Protein AF-A0A1J4KEI2-F1 (afdb_monomer)

Mean predicted aligned error: 9.88 Å

InterPro domains:
  IPR002110 Ankyrin repeat [PF00023] (4-31)
  IPR002110 Ankyrin repeat [PF00023] (104-130)
  IPR002110 Ankyrin repeat [PF00023] (342-370)
  IPR002110 Ankyrin repeat [SM00248] (2-32)
  IPR002110 Ankyrin repeat [SM00248] (103-133)
  IPR002110 Ankyrin repeat [SM00248] (143-173)
  IPR002110 Ankyrin repeat [SM00248] (175-203)
  IPR002110 Ankyrin repeat [SM00248] (302-331)
  IPR002110 Ankyrin repeat [SM00248] (338-368)
  IPR036770 Ankyrin repeat-containing domain superfamily [G3DSA:1.25.40.20] (3-267)
  IPR036770 Ankyrin repeat-containing domain superfamily [G3DSA:1.25.40.20] (288-373)
  IPR036770 Ankyrin repeat-containing domain superfamily [SSF48403] (6-370)

Solvent-accessible surface area (backbone atoms only — not comparable to full-atom values): 21788 Å² total; per-residue (Å²): 123,73,54,69,52,74,61,42,50,23,57,77,67,68,36,66,66,61,32,49,55,50,67,71,34,92,88,51,60,63,49,66,48,63,50,39,66,70,50,100,42,30,70,25,46,59,59,52,34,59,78,66,68,40,59,66,63,52,51,59,57,72,67,48,89,85,72,61,82,49,79,61,41,45,55,49,50,32,51,37,51,77,70,67,41,55,69,60,52,54,52,46,39,72,74,40,97,40,73,41,54,83,26,54,82,23,51,56,16,43,26,40,70,71,62,37,57,67,58,38,52,50,45,65,76,52,40,46,68,66,75,79,71,51,74,71,55,60,69,73,42,85,78,58,54,46,56,58,40,44,16,27,64,70,67,35,56,69,51,39,51,57,50,66,71,37,84,74,58,76,81,56,67,87,51,45,50,58,28,48,46,33,18,49,75,69,66,34,62,68,49,43,48,58,66,68,69,48,83,87,74,49,70,70,40,53,57,46,42,36,54,49,29,26,70,64,68,36,52,71,58,32,51,49,52,55,72,77,40,101,68,52,53,69,59,44,60,72,61,59,52,46,93,54,93,43,64,57,45,46,55,52,36,60,76,66,40,54,72,68,55,49,59,76,47,39,68,59,58,49,50,23,43,50,38,34,59,74,72,62,53,56,68,70,53,51,51,54,47,45,67,72,42,57,89,65,63,76,58,67,67,62,56,44,52,52,45,38,51,30,35,68,65,69,36,52,69,59,45,50,57,63,65,72,70,76,74,86,80,52,79,63,60,79,64,80,97,57,55,78,41,42,61,58,45,12,57,77,72,64,37,59,69,50,40,57,57,52,68,72,42,92,68,55,58,87,83,68,80,58,81,72,94,120

Organism: NCBI:txid1144522

Sequence (374 aa):
MLIRSPLYIAVIKNNLEIFNLLLFHSNFDINKEINTKSSFRTQNVLDYIIKNDLIEYFKIIMLIKNIQFDKSFEQLLCYYYSESKTEIIKFVVKSHKIYLEQNDNSLLGLACQQNDIDMVKFLLENGEINQNLNQMEQRYLVHRHDLINIACQNNNINLCQLLFADKRIIMNDELFPQSLKYACENKNIELIHLLLSRPNISKKSLLSSIKITCKYEFLEIAQNILKNFQITQEDLISLLPIQEENLLLFDLIIKNVSRQNIIQKKEIFVKSLLSSIDHGYSQKFIDIQINTIFDVITDVETIYSILLRACSNNMVDLVEKILYRKRFLYVSKTVGKYESFPLYTACQRGYLDIVKLLLKFPNININQRTRSLF

Nearest PDB structures (foldseek):
  4a1s-assembly1_B  TM=2.174E-01  e=4.479E-01  Drosophila melanogaster
  4rg7-assembly1_B  TM=2.035E-01  e=7.485E-01  Homo sapiens
  9gag-assembly1_A  TM=2.621E-01  e=5.134E+00  Homo sapiens

Structure (mmCIF, N/CA/C/O backbone):
data_AF-A0A1J4KEI2-F1
#
_entry.id   AF-A0A1J4KEI2-F1
#
loop_
_atom_site.group_PDB
_atom_site.id
_atom_site.type_symbol
_atom_site.label_atom_id
_atom_site.label_alt_id
_atom_site.label_comp_id
_atom_site.label_asym_id
_atom_site.label_entity_id
_atom_site.label_seq_id
_atom_site.pdbx_PDB_ins_code
_atom_site.Cartn_x
_atom_site.Cartn_y
_atom_site.Cartn_z
_atom_site.occupancy
_atom_site.B_iso_or_equiv
_atom_site.auth_seq_id
_atom_site.auth_comp_id
_atom_site.auth_asym_id
_atom_site.auth_atom_id
_atom_site.pdbx_PDB_model_num
ATOM 1 N N . MET A 1 1 ? -4.251 -24.753 42.490 1.00 56.19 1 MET A N 1
ATOM 2 C CA . MET A 1 1 ? -5.483 -24.294 43.162 1.00 56.19 1 MET A CA 1
ATOM 3 C C . MET A 1 1 ? -5.927 -23.002 42.508 1.00 56.19 1 MET A C 1
ATOM 5 O O . MET A 1 1 ? -5.070 -22.165 42.248 1.00 56.19 1 MET A O 1
ATOM 9 N N . LEU A 1 2 ? -7.218 -22.875 42.193 1.00 64.06 2 LEU A N 1
ATOM 10 C CA . LEU A 1 2 ? -7.800 -21.598 41.778 1.00 64.06 2 LEU A CA 1
ATOM 11 C C . LEU A 1 2 ? -7.833 -20.678 43.001 1.00 64.06 2 LEU A C 1
ATOM 13 O O . LEU A 1 2 ? -8.354 -21.070 44.044 1.00 64.06 2 LEU A O 1
ATOM 17 N N . ILE A 1 3 ? -7.249 -19.493 42.883 1.00 70.56 3 ILE A N 1
ATOM 18 C CA . ILE A 1 3 ? -7.278 -18.463 43.916 1.00 70.56 3 ILE A CA 1
ATOM 19 C C . ILE A 1 3 ? -8.566 -17.673 43.692 1.00 70.56 3 ILE A C 1
ATOM 21 O O . ILE A 1 3 ? -8.713 -16.994 42.676 1.00 70.56 3 ILE A O 1
ATOM 25 N N . ARG A 1 4 ? -9.517 -17.821 44.617 1.00 78.56 4 ARG A N 1
ATOM 26 C CA . ARG A 1 4 ? -10.810 -17.128 44.608 1.00 78.56 4 ARG A CA 1
ATOM 27 C C . ARG A 1 4 ? -10.920 -16.292 45.868 1.00 78.56 4 ARG A C 1
ATOM 29 O O . ARG A 1 4 ? -10.717 -16.819 46.961 1.00 78.56 4 ARG A O 1
ATOM 36 N N . SER A 1 5 ? -11.230 -15.012 45.717 1.00 86.44 5 SER A N 1
ATOM 37 C CA . SER A 1 5 ? -11.465 -14.139 46.860 1.00 86.44 5 SER A CA 1
ATOM 38 C C . SER A 1 5 ? -12.792 -14.479 47.556 1.00 86.44 5 SER A C 1
ATOM 40 O O . SER A 1 5 ? -13.681 -15.091 46.950 1.00 86.44 5 SER A O 1
ATOM 42 N N . PRO A 1 6 ? -12.974 -14.052 48.816 1.00 89.44 6 PRO A N 1
ATOM 43 C CA . PRO A 1 6 ? -14.268 -14.134 49.488 1.00 89.44 6 PRO A CA 1
ATOM 44 C C . PRO A 1 6 ? -15.389 -13.439 48.702 1.00 89.44 6 PRO A C 1
ATOM 46 O O . PRO A 1 6 ? -16.494 -13.976 48.621 1.00 89.44 6 PRO A O 1
ATOM 49 N N . LEU A 1 7 ? -15.094 -12.296 48.065 1.00 89.75 7 LEU A N 1
ATOM 50 C CA . LEU A 1 7 ? -16.067 -11.567 47.248 1.00 89.75 7 LEU A CA 1
ATOM 51 C C . LEU A 1 7 ? -16.483 -12.393 46.020 1.00 89.75 7 LEU A C 1
ATOM 53 O O . LEU A 1 7 ? -17.672 -12.526 45.745 1.00 89.75 7 LEU A O 1
ATOM 57 N N . TYR A 1 8 ? -15.525 -13.031 45.338 1.00 88.56 8 TYR A N 1
ATOM 58 C CA . TYR A 1 8 ? -15.784 -13.924 44.205 1.00 88.56 8 TYR A CA 1
ATOM 59 C C . TYR A 1 8 ? -16.693 -15.097 44.588 1.00 88.56 8 TYR A C 1
ATOM 61 O O . TYR A 1 8 ? -17.619 -15.446 43.855 1.00 88.56 8 TYR A O 1
ATOM 69 N N . ILE A 1 9 ? -16.469 -15.696 45.761 1.00 89.19 9 ILE A N 1
ATOM 70 C CA . ILE A 1 9 ? -17.304 -16.797 46.261 1.00 89.19 9 ILE A CA 1
ATOM 71 C C . ILE A 1 9 ? -18.727 -16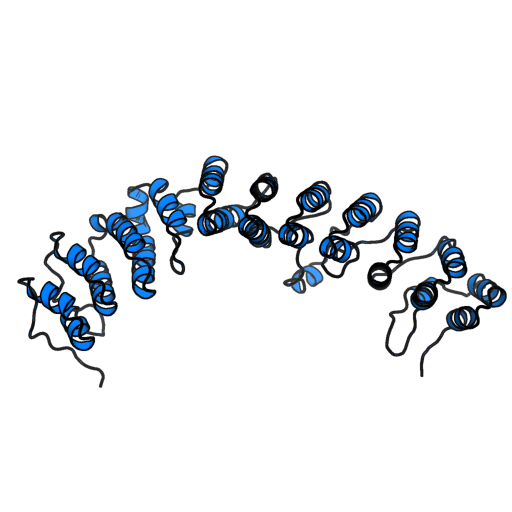.313 46.565 1.00 89.19 9 ILE A C 1
ATOM 73 O O . ILE A 1 9 ? -19.676 -17.020 46.225 1.00 89.19 9 ILE A O 1
ATOM 77 N N . ALA A 1 10 ? -18.888 -15.127 47.160 1.00 92.25 10 ALA A N 1
ATOM 78 C CA . ALA A 1 10 ? -20.206 -14.550 47.432 1.00 92.25 10 ALA A CA 1
ATOM 79 C C . ALA A 1 10 ? -21.024 -14.364 46.143 1.00 92.25 10 ALA A C 1
ATOM 81 O O . ALA A 1 10 ? -22.206 -14.711 46.115 1.00 92.25 10 ALA A O 1
ATOM 82 N N . VAL A 1 11 ? -20.374 -13.916 45.063 1.00 92.19 11 VAL A N 1
ATOM 83 C CA . VAL A 1 11 ? -20.994 -13.791 43.735 1.00 92.19 11 VAL A CA 1
ATOM 84 C C . VAL A 1 11 ? -21.350 -15.158 43.142 1.00 92.19 11 VAL A C 1
ATOM 86 O O . VAL A 1 11 ? -22.480 -15.337 42.704 1.00 92.19 11 VAL A O 1
ATOM 89 N N . ILE A 1 12 ? -20.451 -16.156 43.168 1.00 91.31 12 ILE A N 1
ATOM 90 C CA . ILE A 1 12 ? -20.768 -17.516 42.667 1.00 91.31 12 ILE A CA 1
ATOM 91 C C . ILE A 1 12 ? -21.972 -18.112 43.396 1.00 91.31 12 ILE A C 1
ATOM 93 O O . ILE A 1 12 ? -22.795 -18.808 42.805 1.00 91.31 12 ILE A O 1
ATOM 97 N N . LYS A 1 13 ? -22.048 -17.893 44.710 1.00 92.44 13 LYS A N 1
ATOM 98 C CA . LYS A 1 13 ? -23.152 -18.383 45.536 1.00 92.44 13 LYS A CA 1
ATOM 99 C C . LYS A 1 13 ? -24.411 -17.528 45.414 1.00 92.44 13 LYS A C 1
ATOM 101 O O . LYS A 1 13 ? -25.395 -17.863 46.065 1.00 92.44 13 LYS A O 1
ATOM 106 N N . ASN A 1 14 ? -24.376 -16.474 44.596 1.00 91.56 14 ASN A N 1
ATOM 107 C CA . ASN A 1 14 ? -25.455 -15.516 44.402 1.00 91.56 14 ASN A CA 1
ATOM 108 C C . ASN A 1 14 ? -26.007 -14.988 45.741 1.00 91.56 14 ASN A C 1
ATOM 110 O O . ASN A 1 14 ? -27.214 -14.870 45.934 1.00 91.56 14 ASN A O 1
ATOM 114 N N . ASN A 1 15 ? -25.111 -14.740 46.706 1.00 94.75 15 ASN A N 1
ATOM 115 C CA . ASN A 1 15 ? -25.473 -14.267 48.038 1.00 94.75 15 ASN A CA 1
ATOM 116 C C . ASN A 1 15 ? -25.195 -12.763 48.154 1.00 94.75 15 ASN A C 1
ATOM 118 O O . ASN A 1 15 ? -24.065 -12.335 48.401 1.00 94.75 15 ASN A O 1
ATOM 122 N N . LEU A 1 16 ? -26.236 -11.965 47.923 1.00 93.81 16 LEU A N 1
ATOM 123 C CA . LEU A 1 16 ? -26.152 -10.507 47.857 1.00 93.81 16 LEU A CA 1
ATOM 124 C C . LEU A 1 16 ? -25.900 -9.865 49.233 1.00 93.81 16 LEU A C 1
ATOM 126 O O . LEU A 1 16 ? -25.205 -8.855 49.324 1.00 93.81 16 LEU A O 1
ATOM 130 N N . GLU A 1 17 ? -26.375 -10.490 50.313 1.00 93.50 17 GLU A N 1
ATOM 131 C CA . GLU A 1 17 ? -26.116 -10.039 51.686 1.00 93.50 17 GLU A CA 1
ATOM 132 C C . GLU A 1 17 ? -24.635 -10.164 52.050 1.00 93.50 17 GLU A C 1
ATOM 134 O O . GLU A 1 17 ? -24.018 -9.183 52.465 1.00 93.50 17 GLU A O 1
ATOM 139 N N . ILE A 1 18 ? -24.036 -11.346 51.838 1.00 93.69 18 ILE A N 1
ATOM 140 C CA . ILE A 1 18 ? -22.601 -11.562 52.089 1.00 93.69 18 ILE A CA 1
ATOM 141 C C . ILE A 1 18 ? -21.768 -10.647 51.193 1.00 93.69 18 ILE A C 1
ATOM 143 O O . ILE A 1 18 ? -20.778 -10.074 51.643 1.00 93.69 18 ILE A O 1
ATOM 147 N N . PHE A 1 19 ? -22.172 -10.490 49.934 1.00 94.62 19 PHE A N 1
ATOM 148 C CA . PHE A 1 19 ? -21.499 -9.594 49.007 1.00 94.62 19 PHE A CA 1
ATOM 149 C C . PHE A 1 19 ? -21.469 -8.151 49.522 1.00 94.62 19 PHE A C 1
ATOM 151 O O . PHE A 1 19 ? -20.390 -7.569 49.602 1.00 94.62 19 PHE A O 1
ATOM 158 N N . ASN A 1 20 ? -22.613 -7.606 49.947 1.00 93.31 20 ASN A N 1
ATOM 159 C CA . ASN A 1 20 ? -22.686 -6.258 50.509 1.00 93.31 20 ASN A CA 1
ATOM 160 C C . ASN A 1 20 ? -21.877 -6.134 51.809 1.00 93.31 20 ASN A C 1
ATOM 162 O O . ASN A 1 20 ? -21.144 -5.161 51.977 1.00 93.31 20 ASN A O 1
ATOM 166 N N . LEU A 1 21 ? -21.947 -7.126 52.704 1.00 93.62 21 LEU A N 1
ATOM 167 C CA . LEU A 1 21 ? -21.163 -7.129 53.945 1.00 93.62 21 LEU A CA 1
ATOM 168 C C . LEU A 1 21 ? -19.655 -7.066 53.680 1.00 93.62 21 LEU A C 1
ATOM 170 O O . LEU A 1 21 ? -18.951 -6.322 54.359 1.00 93.62 21 LEU A O 1
ATOM 174 N N . LEU A 1 22 ? -19.161 -7.825 52.698 1.00 92.50 22 LEU A N 1
ATOM 175 C CA . LEU A 1 22 ? -17.749 -7.808 52.313 1.00 92.50 22 LEU A CA 1
ATOM 176 C C . LEU A 1 22 ? -17.364 -6.483 51.653 1.00 92.50 22 LEU A C 1
ATOM 178 O O . LEU A 1 22 ? -16.343 -5.898 52.004 1.00 92.50 22 LEU A O 1
ATOM 182 N N . LEU A 1 23 ? -18.186 -6.011 50.716 1.00 90.25 23 LEU A N 1
ATOM 183 C CA . LEU A 1 23 ? -17.907 -4.837 49.896 1.00 90.25 23 LEU A CA 1
ATOM 184 C C . LEU A 1 23 ? -17.833 -3.540 50.710 1.00 90.25 23 LEU A C 1
ATOM 186 O O . LEU A 1 23 ? -16.997 -2.688 50.423 1.00 90.25 23 LEU A O 1
ATOM 190 N N . PHE A 1 24 ? -18.689 -3.398 51.727 1.00 89.62 24 PHE A N 1
ATOM 191 C CA . PHE A 1 24 ? -18.750 -2.215 52.592 1.00 89.62 24 PHE A CA 1
ATOM 192 C C . PHE A 1 24 ? -17.922 -2.347 53.881 1.00 89.62 24 PHE A C 1
ATOM 194 O O . PHE A 1 24 ? -17.976 -1.469 54.745 1.00 89.62 24 PHE A O 1
ATOM 201 N N . HIS A 1 25 ? -17.141 -3.419 54.032 1.00 92.44 25 HIS A N 1
ATOM 202 C CA . HIS A 1 25 ? -16.246 -3.581 55.173 1.00 92.44 25 HIS A CA 1
ATOM 203 C C . HIS A 1 25 ? -15.070 -2.590 55.096 1.00 92.44 25 HIS A C 1
ATOM 205 O O . HIS A 1 25 ? -14.446 -2.435 54.049 1.00 92.44 25 HIS A O 1
ATOM 211 N N . SER A 1 26 ? -14.701 -1.960 56.217 1.00 87.44 26 SER A N 1
ATOM 212 C CA . SER A 1 26 ? -13.714 -0.861 56.267 1.00 87.44 26 SER A CA 1
ATOM 213 C C . SER A 1 26 ? -12.329 -1.200 55.698 1.00 87.44 26 SER A C 1
ATOM 215 O O . SER A 1 26 ? -11.651 -0.327 55.165 1.00 87.44 26 SER A O 1
ATOM 217 N N . ASN A 1 27 ? -11.914 -2.464 55.802 1.00 88.38 27 ASN A N 1
ATOM 218 C CA . ASN A 1 27 ? -10.618 -2.950 55.312 1.00 88.38 27 ASN A CA 1
ATOM 219 C C . ASN A 1 27 ? -10.669 -3.555 53.896 1.00 88.38 27 ASN A C 1
ATOM 221 O O . ASN A 1 27 ? -9.665 -4.103 53.439 1.00 88.38 27 ASN A O 1
ATOM 225 N N . PHE A 1 28 ? -11.825 -3.543 53.229 1.00 88.62 28 PHE A N 1
ATOM 226 C CA . PHE A 1 28 ? -11.960 -4.133 51.902 1.00 88.62 28 PHE A CA 1
ATOM 227 C C . PHE A 1 28 ? -11.480 -3.161 50.818 1.00 88.62 28 PHE A C 1
ATOM 229 O O . PHE A 1 28 ? -11.908 -2.012 50.756 1.00 88.62 28 PHE A O 1
ATOM 236 N N . ASP A 1 29 ? -10.591 -3.634 49.945 1.00 86.88 29 ASP A N 1
ATOM 237 C CA . ASP A 1 29 ? -10.042 -2.857 48.833 1.00 86.88 29 ASP A CA 1
ATOM 238 C C . ASP A 1 29 ? -10.556 -3.422 47.506 1.00 86.88 29 ASP A C 1
ATOM 240 O O . ASP A 1 29 ? -9.992 -4.365 46.944 1.00 86.88 29 ASP A O 1
ATOM 244 N N . ILE A 1 30 ? -11.646 -2.834 47.008 1.00 86.56 30 ILE A N 1
ATOM 245 C CA . ILE A 1 30 ? -12.280 -3.251 45.753 1.00 86.56 30 ILE A CA 1
ATOM 246 C C . ILE A 1 30 ? -11.331 -3.124 44.555 1.00 86.56 30 ILE A C 1
ATOM 248 O O . ILE A 1 30 ? -11.407 -3.940 43.640 1.00 86.56 30 ILE A O 1
ATOM 252 N N . ASN A 1 31 ? -10.393 -2.171 44.569 1.00 83.81 31 ASN A N 1
ATOM 253 C CA . ASN A 1 31 ? -9.491 -1.928 43.443 1.00 83.81 31 ASN A CA 1
ATOM 254 C C . ASN A 1 31 ? -8.496 -3.074 43.252 1.00 83.81 31 ASN A C 1
ATOM 256 O O . ASN A 1 31 ? -8.153 -3.403 42.117 1.00 83.81 31 ASN A O 1
ATOM 260 N N . LYS A 1 32 ? -8.064 -3.730 44.336 1.00 82.88 32 LYS A N 1
ATOM 261 C CA . LYS A 1 32 ? -7.247 -4.951 44.236 1.00 82.88 32 LYS A CA 1
ATOM 262 C C . LYS A 1 32 ? -8.019 -6.112 43.640 1.00 82.88 32 LYS A C 1
ATOM 264 O O . LYS A 1 32 ? -7.424 -6.924 42.946 1.00 82.88 32 LYS A O 1
ATOM 269 N N . GLU A 1 33 ? -9.315 -6.184 43.912 1.00 82.19 33 GLU A N 1
ATOM 270 C CA . GLU A 1 33 ? -10.169 -7.283 43.483 1.00 82.19 33 GLU A CA 1
ATOM 271 C C . GLU A 1 33 ? -10.514 -7.185 41.989 1.00 82.19 33 GLU A C 1
ATOM 273 O O . GLU A 1 33 ? -10.318 -8.137 41.230 1.00 82.19 33 GLU A O 1
ATOM 278 N N . ILE A 1 34 ? -10.976 -6.012 41.547 1.00 79.31 34 ILE A N 1
ATOM 279 C CA . ILE A 1 34 ? -11.481 -5.790 40.181 1.00 79.31 34 ILE A CA 1
ATOM 280 C C . ILE A 1 34 ? -10.384 -5.631 39.125 1.00 79.31 34 ILE A C 1
ATOM 282 O O . ILE A 1 34 ? -10.654 -5.850 37.949 1.00 79.31 34 ILE A O 1
ATOM 286 N N . ASN A 1 35 ? -9.158 -5.280 39.525 1.00 75.88 35 ASN A N 1
ATOM 287 C CA . ASN A 1 35 ? -8.005 -5.156 38.623 1.00 75.88 35 ASN A CA 1
ATOM 288 C C . ASN A 1 35 ? -7.118 -6.414 38.631 1.00 75.88 35 ASN A C 1
ATOM 290 O O . ASN A 1 35 ? -5.992 -6.414 38.132 1.00 75.88 35 ASN A O 1
ATOM 294 N N . THR A 1 36 ? -7.586 -7.519 39.223 1.00 75.62 36 THR A N 1
ATOM 295 C CA . THR A 1 36 ? -6.852 -8.783 39.133 1.00 75.62 36 THR A CA 1
ATOM 296 C C . THR A 1 36 ? -6.837 -9.277 37.687 1.00 75.62 36 THR A C 1
ATOM 298 O O . THR A 1 36 ? -7.883 -9.504 37.075 1.00 75.62 36 THR A O 1
ATOM 301 N N . LYS A 1 37 ? -5.639 -9.497 37.131 1.00 66.56 37 LYS A N 1
ATOM 302 C CA . LYS A 1 37 ? -5.506 -10.143 35.819 1.00 66.56 37 LYS A CA 1
ATOM 303 C C . LYS A 1 37 ? -6.145 -11.529 35.866 1.00 66.56 37 LYS A C 1
ATOM 305 O O . LYS A 1 37 ? -5.765 -12.367 36.698 1.00 66.56 37 LYS A O 1
ATOM 310 N N . SER A 1 38 ? -7.081 -11.784 34.955 1.00 64.62 38 SER A N 1
ATOM 311 C CA . SER A 1 38 ? -7.595 -13.129 34.745 1.00 64.62 38 SER A CA 1
ATOM 312 C C . SER A 1 38 ? -6.456 -14.009 34.226 1.00 64.62 38 SER A C 1
ATOM 314 O O . SER A 1 38 ? -5.761 -13.697 33.261 1.00 64.62 38 SER A O 1
ATOM 316 N N . SER A 1 39 ? -6.203 -15.105 34.927 1.00 66.12 39 SER A N 1
ATOM 317 C CA . SER A 1 39 ? -5.215 -16.107 34.541 1.00 66.12 39 SER A CA 1
ATOM 318 C C . SER A 1 39 ? -5.803 -17.494 34.754 1.00 66.12 39 SER A C 1
ATOM 320 O O . SER A 1 39 ? -6.853 -17.655 35.374 1.00 66.12 39 SER A O 1
ATOM 322 N N . PHE A 1 40 ? -5.081 -18.530 34.335 1.00 59.28 40 PHE A N 1
ATOM 323 C CA . PHE A 1 40 ? -5.451 -19.912 34.647 1.00 59.28 40 PHE A CA 1
ATOM 324 C C . PHE A 1 40 ? -5.587 -20.193 36.161 1.00 59.28 40 PHE A C 1
ATOM 326 O O . PHE A 1 40 ? -6.156 -21.215 36.543 1.00 59.28 40 PHE A O 1
ATOM 333 N N . ARG A 1 41 ? -5.065 -19.317 37.038 1.00 57.22 41 ARG A N 1
ATOM 334 C CA . ARG A 1 41 ? -5.137 -19.453 38.504 1.00 57.22 41 ARG A CA 1
ATOM 335 C C . ARG A 1 41 ? -6.016 -18.415 39.197 1.00 57.22 41 ARG A C 1
ATOM 337 O O . ARG A 1 41 ? -6.450 -18.697 40.308 1.00 57.22 41 ARG A O 1
ATOM 344 N N . THR A 1 42 ? -6.267 -17.257 38.593 1.00 61.25 42 THR A N 1
ATOM 345 C CA . THR A 1 42 ? -6.964 -16.117 39.217 1.00 61.25 42 THR A CA 1
ATOM 346 C C . THR A 1 42 ? -8.158 -15.714 38.365 1.00 61.25 42 THR A C 1
ATOM 348 O O . THR A 1 42 ? -8.008 -15.453 37.174 1.00 61.25 42 THR A O 1
ATOM 351 N N . GLN A 1 43 ? -9.348 -15.688 38.964 1.00 70.31 43 GLN A N 1
ATOM 352 C CA . GLN A 1 43 ? -10.586 -15.309 38.281 1.00 70.31 43 GLN A CA 1
ATOM 353 C C . GLN A 1 43 ? -11.024 -13.933 38.776 1.00 70.31 43 GLN A C 1
ATOM 355 O O . GLN A 1 43 ? -11.210 -13.744 39.975 1.00 70.31 43 GLN A O 1
ATOM 360 N N . ASN A 1 44 ? -11.173 -12.987 37.852 1.00 80.62 44 ASN A N 1
ATOM 361 C CA . ASN A 1 44 ? -11.624 -11.635 38.157 1.00 80.62 44 ASN A CA 1
ATOM 362 C C . ASN A 1 44 ? -13.132 -11.652 38.478 1.00 80.62 44 ASN A C 1
ATOM 364 O O . ASN A 1 44 ? -13.916 -12.291 37.769 1.00 80.62 44 ASN A O 1
ATOM 368 N N . VAL A 1 45 ? -13.542 -10.973 39.554 1.00 86.06 45 VAL A N 1
ATOM 369 C CA . VAL A 1 45 ? -14.951 -10.896 39.986 1.00 86.06 45 VAL A CA 1
ATOM 370 C C . VAL A 1 45 ? -15.833 -10.252 38.925 1.00 86.06 45 VAL A C 1
ATOM 372 O O . VAL A 1 45 ? -16.906 -10.781 38.644 1.00 86.06 45 VAL A O 1
ATOM 375 N N . LEU A 1 46 ? -15.382 -9.164 38.294 1.00 84.44 46 LEU A N 1
ATOM 376 C CA . LEU A 1 46 ? -16.154 -8.489 37.251 1.00 84.44 46 LEU A CA 1
ATOM 377 C C . LEU A 1 46 ? -16.351 -9.387 36.027 1.00 84.44 46 LEU A C 1
ATOM 379 O O . LEU A 1 46 ? -17.466 -9.467 35.518 1.00 84.44 46 LEU A O 1
ATOM 383 N N . ASP A 1 47 ? -15.311 -10.123 35.622 1.00 80.69 47 ASP A N 1
ATOM 384 C CA . ASP A 1 47 ? -15.390 -11.073 34.503 1.00 80.69 47 ASP A CA 1
ATOM 385 C C . ASP A 1 47 ? -16.479 -12.128 34.747 1.00 80.69 47 ASP A C 1
ATOM 387 O O . ASP A 1 47 ? -17.326 -12.380 33.893 1.00 80.69 47 ASP A O 1
ATOM 391 N N . TYR A 1 48 ? -16.526 -12.701 35.954 1.00 85.19 48 TYR A N 1
ATOM 392 C CA . TYR A 1 48 ? -17.564 -13.672 36.299 1.00 85.19 48 TYR A CA 1
ATOM 393 C C . TYR A 1 48 ? -18.959 -13.047 36.376 1.00 85.19 48 TYR A C 1
ATOM 395 O O . TYR A 1 48 ? -19.905 -13.631 35.848 1.00 85.19 48 TYR A O 1
ATOM 403 N N . ILE A 1 49 ? -19.093 -11.873 37.000 1.00 87.00 49 ILE A N 1
ATOM 404 C CA . ILE A 1 49 ? -20.364 -11.139 37.071 1.00 87.00 49 ILE A CA 1
ATOM 405 C C . ILE A 1 49 ? -20.939 -10.948 35.666 1.00 87.00 49 ILE A C 1
ATOM 407 O O . ILE A 1 49 ? -22.122 -11.189 35.448 1.00 87.00 49 ILE A O 1
ATOM 411 N N . ILE A 1 50 ? -20.100 -10.568 34.705 1.00 80.50 50 ILE A N 1
ATOM 412 C CA . ILE A 1 50 ? -20.560 -10.212 33.364 1.00 80.50 50 ILE A CA 1
ATOM 413 C C . ILE A 1 50 ? -20.771 -11.436 32.476 1.00 80.50 50 ILE A C 1
ATOM 415 O O . ILE A 1 50 ? -21.772 -11.491 31.765 1.00 80.50 50 ILE A O 1
ATOM 419 N N . LYS A 1 51 ? -19.922 -12.465 32.580 1.00 82.00 51 LYS A N 1
ATOM 420 C CA . LYS A 1 51 ? -20.152 -13.766 31.924 1.00 82.00 51 LYS A CA 1
ATOM 421 C C . LYS A 1 51 ? -21.492 -14.398 32.293 1.00 82.00 51 LYS A C 1
ATOM 423 O O . LYS A 1 51 ? -22.061 -15.115 31.481 1.00 82.00 51 LYS A O 1
ATOM 428 N N . ASN A 1 52 ? -21.972 -14.151 33.511 1.00 85.25 52 ASN A N 1
ATOM 429 C CA . ASN A 1 52 ? -23.208 -14.733 34.032 1.00 85.25 52 ASN A CA 1
ATOM 430 C C . ASN A 1 52 ? -24.367 -13.720 34.107 1.00 85.25 52 ASN A C 1
ATOM 432 O O . ASN A 1 52 ? -25.358 -13.999 34.775 1.00 85.25 52 ASN A O 1
ATOM 436 N N . ASP A 1 53 ? -24.250 -12.552 33.462 1.00 83.50 53 ASP A N 1
ATOM 437 C CA . ASP A 1 53 ? -25.293 -11.511 33.419 1.00 83.50 53 ASP A CA 1
ATOM 438 C C . ASP A 1 53 ? -25.826 -11.061 34.796 1.00 83.50 53 ASP A C 1
ATOM 440 O O . ASP A 1 53 ? -26.986 -10.680 34.963 1.00 83.50 53 ASP A O 1
ATOM 444 N N . LEU A 1 54 ? -24.953 -11.031 35.805 1.00 88.44 54 LEU A N 1
ATOM 445 C CA . LEU A 1 54 ? -25.268 -10.633 37.180 1.00 88.44 54 LEU A CA 1
ATOM 446 C C . LEU A 1 54 ? -25.282 -9.098 37.340 1.00 88.44 54 LEU A C 1
ATOM 448 O O . LEU A 1 54 ? -24.531 -8.514 38.123 1.00 88.44 54 LEU A O 1
ATOM 452 N N . ILE A 1 55 ? -26.155 -8.422 36.586 1.00 82.44 55 ILE A N 1
ATOM 453 C CA . ILE A 1 55 ? -26.207 -6.951 36.447 1.00 82.44 55 ILE A CA 1
ATOM 454 C C . ILE A 1 55 ? -26.352 -6.223 37.794 1.00 82.44 55 ILE A C 1
ATOM 456 O O . ILE A 1 55 ? -25.839 -5.116 37.955 1.00 82.44 55 ILE A O 1
ATOM 460 N N . GLU A 1 56 ? -27.042 -6.815 38.768 1.00 87.88 56 GLU A N 1
ATOM 461 C CA . GLU A 1 56 ? -27.241 -6.199 40.084 1.00 87.88 56 GLU A CA 1
ATOM 462 C C . GLU A 1 56 ? -25.915 -6.016 40.836 1.00 87.88 56 GLU A C 1
ATOM 464 O O . GLU A 1 56 ? -25.588 -4.901 41.245 1.00 87.88 56 GLU A O 1
ATOM 469 N N . TYR A 1 57 ? -25.092 -7.065 40.906 1.00 89.50 57 TYR A N 1
ATOM 470 C CA . TYR A 1 57 ? -23.749 -7.000 41.486 1.00 89.50 57 TYR A CA 1
ATOM 471 C C . TYR A 1 57 ? -22.877 -5.977 40.767 1.00 89.50 57 TYR A C 1
ATOM 473 O O . TYR A 1 57 ? -22.172 -5.194 41.402 1.00 89.50 57 TYR A O 1
ATOM 481 N N . PHE A 1 58 ? -22.962 -5.950 39.436 1.00 87.62 58 PHE A N 1
ATOM 482 C CA . PHE A 1 58 ? -22.231 -4.989 38.626 1.00 87.62 58 PHE A CA 1
ATOM 483 C C . PHE A 1 58 ? -22.590 -3.541 38.984 1.00 87.62 58 PHE A C 1
ATOM 485 O O . PHE A 1 58 ? -21.702 -2.727 39.238 1.00 87.62 58 PHE A O 1
ATOM 492 N N . LYS A 1 59 ? -23.889 -3.225 39.063 1.00 85.06 59 LYS A N 1
ATOM 493 C CA . LYS A 1 59 ? -24.376 -1.893 39.449 1.00 85.06 59 LYS A CA 1
ATOM 494 C C . LYS A 1 59 ? -23.902 -1.502 40.845 1.00 85.06 59 LYS A C 1
ATOM 496 O O . LYS A 1 59 ? -23.467 -0.370 41.021 1.00 85.06 59 LYS A O 1
ATOM 501 N N . ILE A 1 60 ? -23.956 -2.424 41.810 1.00 88.00 60 ILE A N 1
ATOM 502 C CA . ILE A 1 60 ? -23.499 -2.162 43.182 1.00 88.00 60 ILE A CA 1
ATOM 503 C C . ILE A 1 60 ? -22.011 -1.799 43.190 1.00 88.00 60 ILE A C 1
ATOM 505 O O . ILE A 1 60 ? -21.644 -0.796 43.799 1.00 88.00 60 ILE A O 1
ATOM 509 N N . ILE A 1 61 ? -21.167 -2.561 42.480 1.00 87.88 61 ILE A N 1
ATOM 510 C CA . ILE A 1 61 ? -19.733 -2.252 42.379 1.00 87.88 61 ILE A CA 1
ATOM 511 C C . ILE A 1 61 ? -19.553 -0.853 41.793 1.00 87.88 61 ILE A C 1
ATOM 513 O O . ILE A 1 61 ? -18.917 -0.012 42.411 1.00 87.88 61 ILE A O 1
ATOM 517 N N . MET A 1 62 ? -20.175 -0.562 40.654 1.00 86.00 62 MET A N 1
ATOM 518 C CA . MET A 1 62 ? -19.989 0.709 39.948 1.00 86.00 62 MET A CA 1
ATOM 519 C C . MET A 1 62 ? -20.543 1.947 40.681 1.00 86.00 62 MET A C 1
ATOM 521 O O . MET A 1 62 ? -20.256 3.068 40.273 1.00 86.00 62 MET A O 1
ATOM 525 N N . LEU A 1 63 ? -21.334 1.785 41.749 1.00 85.75 63 LEU A N 1
ATOM 526 C CA . LEU A 1 63 ? -21.772 2.897 42.606 1.00 85.75 63 LEU A CA 1
ATOM 527 C C . LEU A 1 63 ? -20.684 3.353 43.599 1.00 85.75 63 LEU A C 1
ATOM 529 O O . LEU A 1 63 ? -20.830 4.397 44.243 1.00 85.75 63 LEU A O 1
ATOM 533 N N . ILE A 1 64 ? -19.590 2.600 43.738 1.00 84.50 64 ILE A N 1
ATOM 534 C CA . ILE A 1 64 ? -18.489 2.931 44.645 1.00 84.50 64 ILE A CA 1
ATOM 535 C C . ILE A 1 64 ? -17.635 4.057 44.048 1.00 84.50 64 ILE A C 1
ATOM 537 O O . ILE A 1 64 ? -16.961 3.886 43.038 1.00 84.50 64 ILE A O 1
ATOM 541 N N . LYS A 1 65 ? -17.591 5.208 44.732 1.00 76.12 65 LYS A N 1
ATOM 542 C CA . LYS A 1 65 ? -16.931 6.437 44.242 1.00 76.12 65 LYS A CA 1
ATOM 543 C C . LYS A 1 65 ? -15.420 6.337 43.987 1.00 76.12 65 LYS A C 1
ATOM 545 O O . LYS A 1 65 ? -14.901 7.129 43.211 1.00 76.12 65 LYS A O 1
ATOM 550 N N . ASN A 1 66 ? -14.714 5.418 44.644 1.00 79.25 66 ASN A N 1
ATOM 551 C CA . ASN A 1 66 ? -13.244 5.356 44.623 1.00 79.25 66 ASN A CA 1
ATOM 552 C C . ASN A 1 66 ? -12.698 4.217 43.746 1.00 79.25 66 ASN A C 1
ATOM 554 O O . ASN A 1 66 ? -11.571 3.761 43.959 1.00 79.25 66 ASN A O 1
ATOM 558 N N . ILE A 1 67 ? -13.495 3.737 42.790 1.00 83.00 67 ILE A N 1
ATOM 559 C CA . ILE A 1 67 ? -13.046 2.727 41.836 1.00 83.00 67 ILE A CA 1
ATOM 560 C C . ILE A 1 67 ? -12.029 3.325 40.867 1.00 83.00 67 ILE A C 1
ATOM 562 O O . ILE A 1 67 ? -12.251 4.377 40.268 1.00 83.00 67 ILE A O 1
ATOM 566 N N . GLN A 1 68 ? -10.911 2.626 40.705 1.00 79.69 68 GLN A N 1
ATOM 567 C CA . GLN A 1 68 ? -9.868 2.934 39.739 1.00 79.69 68 GLN A CA 1
ATOM 568 C C . GLN A 1 68 ? -9.642 1.714 38.862 1.00 79.69 68 GLN A C 1
ATOM 570 O O . GLN A 1 68 ? -9.361 0.631 39.371 1.00 79.69 68 GLN A O 1
ATOM 575 N N . PHE A 1 69 ? -9.745 1.900 37.552 1.00 77.88 69 PHE A N 1
ATOM 576 C CA . PHE A 1 69 ? -9.489 0.854 36.574 1.00 77.88 69 PHE A CA 1
ATOM 577 C C . PHE A 1 69 ? -8.056 0.950 36.064 1.00 77.88 69 PHE A C 1
ATOM 579 O O . PHE A 1 69 ? -7.598 2.027 35.678 1.00 77.88 69 PHE A O 1
ATOM 586 N N . ASP A 1 70 ? -7.343 -0.173 36.073 1.00 73.44 70 ASP A N 1
ATOM 587 C CA . ASP A 1 70 ? -6.013 -0.264 35.481 1.00 73.44 70 ASP A CA 1
ATOM 588 C C . ASP A 1 70 ? -6.074 -0.693 34.000 1.00 73.44 70 ASP A C 1
ATOM 590 O O . ASP A 1 70 ? -7.144 -0.894 33.422 1.00 73.44 70 ASP A O 1
ATOM 594 N N . LYS A 1 71 ? -4.908 -0.870 33.365 1.00 69.56 71 LYS A N 1
ATOM 595 C CA . LYS A 1 71 ? -4.824 -1.315 31.961 1.00 69.56 71 LYS A CA 1
ATOM 596 C C . LYS A 1 71 ? -5.465 -2.690 31.707 1.00 69.56 71 LYS A C 1
ATOM 598 O O . LYS A 1 71 ? -5.848 -2.984 30.579 1.00 69.56 71 LYS A O 1
ATOM 603 N N . SER A 1 72 ? -5.565 -3.561 32.714 1.00 73.44 72 SER A N 1
ATOM 604 C CA . SER A 1 72 ? -6.190 -4.882 32.548 1.00 73.44 72 SER A CA 1
ATOM 605 C C . SER A 1 72 ? -7.708 -4.788 32.405 1.00 73.44 72 SER A C 1
ATOM 607 O O . SER A 1 72 ? -8.325 -5.648 31.778 1.00 73.44 72 SER A O 1
ATOM 609 N N . PHE A 1 73 ? -8.307 -3.712 32.915 1.00 77.31 73 PHE A N 1
ATOM 610 C CA . PHE A 1 73 ? -9.731 -3.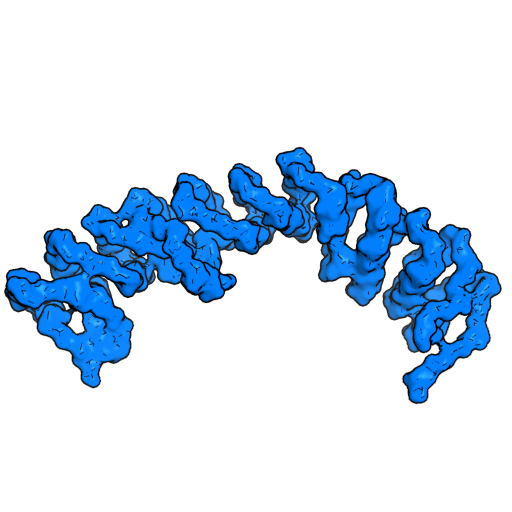473 32.770 1.00 77.31 73 PHE A CA 1
ATOM 611 C C . PHE A 1 73 ? -10.135 -3.136 31.329 1.00 77.31 73 PHE A C 1
ATOM 613 O O . PHE A 1 73 ? -11.201 -3.554 30.889 1.00 77.31 73 PHE A O 1
ATOM 620 N N . GLU A 1 74 ? -9.287 -2.460 30.548 1.00 77.06 74 GLU A N 1
ATOM 621 C CA . GLU A 1 74 ? -9.576 -2.230 29.125 1.00 77.06 74 GLU A CA 1
ATOM 622 C C . GLU A 1 74 ? -9.684 -3.557 28.357 1.00 77.06 74 GLU A C 1
ATOM 624 O O . GLU A 1 74 ? -10.627 -3.760 27.598 1.00 77.06 74 GLU A O 1
ATOM 629 N N . GLN A 1 75 ? -8.791 -4.512 28.632 1.00 79.00 75 GLN A N 1
ATOM 630 C CA . GLN A 1 75 ? -8.859 -5.863 28.055 1.00 79.00 75 GLN A CA 1
ATOM 631 C C . GLN A 1 75 ? -10.158 -6.581 28.440 1.00 79.00 75 GLN A C 1
ATOM 633 O O . GLN A 1 75 ? -10.719 -7.348 27.658 1.00 79.00 75 GLN A O 1
ATOM 638 N N . LEU A 1 76 ? -10.652 -6.316 29.647 1.00 79.88 76 LEU A N 1
ATOM 639 C CA . LEU A 1 76 ? -11.914 -6.847 30.126 1.00 79.88 76 LEU A CA 1
ATOM 640 C C . LEU A 1 76 ? -13.114 -6.208 29.401 1.00 79.88 76 LEU A C 1
ATOM 642 O O . LEU A 1 76 ? -14.041 -6.920 29.023 1.00 79.88 76 LEU A O 1
ATOM 646 N N . LEU A 1 77 ? -13.071 -4.902 29.112 1.00 84.88 77 LEU A N 1
ATOM 647 C CA . LEU A 1 77 ? -14.069 -4.246 28.258 1.00 8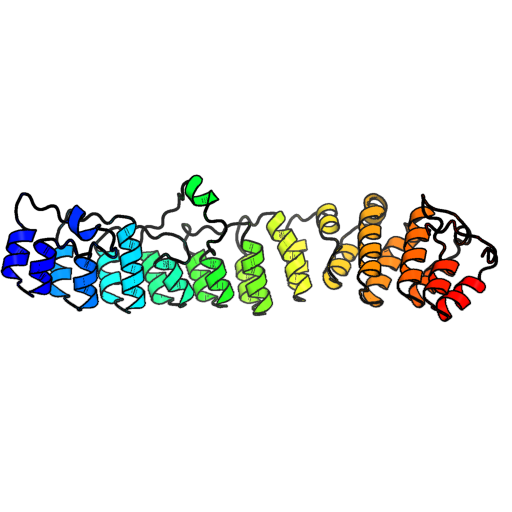4.88 77 LEU A CA 1
ATOM 648 C C . LEU A 1 77 ? -14.055 -4.801 26.829 1.00 84.88 77 LEU A C 1
ATOM 650 O O . LEU A 1 77 ? -15.123 -4.997 26.253 1.00 84.88 77 LEU A O 1
ATOM 654 N N . CYS A 1 78 ? -12.878 -5.102 26.272 1.00 84.75 78 CYS A N 1
ATOM 655 C CA . CYS A 1 78 ? -12.753 -5.776 24.976 1.00 84.75 78 CYS A CA 1
ATOM 656 C C . CYS A 1 78 ? -13.473 -7.132 24.974 1.00 84.75 78 CYS A C 1
ATOM 658 O O . CYS A 1 78 ? -14.211 -7.444 24.041 1.00 84.75 78 CYS A O 1
ATOM 660 N N . TYR A 1 79 ? -13.313 -7.916 26.044 1.00 83.00 79 TYR A N 1
ATOM 661 C CA . TYR A 1 79 ? -14.035 -9.177 26.211 1.00 83.00 79 TYR A CA 1
ATOM 662 C C . TYR A 1 79 ? -15.557 -8.966 26.313 1.00 83.00 79 TYR A C 1
ATOM 664 O O . TYR A 1 79 ? -16.338 -9.655 25.657 1.00 83.00 79 TYR A O 1
ATOM 672 N N . TYR A 1 80 ? -16.007 -7.968 27.077 1.00 86.44 80 TYR A N 1
ATOM 673 C CA . TYR A 1 80 ? -17.434 -7.627 27.160 1.00 86.44 80 TYR A CA 1
ATOM 674 C C . TYR A 1 80 ? -18.012 -7.218 25.815 1.00 86.44 80 TYR A C 1
ATOM 676 O O . TYR A 1 80 ? -19.171 -7.513 25.522 1.00 86.44 80 TYR A O 1
ATOM 684 N N . TYR A 1 81 ? -17.196 -6.573 24.990 1.00 88.81 81 TYR A N 1
ATOM 685 C CA . TYR A 1 81 ? -17.583 -6.181 23.652 1.00 88.81 81 TYR A CA 1
ATOM 686 C C . TYR A 1 81 ? -17.756 -7.405 22.749 1.00 88.81 81 TYR A C 1
ATOM 688 O O . TYR A 1 81 ? -18.788 -7.518 22.093 1.00 88.81 81 TYR A O 1
ATOM 696 N N . SER A 1 82 ? -16.838 -8.384 22.800 1.00 85.94 82 SER A N 1
ATOM 697 C CA . SER A 1 82 ? -17.003 -9.651 22.067 1.00 85.94 82 SER A CA 1
ATOM 698 C C . SER A 1 82 ? -18.233 -10.458 22.500 1.00 85.94 82 SER A C 1
ATOM 700 O O . SER A 1 82 ? -18.844 -11.131 21.677 1.00 85.94 82 SER A O 1
ATOM 702 N N . GLU A 1 83 ? -18.651 -10.334 23.761 1.00 86.12 83 GLU A N 1
ATOM 703 C CA . GLU A 1 83 ? -19.866 -10.963 24.304 1.00 86.12 83 GLU A CA 1
ATOM 704 C C . GLU A 1 83 ? -21.137 -10.109 24.100 1.00 86.12 83 GLU A C 1
ATOM 706 O O . GLU A 1 83 ? -22.181 -10.377 24.698 1.00 86.12 83 GLU A O 1
ATOM 711 N N . SER A 1 84 ? -21.067 -9.052 23.278 1.00 87.75 84 SER A N 1
ATOM 712 C CA . SER A 1 84 ? -22.187 -8.147 22.971 1.00 87.75 84 SER A CA 1
ATOM 713 C C . SER A 1 84 ? -22.804 -7.446 24.194 1.00 87.75 84 SER A C 1
ATOM 715 O O . SER A 1 84 ? -23.963 -7.029 24.171 1.00 87.75 84 SER A O 1
ATOM 717 N N . LYS A 1 85 ? -22.038 -7.254 25.276 1.00 87.31 85 LYS A N 1
ATOM 718 C CA . LYS A 1 85 ? -22.479 -6.573 26.510 1.00 87.31 85 LYS A CA 1
ATOM 719 C C . LYS A 1 85 ? -22.365 -5.044 26.389 1.00 87.31 85 LYS A C 1
ATOM 721 O O . LYS A 1 85 ? -21.774 -4.368 27.231 1.00 87.31 85 LYS A O 1
ATOM 726 N N . THR A 1 86 ? -22.936 -4.478 25.327 1.00 86.25 86 THR A N 1
ATOM 727 C CA . THR A 1 86 ? -22.774 -3.063 24.938 1.00 86.25 86 THR A CA 1
ATOM 728 C C . THR A 1 86 ? -23.314 -2.072 25.973 1.00 86.25 86 THR A C 1
ATOM 730 O O . THR A 1 86 ? -22.680 -1.051 26.229 1.00 86.25 86 THR A O 1
ATOM 733 N N . GLU A 1 87 ? -24.440 -2.371 26.623 1.00 85.38 87 GLU A N 1
ATOM 734 C CA . GLU A 1 87 ? -25.033 -1.492 27.643 1.00 85.38 87 GLU A CA 1
ATOM 735 C C . GLU A 1 87 ? -24.167 -1.380 28.905 1.00 85.38 87 GLU A C 1
ATOM 737 O O . GLU A 1 87 ? -24.058 -0.306 29.499 1.00 85.38 87 GLU A O 1
ATOM 742 N N . ILE A 1 88 ? -23.477 -2.462 29.272 1.00 84.06 88 ILE A N 1
ATOM 743 C CA . ILE A 1 88 ? -22.511 -2.469 30.374 1.00 84.06 88 ILE A CA 1
ATOM 744 C C . ILE A 1 88 ? -21.331 -1.559 30.031 1.00 84.06 88 ILE A C 1
ATOM 746 O O . ILE A 1 88 ? -20.957 -0.707 30.836 1.00 84.06 88 ILE A O 1
ATOM 750 N N . ILE A 1 89 ? -20.785 -1.690 28.820 1.00 87.44 89 ILE A N 1
ATOM 751 C CA . ILE A 1 89 ? -19.685 -0.845 28.338 1.00 87.44 89 ILE A CA 1
ATOM 752 C C . ILE A 1 89 ? -20.100 0.627 28.361 1.00 87.44 89 ILE A C 1
ATOM 754 O O . ILE A 1 89 ? -19.397 1.452 28.947 1.00 87.44 89 ILE A O 1
ATOM 758 N N . LYS A 1 90 ? -21.270 0.958 27.797 1.00 87.69 90 LYS A N 1
ATOM 759 C CA . LYS A 1 90 ? -21.785 2.334 27.787 1.00 87.69 90 LYS A CA 1
ATOM 760 C C . LYS A 1 90 ? -21.940 2.901 29.193 1.00 87.69 90 LYS A C 1
ATOM 762 O O . LYS A 1 90 ? -21.606 4.061 29.432 1.00 87.69 90 LYS A O 1
ATOM 767 N N . PHE A 1 91 ? -22.441 2.094 30.125 1.00 84.69 91 PHE A N 1
ATOM 768 C CA . PHE A 1 91 ? -22.589 2.501 31.513 1.00 84.69 91 PHE A CA 1
ATOM 769 C C . PHE A 1 91 ? -21.234 2.796 32.165 1.00 84.69 91 PHE A C 1
ATOM 771 O O . PHE A 1 91 ? -21.091 3.839 32.804 1.00 84.69 91 PHE A O 1
ATOM 778 N N . VAL A 1 92 ? -20.226 1.939 31.971 1.00 84.38 92 VAL A N 1
ATOM 779 C CA . VAL A 1 92 ? -18.898 2.142 32.577 1.00 84.38 92 VAL A CA 1
ATOM 780 C C . VAL A 1 92 ? -18.222 3.379 32.008 1.00 84.38 92 VAL A C 1
ATOM 782 O O . VAL A 1 92 ? -17.774 4.222 32.776 1.00 84.38 92 VAL A O 1
ATOM 785 N N . VAL A 1 93 ? -18.192 3.520 30.680 1.00 84.38 93 VAL A N 1
ATOM 786 C CA . VAL A 1 93 ? -17.501 4.629 29.997 1.00 84.38 93 VAL A CA 1
ATOM 787 C C . VAL A 1 93 ? -18.103 5.981 30.387 1.00 84.38 93 VAL A C 1
ATOM 789 O O . VAL A 1 93 ? -17.384 6.965 30.497 1.00 84.38 93 VAL A O 1
ATOM 792 N N . LYS A 1 94 ? -19.416 6.042 30.648 1.00 85.31 94 LYS A N 1
ATOM 793 C CA . LYS A 1 94 ? -20.078 7.263 31.137 1.00 85.31 94 LYS A CA 1
ATOM 794 C C . LYS A 1 94 ? -19.823 7.559 32.611 1.00 85.31 94 LYS A C 1
ATOM 796 O O . LYS A 1 94 ? -19.813 8.722 33.004 1.00 85.31 94 LYS A O 1
ATOM 801 N N . SER A 1 95 ? -19.724 6.523 33.437 1.00 80.81 95 SER A N 1
ATOM 802 C CA . SER A 1 95 ? -19.638 6.675 34.895 1.00 80.81 95 SER A CA 1
ATOM 803 C C . SER A 1 95 ? -18.206 6.852 35.389 1.00 80.81 95 SER A C 1
ATOM 805 O O . SER A 1 95 ? -17.992 7.487 36.419 1.00 80.81 95 SER A O 1
ATOM 807 N N . HIS A 1 96 ? -17.229 6.324 34.654 1.00 77.25 96 HIS A N 1
ATOM 808 C CA . HIS A 1 96 ? -15.831 6.291 35.052 1.00 77.25 96 HIS A CA 1
ATOM 809 C C . HIS A 1 96 ? -14.940 6.745 33.900 1.00 77.25 96 HIS A C 1
ATOM 811 O O . HIS A 1 96 ? -15.199 6.453 32.735 1.00 77.25 96 HIS A O 1
ATOM 817 N N . LYS A 1 97 ? -13.842 7.426 34.233 1.00 72.44 97 LYS A N 1
ATOM 818 C CA . LYS A 1 97 ? -12.811 7.775 33.255 1.00 72.44 97 LYS A CA 1
ATOM 819 C C . LYS A 1 97 ? -12.093 6.506 32.806 1.00 72.44 97 LYS A C 1
ATOM 821 O O . LYS A 1 97 ? -11.329 5.930 33.578 1.00 72.44 97 LYS A O 1
ATOM 826 N N . ILE A 1 98 ? -12.351 6.076 31.575 1.00 71.12 98 ILE A N 1
ATOM 827 C CA . ILE A 1 98 ? -11.658 4.948 30.952 1.00 71.12 98 ILE A CA 1
ATOM 828 C C . ILE A 1 98 ? -10.670 5.489 29.927 1.00 71.12 98 ILE A C 1
ATOM 830 O O . ILE A 1 98 ? -11.034 6.287 29.059 1.00 71.12 98 ILE A O 1
ATOM 834 N N . TYR A 1 99 ? -9.431 5.018 30.032 1.00 71.94 99 TYR A N 1
ATOM 835 C CA . TYR A 1 99 ? -8.399 5.254 29.036 1.00 71.94 99 TYR A CA 1
ATOM 836 C C . TYR A 1 99 ? -8.563 4.264 27.889 1.00 71.94 99 TYR A C 1
ATOM 838 O O . TYR A 1 99 ? -8.537 3.058 28.116 1.00 71.94 99 TYR A O 1
ATOM 846 N N . LEU A 1 100 ? -8.738 4.783 26.676 1.00 71.19 100 LEU A N 1
ATOM 847 C CA . LEU A 1 100 ? -8.814 3.984 25.457 1.00 71.19 100 LEU A CA 1
ATOM 848 C C . LEU A 1 100 ? -7.467 4.033 24.737 1.00 71.19 100 LEU A C 1
ATOM 850 O O . LEU A 1 100 ? -6.983 5.112 24.368 1.00 71.19 100 LEU A O 1
ATOM 854 N N . GLU A 1 101 ? -6.858 2.872 24.522 1.00 72.81 101 GLU A N 1
ATOM 855 C CA . GLU A 1 101 ? -5.681 2.761 23.673 1.00 72.81 101 GLU A CA 1
ATOM 856 C C . GLU A 1 101 ? -6.069 2.872 22.183 1.00 72.81 101 GLU A C 1
ATOM 858 O O . GLU A 1 101 ? -7.165 2.505 21.758 1.00 72.81 101 GLU A O 1
ATOM 863 N N . GLN A 1 102 ? -5.156 3.370 21.346 1.00 70.38 102 GLN A N 1
ATOM 864 C CA . GLN A 1 102 ? -5.358 3.496 19.894 1.00 70.38 102 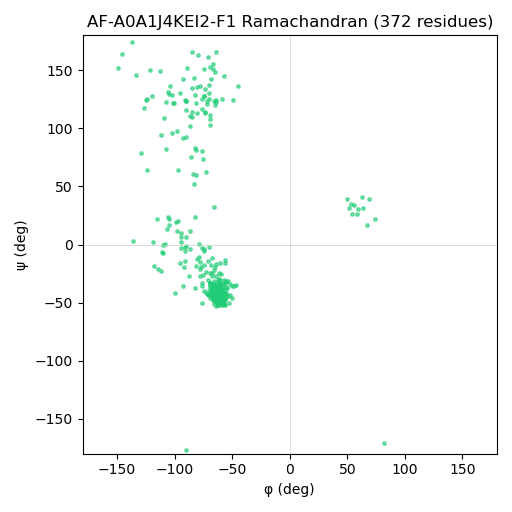GLN A CA 1
ATOM 865 C C . GLN A 1 102 ? -4.736 2.301 19.161 1.00 70.38 102 GLN A C 1
ATOM 867 O O . GLN A 1 102 ? -3.742 2.445 18.454 1.00 70.38 102 GLN A O 1
ATOM 872 N N . ASN A 1 103 ? -5.248 1.091 19.388 1.00 69.50 103 ASN A N 1
ATOM 873 C CA . ASN A 1 103 ? -4.733 -0.101 18.717 1.00 69.50 103 ASN A CA 1
ATOM 874 C C . ASN A 1 103 ? -5.807 -1.131 18.415 1.00 69.50 103 ASN A C 1
ATOM 876 O O . ASN A 1 103 ? -6.868 -1.102 19.010 1.00 69.50 103 ASN A O 1
ATOM 880 N N . ASP A 1 104 ? -5.484 -2.064 17.532 1.00 68.06 1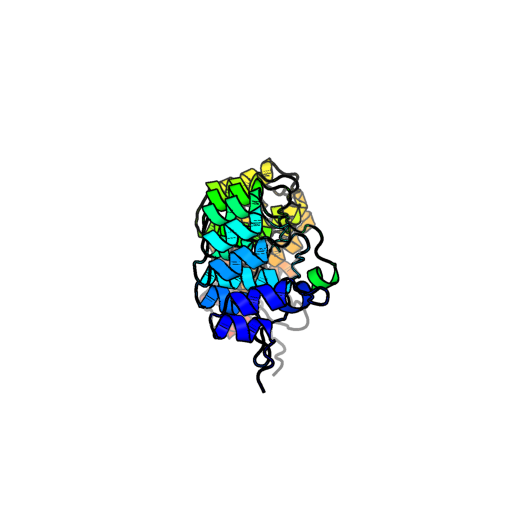04 ASP A N 1
ATOM 881 C CA . ASP A 1 104 ? -6.326 -3.183 17.109 1.00 68.06 104 ASP A CA 1
ATOM 882 C C . ASP A 1 104 ? -6.912 -4.038 18.244 1.00 68.06 104 ASP A C 1
ATOM 884 O O . ASP A 1 104 ? -8.039 -4.505 18.120 1.00 68.06 104 ASP A O 1
ATOM 888 N N . ASN A 1 105 ? -6.191 -4.212 19.352 1.00 73.81 105 ASN A N 1
ATOM 889 C CA . ASN A 1 105 ? -6.656 -4.969 20.520 1.00 73.81 105 ASN A CA 1
ATOM 890 C C . ASN A 1 105 ? -7.380 -4.111 21.569 1.00 73.81 105 ASN A C 1
ATOM 892 O O . ASN A 1 105 ? -7.815 -4.644 22.594 1.00 73.81 105 ASN A O 1
ATOM 896 N N . SER A 1 106 ? -7.480 -2.799 21.357 1.00 81.69 106 SER A N 1
ATOM 897 C CA . SER A 1 106 ? -8.222 -1.912 22.244 1.00 81.69 106 SER A CA 1
ATOM 898 C C . SER A 1 106 ? -9.713 -1.985 21.956 1.00 81.69 106 SER A C 1
ATOM 900 O O . SER A 1 106 ? -10.140 -2.423 20.886 1.00 81.69 106 SER A O 1
ATOM 902 N N . LEU A 1 107 ? -10.524 -1.501 22.893 1.00 87.00 107 LEU A N 1
ATOM 903 C CA . LEU A 1 107 ? -11.972 -1.468 22.708 1.00 87.00 107 LEU A CA 1
ATOM 904 C C . LEU A 1 107 ? -12.351 -0.627 21.477 1.00 87.00 107 LEU A C 1
ATOM 906 O O . LEU A 1 107 ? -13.226 -1.008 20.701 1.00 87.00 107 LEU A O 1
ATOM 910 N N . LEU A 1 108 ? -11.643 0.488 21.268 1.00 87.50 108 LEU A N 1
ATOM 911 C CA . LEU A 1 108 ? -11.823 1.344 20.099 1.00 87.50 108 LEU A CA 1
ATOM 912 C C . LEU A 1 108 ? -11.364 0.647 18.805 1.00 87.50 108 LEU A C 1
ATOM 914 O O . LEU A 1 108 ? -12.030 0.777 17.778 1.00 87.50 108 LEU A O 1
ATOM 918 N N . GLY A 1 109 ? -10.268 -0.118 18.849 1.00 86.25 109 GLY A N 1
ATOM 919 C CA . GLY A 1 109 ? -9.790 -0.916 17.718 1.00 86.25 109 GLY A CA 1
ATOM 920 C C . GLY A 1 109 ? -10.740 -2.021 17.311 1.00 86.25 109 GLY A C 1
ATOM 921 O O . GLY A 1 109 ? -11.070 -2.120 16.132 1.00 86.25 109 GLY A O 1
ATOM 922 N N . LEU A 1 110 ? -11.238 -2.796 18.272 1.00 88.38 110 LEU A N 1
ATOM 923 C CA . LEU A 1 110 ? -12.220 -3.848 18.023 1.00 88.38 110 LEU A CA 1
ATOM 924 C C . LEU A 1 110 ? -13.510 -3.279 17.430 1.00 88.38 110 LEU A C 1
ATOM 926 O O . LEU A 1 110 ? -14.018 -3.825 16.451 1.00 88.38 110 LEU A O 1
ATOM 930 N N . ALA A 1 111 ? -13.999 -2.152 17.956 1.00 91.69 111 ALA A N 1
ATOM 931 C CA . ALA A 1 111 ? -15.158 -1.471 17.387 1.00 91.69 111 ALA A CA 1
ATOM 932 C C . ALA A 1 111 ? -14.898 -1.017 15.936 1.00 91.69 111 ALA A C 1
ATOM 934 O O . ALA A 1 111 ? -15.750 -1.202 15.067 1.00 91.69 111 ALA A O 1
ATOM 935 N N . CYS A 1 112 ? -13.696 -0.510 15.627 1.00 90.69 112 CYS A N 1
ATOM 936 C CA . CYS A 1 112 ? -13.309 -0.176 14.251 1.00 90.69 112 CYS A CA 1
ATOM 937 C C . CYS A 1 112 ? -13.229 -1.415 13.341 1.00 90.69 112 CYS A C 1
ATOM 939 O O . CYS A 1 112 ? -13.700 -1.362 12.205 1.00 90.69 112 CYS A O 1
ATOM 941 N N . GLN A 1 113 ? -12.665 -2.530 13.821 1.00 89.19 113 GLN A N 1
ATOM 942 C CA . GLN A 1 113 ? -12.558 -3.788 13.066 1.00 89.19 113 GLN A CA 1
ATOM 943 C C . GLN A 1 113 ? -13.930 -4.350 12.713 1.00 89.19 113 GLN A C 1
ATOM 945 O O . GLN A 1 113 ? -14.159 -4.736 11.569 1.00 89.19 113 GLN A O 1
ATOM 950 N N . GLN A 1 114 ? -14.843 -4.346 13.683 1.00 91.25 114 GLN A N 1
ATOM 951 C CA . GLN A 1 114 ? -16.226 -4.787 13.504 1.00 91.25 114 GLN A CA 1
ATOM 952 C C . GLN A 1 114 ? -17.088 -3.765 12.757 1.00 91.25 114 GLN A C 1
ATOM 954 O O . GLN A 1 114 ? -18.247 -4.043 12.459 1.00 91.25 114 GLN A O 1
ATOM 959 N N . ASN A 1 115 ? -16.520 -2.605 12.414 1.00 91.44 115 ASN A N 1
ATOM 960 C CA . ASN A 1 115 ? -17.208 -1.521 11.732 1.00 91.44 115 ASN A CA 1
ATOM 961 C C . ASN A 1 115 ? -18.430 -0.985 12.511 1.00 91.44 115 ASN A C 1
ATOM 963 O O . ASN A 1 115 ? -19.399 -0.517 11.913 1.00 91.44 115 ASN A O 1
ATOM 967 N N . ASP A 1 116 ? -18.382 -1.049 13.844 1.00 94.19 116 ASP A N 1
ATOM 968 C CA . ASP A 1 116 ? -19.426 -0.577 14.755 1.00 94.19 116 ASP A CA 1
ATOM 969 C C . ASP A 1 116 ? -19.297 0.935 14.968 1.00 94.19 116 ASP A C 1
ATOM 971 O O . ASP A 1 116 ? -18.674 1.434 15.910 1.00 94.19 116 ASP A O 1
ATOM 975 N N . ILE A 1 117 ? -19.871 1.674 14.021 1.00 93.94 117 ILE A N 1
ATOM 976 C CA . ILE A 1 117 ? -19.826 3.137 13.965 1.00 93.94 117 ILE A CA 1
ATOM 977 C C . ILE A 1 117 ? -20.412 3.763 15.239 1.00 93.94 117 ILE A C 1
ATOM 979 O O . ILE A 1 117 ? -19.878 4.758 15.734 1.00 93.94 117 ILE A O 1
ATOM 983 N N . ASP A 1 118 ? -21.486 3.185 15.781 1.00 94.31 118 ASP A N 1
ATOM 984 C CA . ASP A 1 118 ? -22.184 3.723 16.948 1.00 94.31 118 ASP A CA 1
ATOM 985 C C . ASP A 1 118 ? -21.335 3.587 18.211 1.00 94.31 118 ASP A C 1
ATOM 987 O O . ASP A 1 118 ? -21.215 4.546 18.981 1.00 94.31 118 ASP A O 1
ATOM 991 N N . MET A 1 119 ? -20.693 2.431 18.408 1.00 92.75 119 MET A N 1
ATOM 992 C CA . MET A 1 119 ? -19.759 2.250 19.515 1.00 92.75 119 MET A CA 1
ATOM 993 C C . MET A 1 119 ? -18.528 3.138 19.353 1.00 92.75 119 MET A C 1
ATOM 995 O O . MET A 1 119 ? -18.132 3.789 20.316 1.00 92.75 119 MET A O 1
ATOM 999 N N . VAL A 1 120 ? -17.949 3.236 18.151 1.00 92.75 120 VAL A N 1
ATOM 1000 C CA . VAL A 1 120 ? -16.818 4.145 17.899 1.00 92.75 120 VAL A CA 1
ATOM 1001 C C . VAL A 1 120 ? -17.201 5.575 18.266 1.00 92.75 120 VAL A C 1
ATOM 1003 O O . VAL A 1 120 ? -16.516 6.199 19.071 1.00 92.75 120 VAL A O 1
ATOM 1006 N N . LYS A 1 121 ? -18.322 6.084 17.748 1.00 93.00 121 LYS A N 1
ATOM 1007 C CA . LYS A 1 121 ? -18.799 7.436 18.053 1.00 93.00 121 LYS A CA 1
ATOM 1008 C C . LYS A 1 121 ? -18.988 7.638 19.557 1.00 93.00 121 LYS A C 1
ATOM 1010 O O . LYS A 1 121 ? -18.493 8.615 20.111 1.00 93.00 121 LYS A O 1
ATOM 1015 N N . PHE A 1 122 ? -19.640 6.690 20.225 1.00 92.25 122 PHE A N 1
ATOM 1016 C CA . PHE A 1 122 ? -19.855 6.732 21.666 1.00 92.25 122 PHE A CA 1
ATOM 1017 C C . PHE A 1 122 ? -18.537 6.782 22.459 1.00 92.25 122 PHE A C 1
ATOM 1019 O O . PHE A 1 122 ? -18.410 7.568 23.402 1.00 92.25 122 PHE A O 1
ATOM 1026 N N . LEU A 1 123 ? -17.554 5.965 22.076 1.00 89.69 123 LEU A N 1
ATOM 1027 C CA . LEU A 1 123 ? -16.242 5.902 22.717 1.00 89.69 123 LEU A CA 1
ATOM 1028 C C . LEU A 1 123 ? -15.425 7.174 22.486 1.00 89.69 123 LEU A C 1
ATOM 1030 O O . LEU A 1 123 ? -14.773 7.644 23.415 1.00 89.69 123 LEU A O 1
ATOM 1034 N N . LEU A 1 124 ? -15.487 7.766 21.291 1.00 87.81 124 LEU A N 1
ATOM 1035 C CA . LEU A 1 124 ? -14.855 9.058 21.022 1.00 87.81 124 LEU A CA 1
ATOM 1036 C C . LEU A 1 124 ? -15.519 10.177 21.843 1.00 87.81 124 LEU A C 1
ATOM 1038 O O . LEU A 1 124 ? -14.828 11.003 22.429 1.00 87.81 124 LEU A O 1
ATOM 1042 N N . GLU A 1 125 ? -16.845 10.192 21.968 1.00 89.69 125 GLU A N 1
ATOM 1043 C CA . GLU A 1 125 ? -17.553 11.235 22.725 1.00 89.69 125 GLU A CA 1
ATOM 1044 C C . GLU A 1 125 ? -17.320 11.165 24.245 1.00 89.69 125 GLU A C 1
ATOM 1046 O O . GLU A 1 125 ? -17.307 12.204 24.903 1.00 89.69 125 GLU A O 1
ATOM 1051 N N . ASN A 1 126 ? -17.144 9.964 24.810 1.00 86.62 126 ASN A N 1
ATOM 1052 C CA . ASN A 1 126 ? -17.150 9.760 26.267 1.00 86.62 126 ASN A CA 1
ATOM 1053 C C . ASN A 1 126 ? -15.823 9.232 26.847 1.00 86.62 126 ASN A C 1
ATOM 1055 O O . ASN A 1 126 ? -15.608 9.335 28.052 1.00 86.62 126 ASN A O 1
ATOM 1059 N N . GLY A 1 127 ? -14.935 8.662 26.030 1.00 79.88 127 GLY A N 1
ATOM 1060 C CA . GLY A 1 127 ? -13.664 8.085 26.477 1.00 79.88 127 GLY A CA 1
ATOM 1061 C C . GLY A 1 127 ? -12.507 9.089 26.509 1.00 79.88 127 GLY A C 1
ATOM 1062 O O . GLY A 1 127 ? -12.458 10.040 25.721 1.00 79.88 127 GLY A O 1
ATOM 1063 N N . GLU A 1 128 ? -11.527 8.859 27.390 1.00 76.31 128 GLU A N 1
ATOM 1064 C CA . GLU A 1 128 ? -10.248 9.577 27.364 1.00 76.31 128 GLU A CA 1
ATOM 1065 C C . GLU A 1 128 ? -9.256 8.810 26.476 1.00 76.31 128 GLU A C 1
ATOM 1067 O O . GLU A 1 128 ? -8.866 7.683 26.772 1.00 76.31 128 GLU A O 1
ATOM 1072 N N . ILE A 1 129 ? -8.834 9.414 25.364 1.00 70.75 129 ILE A N 1
ATOM 1073 C CA . ILE A 1 129 ? -7.884 8.792 24.435 1.00 70.75 129 ILE A CA 1
ATOM 1074 C C . ILE A 1 129 ? -6.464 9.160 24.855 1.00 70.75 129 ILE A C 1
ATOM 1076 O O . ILE A 1 129 ? -6.118 10.344 24.917 1.00 70.75 129 ILE A O 1
ATOM 1080 N N . ASN A 1 130 ? -5.622 8.155 25.105 1.00 65.50 130 ASN A N 1
ATOM 1081 C CA . ASN A 1 130 ? -4.221 8.411 25.418 1.00 65.50 130 ASN A CA 1
ATOM 1082 C C . ASN A 1 130 ? -3.469 8.883 24.159 1.00 65.50 130 ASN A C 1
ATOM 1084 O O . ASN A 1 130 ? -3.409 8.170 23.157 1.00 65.50 130 ASN A O 1
ATOM 1088 N N . GLN A 1 131 ? -2.888 10.084 24.222 1.00 60.94 131 GLN A N 1
ATOM 1089 C CA . GLN A 1 131 ? -2.036 10.652 23.168 1.00 60.94 131 GLN A CA 1
ATOM 1090 C C . GLN A 1 131 ? -0.546 10.327 23.370 1.00 60.94 131 GLN A C 1
ATOM 1092 O O . GLN A 1 131 ? 0.238 10.400 22.428 1.00 60.94 131 GLN A O 1
ATOM 1097 N N . ASN A 1 132 ? -0.147 9.959 24.591 1.00 52.22 132 ASN A N 1
ATOM 1098 C CA . ASN A 1 132 ? 1.238 9.723 24.984 1.00 52.22 132 ASN A CA 1
ATOM 1099 C C . ASN A 1 132 ? 1.477 8.222 25.164 1.00 52.22 132 ASN A C 1
ATOM 1101 O O . ASN A 1 132 ? 1.447 7.689 26.274 1.00 52.22 132 ASN A O 1
ATOM 1105 N N . LEU A 1 133 ? 1.728 7.531 24.055 1.00 53.50 133 LEU A N 1
ATOM 1106 C CA . LEU A 1 133 ? 2.362 6.215 24.112 1.00 53.50 133 LEU A CA 1
ATOM 1107 C C . LEU A 1 133 ? 3.845 6.426 24.432 1.00 53.50 133 LEU A C 1
ATOM 1109 O O . LEU A 1 133 ? 4.515 7.214 23.763 1.00 53.50 133 LEU A O 1
ATOM 1113 N N . ASN A 1 134 ? 4.372 5.753 25.453 1.00 51.06 134 ASN A N 1
ATOM 1114 C CA . ASN A 1 134 ? 5.771 5.919 25.860 1.00 51.06 134 ASN A CA 1
ATOM 1115 C C . ASN A 1 134 ? 6.714 5.418 24.747 1.00 51.06 134 ASN A C 1
ATOM 1117 O O . ASN A 1 134 ? 6.384 4.454 24.066 1.00 51.06 134 ASN A O 1
ATOM 1121 N N . GLN A 1 135 ? 7.916 5.989 24.578 1.00 48.91 135 GLN A N 1
ATOM 1122 C CA . GLN A 1 135 ? 8.865 5.590 23.509 1.00 48.91 135 GLN A CA 1
ATOM 1123 C C . GLN A 1 135 ? 9.190 4.082 23.475 1.00 48.91 135 GLN A C 1
ATOM 1125 O O . GLN A 1 135 ? 9.454 3.521 22.414 1.00 48.91 135 GLN A O 1
ATOM 1130 N N . MET A 1 136 ? 9.183 3.415 24.634 1.00 45.31 136 MET A N 1
ATOM 1131 C CA . MET A 1 136 ? 9.351 1.959 24.728 1.00 45.31 136 MET A CA 1
ATOM 1132 C C . MET A 1 136 ? 8.140 1.218 24.161 1.00 45.31 136 MET A C 1
ATOM 1134 O O . MET A 1 136 ? 8.322 0.265 23.415 1.00 45.31 136 MET A O 1
ATOM 1138 N N . GLU A 1 137 ? 6.923 1.681 24.455 1.00 51.00 137 GLU A N 1
ATOM 1139 C CA . GLU A 1 137 ? 5.710 1.161 23.828 1.00 51.00 137 GLU A CA 1
ATOM 1140 C C . GLU A 1 137 ? 5.802 1.442 22.319 1.00 51.00 137 GLU A C 1
ATOM 1142 O O . GLU A 1 137 ? 5.831 0.493 21.558 1.00 51.00 137 GLU A O 1
ATOM 1147 N N . GLN A 1 138 ? 6.081 2.668 21.865 1.00 48.44 138 GLN A N 1
ATOM 1148 C CA . GLN A 1 138 ? 6.259 3.004 20.435 1.00 48.44 138 GLN A CA 1
ATOM 1149 C C . GLN A 1 138 ? 7.205 2.058 19.656 1.00 48.44 138 GLN A C 1
ATOM 1151 O O . GLN A 1 138 ? 6.941 1.758 18.494 1.00 48.44 138 GLN A O 1
ATOM 1156 N N . ARG A 1 139 ? 8.280 1.546 20.280 1.00 42.28 139 ARG A N 1
ATOM 1157 C CA . ARG A 1 139 ? 9.269 0.650 19.640 1.00 42.28 139 ARG A CA 1
ATOM 1158 C C . ARG A 1 139 ? 8.827 -0.809 19.481 1.00 42.28 139 ARG A C 1
ATOM 1160 O O . ARG A 1 139 ? 9.318 -1.469 18.573 1.00 42.28 139 ARG A O 1
ATOM 1167 N N . TYR A 1 140 ? 7.932 -1.319 20.328 1.00 42.94 140 TYR A N 1
ATOM 1168 C CA . TYR A 1 140 ? 7.403 -2.692 20.217 1.00 42.94 140 TYR A CA 1
ATOM 1169 C C . TYR A 1 140 ? 6.078 -2.763 19.432 1.00 42.94 140 TYR A C 1
ATOM 1171 O O . TYR A 1 140 ? 5.569 -3.853 19.182 1.00 42.94 140 TYR A O 1
ATOM 1179 N N . LEU A 1 141 ? 5.528 -1.618 19.009 1.00 48.41 141 LEU A N 1
ATOM 1180 C CA . LEU A 1 141 ? 4.226 -1.498 18.332 1.00 48.41 141 LEU A CA 1
ATOM 1181 C C . LEU A 1 141 ? 4.343 -1.434 16.800 1.00 48.41 141 LEU A C 1
ATOM 1183 O O . LEU A 1 141 ? 3.396 -1.028 16.135 1.00 48.41 141 LEU A O 1
ATOM 1187 N N . VAL A 1 142 ? 5.463 -1.887 16.225 1.00 41.91 142 VAL A N 1
ATOM 1188 C CA . VAL A 1 142 ? 5.731 -1.925 14.767 1.00 41.91 142 VAL A CA 1
ATOM 1189 C C . VAL A 1 142 ? 4.662 -2.717 13.979 1.00 41.91 142 VAL A C 1
ATOM 1191 O O . VAL A 1 142 ? 4.570 -2.597 12.762 1.00 41.91 142 VAL A O 1
ATOM 1194 N N . HIS A 1 143 ? 3.804 -3.483 14.666 1.00 40.94 143 HIS A N 1
ATOM 1195 C CA . HIS A 1 143 ? 2.691 -4.235 14.076 1.00 40.94 143 HIS A CA 1
ATOM 1196 C C . HIS A 1 143 ? 1.283 -3.706 14.399 1.00 40.94 143 HIS A C 1
ATOM 1198 O O . HIS A 1 143 ? 0.318 -4.285 13.905 1.00 40.94 143 HIS A O 1
ATOM 1204 N N . ARG A 1 144 ? 1.108 -2.633 15.184 1.00 47.19 144 ARG A N 1
ATOM 1205 C CA . ARG A 1 144 ? -0.243 -2.141 15.505 1.00 47.19 144 ARG A CA 1
ATOM 1206 C C . ARG A 1 144 ? -0.794 -1.301 14.362 1.00 47.19 144 ARG A C 1
ATOM 1208 O O . ARG A 1 144 ? -0.276 -0.241 14.030 1.00 47.19 144 ARG A O 1
ATOM 1215 N N . HIS A 1 145 ? -1.837 -1.831 13.740 1.00 55.91 145 HIS A N 1
ATOM 1216 C CA . HIS A 1 145 ? -2.532 -1.207 12.631 1.00 55.91 145 HIS A CA 1
ATOM 1217 C C . HIS A 1 145 ? -3.370 -0.046 13.178 1.00 55.91 145 HIS A C 1
ATOM 1219 O O . HIS A 1 145 ? -4.307 -0.268 13.945 1.00 55.91 145 HIS A O 1
ATOM 1225 N N . ASP A 1 146 ? -3.001 1.183 12.799 1.00 73.56 146 ASP A N 1
ATOM 1226 C CA . ASP A 1 146 ? -3.749 2.411 13.084 1.00 73.56 146 ASP A CA 1
ATOM 1227 C C . ASP A 1 146 ? -5.246 2.208 12.804 1.00 73.56 146 ASP A C 1
ATOM 1229 O O . ASP A 1 146 ? -5.622 1.670 11.760 1.00 73.56 146 ASP A O 1
ATOM 1233 N N . LEU A 1 147 ? -6.110 2.697 13.699 1.00 83.88 147 LEU A N 1
ATOM 1234 C CA . LEU A 1 147 ? -7.578 2.675 13.557 1.00 83.88 147 LEU A CA 1
ATOM 1235 C C . LEU A 1 147 ? -8.033 3.141 12.164 1.00 83.88 147 LEU A C 1
ATOM 1237 O O . LEU A 1 147 ? -8.985 2.621 11.586 1.00 83.88 147 LEU A O 1
ATOM 1241 N N . ILE A 1 148 ? -7.295 4.100 11.601 1.00 87.19 148 ILE A N 1
ATOM 1242 C CA . ILE A 1 148 ? -7.519 4.642 10.266 1.00 87.19 148 ILE A CA 1
ATOM 1243 C C . ILE A 1 148 ? -7.247 3.604 9.171 1.00 87.19 148 ILE A C 1
ATOM 1245 O O . ILE A 1 148 ? -8.043 3.501 8.245 1.00 87.19 148 ILE A O 1
ATOM 1249 N N . ASN A 1 149 ? -6.176 2.809 9.270 1.00 87.56 149 ASN A N 1
ATOM 1250 C CA . ASN A 1 149 ? -5.914 1.725 8.318 1.00 87.56 149 ASN A CA 1
ATOM 1251 C C . ASN A 1 149 ? -7.053 0.707 8.321 1.00 87.56 149 ASN A C 1
ATOM 1253 O O . ASN A 1 149 ? -7.474 0.288 7.249 1.00 87.56 149 ASN A O 1
ATOM 1257 N N . ILE A 1 150 ? -7.558 0.345 9.505 1.00 87.56 150 ILE A N 1
ATOM 1258 C CA . ILE A 1 150 ? -8.690 -0.581 9.659 1.00 87.56 150 ILE A CA 1
ATOM 1259 C C . ILE A 1 150 ? -9.935 0.004 8.985 1.00 87.56 150 ILE A C 1
ATOM 1261 O O . ILE A 1 150 ? -10.582 -0.661 8.178 1.00 87.56 150 ILE A O 1
ATOM 1265 N N . ALA A 1 151 ? -10.228 1.281 9.237 1.00 91.38 151 ALA A N 1
ATOM 1266 C CA . ALA A 1 151 ? -11.344 1.972 8.601 1.00 91.38 151 ALA A CA 1
ATOM 1267 C C . ALA A 1 151 ? -11.203 2.042 7.066 1.00 91.38 151 ALA A C 1
ATOM 1269 O O . ALA A 1 151 ? -12.172 1.796 6.345 1.00 91.38 151 ALA A O 1
ATOM 1270 N N . CYS A 1 152 ? -9.994 2.312 6.556 1.00 92.69 152 CYS A N 1
ATOM 1271 C CA . CYS A 1 152 ? -9.710 2.332 5.121 1.00 92.69 152 CYS A CA 1
ATOM 1272 C C . CYS A 1 152 ? -9.804 0.940 4.484 1.00 92.69 152 CYS A C 1
ATOM 1274 O O . CYS A 1 152 ? -10.337 0.813 3.382 1.00 92.69 152 CYS A O 1
ATOM 1276 N N . GLN A 1 153 ? -9.325 -0.098 5.172 1.00 92.56 153 GLN A N 1
ATOM 1277 C CA . GLN A 1 153 ? -9.434 -1.492 4.742 1.00 92.56 153 GLN A CA 1
ATOM 1278 C C . GLN A 1 153 ? -10.902 -1.913 4.622 1.00 92.56 153 GLN A C 1
ATOM 1280 O O . GLN A 1 153 ? -11.289 -2.493 3.611 1.00 92.56 153 GLN A O 1
ATOM 1285 N N . ASN A 1 154 ? -11.727 -1.530 5.600 1.00 91.38 154 ASN A N 1
ATOM 1286 C CA . ASN A 1 154 ? -13.175 -1.752 5.600 1.00 91.38 154 ASN A CA 1
ATOM 1287 C C . ASN A 1 154 ? -13.927 -0.887 4.570 1.00 91.38 154 ASN A C 1
ATOM 1289 O O . ASN A 1 154 ? -15.146 -0.995 4.453 1.00 91.38 154 ASN A O 1
ATOM 1293 N N . ASN A 1 155 ? -13.221 -0.021 3.831 1.00 94.88 155 ASN A N 1
ATOM 1294 C CA . ASN A 1 155 ? -13.780 0.913 2.857 1.00 94.88 155 ASN A CA 1
ATOM 1295 C C . ASN A 1 155 ? -14.884 1.826 3.429 1.00 94.88 155 ASN A C 1
ATOM 1297 O O . ASN A 1 155 ? -15.763 2.278 2.693 1.00 94.88 155 ASN A O 1
ATOM 1301 N N . ASN A 1 156 ? -14.868 2.088 4.741 1.00 93.56 156 ASN A N 1
ATOM 1302 C CA . ASN A 1 156 ? -15.926 2.841 5.403 1.00 93.56 156 ASN A CA 1
ATOM 1303 C C . ASN A 1 156 ? -15.530 4.310 5.586 1.00 93.56 156 ASN A C 1
ATOM 1305 O O . ASN A 1 156 ? -14.869 4.686 6.555 1.00 93.56 156 ASN A O 1
ATOM 1309 N N . ILE A 1 157 ? -16.004 5.152 4.668 1.00 93.69 157 ILE A N 1
ATOM 1310 C CA . ILE A 1 157 ? -15.756 6.599 4.678 1.00 93.69 157 ILE A CA 1
ATOM 1311 C C . ILE A 1 157 ? -16.284 7.250 5.960 1.00 93.69 157 ILE A C 1
ATOM 1313 O O . ILE A 1 157 ? -15.584 8.079 6.536 1.00 93.69 157 ILE A O 1
ATOM 1317 N N . ASN A 1 158 ? -17.467 6.856 6.444 1.00 94.25 158 ASN A N 1
ATOM 1318 C CA . ASN A 1 158 ? -18.063 7.436 7.652 1.00 94.25 158 ASN A CA 1
ATOM 1319 C C . ASN A 1 158 ? -17.184 7.168 8.876 1.00 94.25 158 ASN A C 1
ATOM 1321 O O . ASN A 1 158 ? -16.964 8.059 9.695 1.00 94.25 158 ASN A O 1
ATOM 1325 N N . LEU A 1 159 ? -16.637 5.954 8.977 1.00 93.69 159 LEU A N 1
ATOM 1326 C CA . LEU A 1 159 ? -15.706 5.611 10.045 1.00 93.69 159 LEU A CA 1
ATOM 1327 C C . LEU A 1 159 ? -14.407 6.421 9.922 1.00 93.69 159 LEU A C 1
ATOM 1329 O O . LEU A 1 159 ? -13.958 6.998 10.909 1.00 93.69 159 LEU A O 1
ATOM 1333 N N . CYS A 1 160 ? -13.838 6.546 8.719 1.00 92.38 160 CYS A N 1
ATOM 1334 C CA . CYS A 1 160 ? -12.667 7.398 8.497 1.00 92.38 160 CYS A CA 1
ATOM 1335 C C . CYS A 1 160 ? -12.932 8.864 8.879 1.00 92.38 160 CYS A C 1
ATOM 1337 O O . CYS A 1 160 ? -12.105 9.478 9.547 1.00 92.38 160 CYS A O 1
ATOM 1339 N N . GLN A 1 161 ? -14.084 9.422 8.496 1.00 92.31 161 GLN A N 1
ATOM 1340 C CA . GLN A 1 161 ? -14.481 10.792 8.830 1.00 92.31 161 GLN A CA 1
ATOM 1341 C C . GLN A 1 161 ? -14.617 10.994 10.342 1.00 92.31 161 GLN A C 1
ATOM 1343 O O . GLN A 1 161 ? -14.098 11.979 10.865 1.00 92.31 161 GLN A O 1
ATOM 1348 N N . LEU A 1 162 ? -15.256 10.056 11.051 1.00 92.00 162 LEU A N 1
ATOM 1349 C CA . LEU A 1 162 ? -15.368 10.101 12.512 1.00 92.00 162 LEU A CA 1
ATOM 1350 C C . LEU A 1 162 ? -13.994 10.085 13.184 1.00 92.00 162 LEU A C 1
ATOM 1352 O O . LEU A 1 162 ? -13.732 10.912 14.054 1.00 92.00 162 LEU A O 1
ATOM 1356 N N . LEU A 1 163 ? -13.104 9.189 12.750 1.00 89.25 163 LEU A N 1
ATOM 1357 C CA . LEU A 1 163 ? -11.750 9.100 13.296 1.00 89.25 163 LEU A CA 1
ATOM 1358 C C . LEU A 1 163 ? -10.931 10.368 12.997 1.00 89.25 163 LEU A C 1
ATOM 1360 O O . LEU A 1 163 ? -10.176 10.816 13.851 1.00 89.25 163 LEU A O 1
ATOM 1364 N N . PHE A 1 164 ? -11.085 10.980 11.817 1.00 86.25 164 PHE A N 1
ATOM 1365 C CA . PHE A 1 164 ? -10.382 12.223 11.465 1.00 86.25 164 PHE A CA 1
ATOM 1366 C C . PHE A 1 164 ? -10.935 13.476 12.140 1.00 86.25 164 PHE A C 1
ATOM 1368 O O . PHE A 1 164 ? -10.191 14.444 12.307 1.00 86.25 164 PHE A O 1
ATOM 1375 N N . ALA A 1 165 ? -12.212 13.484 12.519 1.00 88.88 165 ALA A N 1
ATOM 1376 C CA . ALA A 1 165 ? -12.806 14.596 13.252 1.00 88.88 165 ALA A CA 1
ATOM 1377 C C . ALA A 1 165 ? -12.223 14.725 14.672 1.00 88.88 165 ALA A C 1
ATOM 1379 O O . ALA A 1 165 ? -12.171 15.826 15.228 1.00 88.88 165 ALA A O 1
ATOM 1380 N N . ASP A 1 166 ? -11.755 13.618 15.254 1.00 85.88 166 ASP A N 1
ATOM 1381 C CA . ASP A 1 166 ? -11.166 13.604 16.585 1.00 85.88 166 ASP A CA 1
ATOM 1382 C C . ASP A 1 166 ? -9.674 13.971 16.554 1.00 85.88 166 ASP A C 1
ATOM 1384 O O . ASP A 1 166 ? -8.816 13.193 16.142 1.00 85.88 166 ASP A O 1
ATOM 1388 N N . LYS A 1 167 ? -9.338 15.162 17.064 1.00 81.44 167 LYS A N 1
ATOM 1389 C CA . LYS A 1 167 ? -7.955 15.677 17.107 1.00 81.44 167 LYS A CA 1
ATOM 1390 C C . LYS A 1 167 ? -6.991 14.812 17.927 1.00 81.44 167 LYS A C 1
ATOM 1392 O O . LYS A 1 167 ? -5.782 15.016 17.841 1.00 81.44 167 LYS A O 1
ATOM 1397 N N . ARG A 1 168 ? -7.505 13.912 18.770 1.00 77.50 168 ARG A N 1
ATOM 1398 C CA . ARG A 1 168 ? -6.693 13.014 19.602 1.00 77.50 168 ARG A CA 1
ATOM 1399 C C . ARG A 1 168 ? -6.211 11.796 18.811 1.00 77.50 168 ARG A C 1
ATOM 1401 O O . ARG A 1 168 ? -5.246 11.163 19.237 1.00 77.50 168 ARG A O 1
ATOM 1408 N N . ILE A 1 169 ? -6.850 11.489 17.681 1.00 78.00 169 ILE A N 1
ATOM 1409 C CA . ILE A 1 169 ? -6.433 10.427 16.769 1.00 78.00 169 ILE A CA 1
ATOM 1410 C C . ILE A 1 169 ? -5.381 10.991 15.817 1.00 78.00 169 ILE A C 1
ATOM 1412 O O . ILE A 1 169 ? -5.645 11.859 14.984 1.00 78.00 169 ILE A O 1
ATOM 1416 N N . ILE A 1 170 ? -4.163 10.471 15.939 1.00 72.19 170 ILE A N 1
ATOM 1417 C CA . ILE A 1 170 ? -3.033 10.860 15.099 1.00 72.19 170 ILE A CA 1
ATOM 1418 C C . ILE A 1 170 ? -2.787 9.728 14.108 1.00 72.19 170 ILE A C 1
ATOM 1420 O O . ILE A 1 170 ? -2.718 8.565 14.484 1.00 72.19 170 ILE A O 1
ATOM 1424 N N . MET A 1 171 ? -2.652 10.072 12.831 1.00 74.44 171 MET A N 1
ATOM 1425 C CA . MET A 1 171 ? -2.207 9.114 11.822 1.00 74.44 171 MET A CA 1
ATOM 1426 C C . MET A 1 171 ? -0.688 9.075 11.815 1.00 74.44 171 MET A C 1
ATOM 1428 O O . MET A 1 171 ? -0.055 10.135 11.770 1.00 74.44 171 MET A O 1
ATOM 1432 N N . ASN A 1 172 ? -0.110 7.880 11.778 1.00 74.31 172 ASN A N 1
ATOM 1433 C CA . ASN A 1 172 ? 1.313 7.745 11.535 1.00 74.31 172 ASN A CA 1
ATOM 1434 C C . ASN A 1 172 ? 1.622 7.963 10.043 1.00 74.31 172 ASN A C 1
ATOM 1436 O O . ASN A 1 172 ? 1.090 7.273 9.170 1.00 74.31 172 ASN A O 1
ATOM 1440 N N . ASP A 1 173 ? 2.529 8.893 9.750 1.00 77.38 173 ASP A N 1
ATOM 1441 C CA . ASP A 1 173 ? 3.015 9.155 8.393 1.00 77.38 173 ASP A CA 1
ATOM 1442 C C . ASP A 1 173 ? 3.589 7.899 7.714 1.00 77.38 173 ASP A C 1
ATOM 1444 O O . ASP A 1 173 ? 3.454 7.734 6.504 1.00 77.38 173 ASP A O 1
ATOM 1448 N N . GLU A 1 174 ? 4.197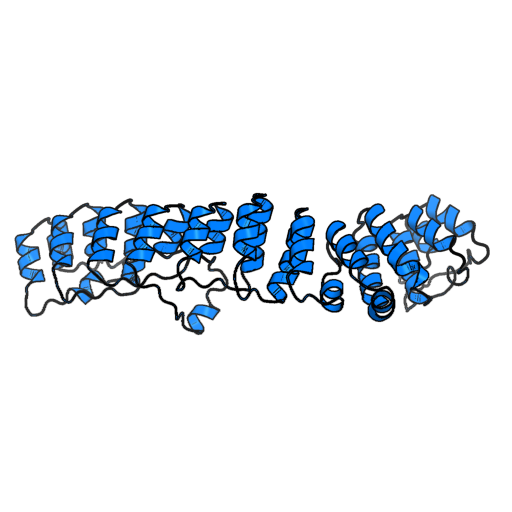 6.982 8.471 1.00 79.44 174 GLU A N 1
ATOM 1449 C CA . GLU A 1 174 ? 4.717 5.723 7.921 1.00 79.44 174 GLU A CA 1
ATOM 1450 C C . GLU A 1 174 ? 3.612 4.759 7.477 1.00 79.44 174 GLU A C 1
ATOM 1452 O O . GLU A 1 174 ? 3.837 3.930 6.594 1.00 79.44 174 GLU A O 1
ATOM 1457 N N . LEU A 1 175 ? 2.415 4.884 8.054 1.00 80.31 175 LEU A N 1
ATOM 1458 C CA . LEU A 1 175 ? 1.260 4.036 7.767 1.00 80.31 175 LEU A CA 1
ATOM 1459 C C . LEU A 1 175 ? 0.315 4.642 6.723 1.00 80.31 175 LEU A C 1
ATOM 1461 O O . LEU A 1 175 ? -0.462 3.909 6.110 1.00 80.31 175 LEU A O 1
ATOM 1465 N N . PHE A 1 176 ? 0.428 5.941 6.442 1.00 88.56 176 PHE A N 1
ATOM 1466 C CA . PHE A 1 176 ? -0.362 6.617 5.413 1.00 88.56 176 PHE A CA 1
ATOM 1467 C C . PHE A 1 176 ? -0.318 5.940 4.027 1.00 88.56 176 PHE A C 1
ATOM 1469 O O . PHE A 1 176 ? -1.386 5.768 3.428 1.00 88.56 176 PHE A O 1
ATOM 1476 N N . PRO A 1 177 ? 0.843 5.483 3.501 1.00 90.62 177 PRO A N 1
ATOM 1477 C CA . PRO A 1 177 ? 0.875 4.764 2.228 1.00 90.62 177 PRO A CA 1
ATOM 1478 C C . PRO A 1 177 ? 0.002 3.501 2.235 1.00 90.62 177 PRO A C 1
ATOM 1480 O O . PRO A 1 177 ? -0.606 3.170 1.220 1.00 90.62 177 PRO A O 1
ATOM 1483 N N . GLN A 1 178 ? -0.110 2.813 3.374 1.00 91.00 178 GLN A N 1
ATOM 1484 C CA . GLN A 1 178 ? -0.948 1.623 3.499 1.00 91.00 178 GLN A CA 1
ATOM 1485 C C . GLN A 1 178 ? -2.444 1.978 3.504 1.00 91.00 178 GLN A C 1
ATOM 1487 O O . GLN A 1 178 ? -3.213 1.323 2.800 1.00 91.00 178 GLN A O 1
ATOM 1492 N N . SER A 1 179 ? -2.851 3.046 4.207 1.00 91.69 179 SER A N 1
ATOM 1493 C CA . SER A 1 179 ? -4.232 3.568 4.154 1.00 91.69 179 SER A CA 1
ATOM 1494 C C . SER A 1 179 ? -4.638 3.901 2.717 1.00 91.69 179 SER A C 1
ATOM 1496 O O . SER A 1 179 ? -5.705 3.506 2.245 1.00 91.69 179 SER A O 1
ATOM 1498 N N . LEU A 1 180 ? -3.757 4.604 1.999 1.00 94.81 180 LEU A N 1
ATOM 1499 C CA . LEU A 1 180 ? -4.005 5.014 0.623 1.00 94.81 180 LEU A CA 1
ATOM 1500 C C . LEU A 1 180 ? -4.056 3.819 -0.331 1.00 94.81 180 LEU A C 1
ATOM 1502 O O . LEU A 1 180 ? -4.882 3.803 -1.242 1.00 94.81 180 LEU A O 1
ATOM 1506 N N . LYS A 1 181 ? -3.206 2.809 -0.113 1.00 95.00 181 LYS A N 1
ATOM 1507 C CA . LYS A 1 181 ? -3.239 1.559 -0.872 1.00 95.00 181 LYS A CA 1
ATOM 1508 C C . LYS A 1 181 ? -4.600 0.873 -0.742 1.00 95.00 181 LYS A C 1
ATOM 1510 O O . LYS A 1 181 ? -5.175 0.543 -1.772 1.00 95.00 181 LYS A O 1
ATOM 1515 N N . TYR A 1 182 ? -5.145 0.740 0.471 1.00 95.25 182 TYR A N 1
ATOM 1516 C CA . TYR A 1 182 ? -6.486 0.172 0.664 1.00 95.25 182 TYR A CA 1
ATOM 1517 C C . TYR A 1 182 ? -7.569 0.978 -0.062 1.00 95.25 182 TYR A C 1
ATOM 1519 O O . TYR A 1 182 ? -8.407 0.402 -0.752 1.00 95.25 182 TYR A O 1
ATOM 1527 N N . ALA A 1 183 ? -7.524 2.311 0.021 1.00 96.50 183 ALA A N 1
ATOM 1528 C CA . ALA A 1 183 ? -8.472 3.165 -0.695 1.00 96.50 183 ALA A CA 1
ATOM 1529 C C . ALA A 1 183 ? -8.393 2.976 -2.225 1.00 96.50 183 ALA A C 1
ATOM 1531 O O . ALA A 1 183 ? -9.423 2.913 -2.899 1.00 96.50 183 ALA A O 1
ATOM 1532 N N . CYS A 1 184 ? -7.177 2.826 -2.764 1.00 96.56 184 CYS A N 1
ATOM 1533 C CA . CYS A 1 184 ? -6.942 2.550 -4.181 1.00 96.56 184 CYS A CA 1
ATOM 1534 C C . CYS A 1 184 ? -7.399 1.140 -4.596 1.00 96.56 184 CYS A C 1
ATOM 1536 O O . CYS A 1 184 ? -8.033 0.995 -5.638 1.00 96.56 184 CYS A O 1
ATOM 1538 N N . GLU A 1 185 ? -7.129 0.112 -3.785 1.00 96.62 185 GLU A N 1
ATOM 1539 C CA . GLU A 1 185 ? -7.584 -1.272 -4.014 1.00 96.62 185 GLU A CA 1
ATOM 1540 C C . GLU A 1 185 ? -9.109 -1.364 -4.060 1.00 96.62 185 GLU A C 1
ATOM 1542 O O . GLU A 1 185 ? -9.671 -1.992 -4.957 1.00 96.62 185 GLU A O 1
ATOM 1547 N N . ASN A 1 186 ? -9.771 -0.651 -3.150 1.00 95.75 186 ASN A N 1
ATOM 1548 C CA . ASN A 1 186 ? -11.225 -0.539 -3.089 1.00 95.75 186 ASN A CA 1
ATOM 1549 C C . ASN A 1 186 ? -11.815 0.372 -4.180 1.00 95.75 186 ASN A C 1
ATOM 1551 O O . ASN A 1 186 ? -13.034 0.513 -4.272 1.00 95.75 186 ASN A O 1
ATOM 1555 N N . LYS A 1 187 ? -10.965 1.011 -4.997 1.00 96.56 187 LYS A N 1
ATOM 1556 C CA . LYS A 1 187 ? -11.326 2.003 -6.022 1.00 96.56 187 LYS A CA 1
ATOM 1557 C C . LYS A 1 187 ? -12.211 3.140 -5.502 1.00 96.56 187 LYS A C 1
ATOM 1559 O O . LYS A 1 187 ? -13.026 3.696 -6.237 1.00 96.56 187 LYS A O 1
ATOM 1564 N N . ASN A 1 188 ? -12.045 3.497 -4.231 1.00 96.38 188 ASN A N 1
ATOM 1565 C CA . ASN A 1 188 ? -12.868 4.497 -3.572 1.00 96.38 188 ASN A CA 1
ATOM 1566 C C . ASN A 1 188 ? -12.219 5.883 -3.674 1.00 96.38 188 ASN A C 1
ATOM 1568 O O . ASN A 1 188 ? -11.410 6.279 -2.834 1.00 96.38 188 ASN A O 1
ATOM 1572 N N . ILE A 1 189 ? -12.587 6.623 -4.721 1.00 95.81 189 ILE A N 1
ATOM 1573 C CA . ILE A 1 189 ? -12.053 7.961 -5.019 1.00 95.81 189 ILE A CA 1
ATOM 1574 C C . ILE A 1 189 ? -12.340 8.955 -3.887 1.00 95.81 189 ILE A C 1
ATOM 1576 O O . ILE A 1 189 ? -11.475 9.757 -3.538 1.00 95.81 189 ILE A O 1
ATOM 1580 N N . GLU A 1 190 ? -13.521 8.885 -3.273 1.00 96.38 190 GLU A N 1
ATOM 1581 C CA . GLU A 1 190 ? -13.888 9.769 -2.165 1.00 96.38 190 GLU A CA 1
ATOM 1582 C C . GLU A 1 190 ? -12.993 9.525 -0.943 1.00 96.38 190 GLU A C 1
ATOM 1584 O O . GLU A 1 190 ? -12.476 10.475 -0.354 1.00 96.38 190 GLU A O 1
ATOM 1589 N N . LEU A 1 191 ? -12.710 8.259 -0.620 1.00 95.88 191 LEU A N 1
ATOM 1590 C CA . LEU A 1 191 ? -11.774 7.910 0.449 1.00 95.88 191 LEU A CA 1
ATOM 1591 C C . LEU A 1 191 ? -10.339 8.362 0.135 1.00 95.88 191 LEU A C 1
ATOM 1593 O O . LEU A 1 191 ? -9.641 8.853 1.024 1.00 95.88 191 LEU A O 1
ATOM 1597 N N . ILE A 1 192 ? -9.899 8.250 -1.123 1.00 96.06 192 ILE A N 1
ATOM 1598 C CA . ILE A 1 192 ? -8.595 8.775 -1.553 1.00 96.06 192 ILE A CA 1
ATOM 1599 C C . ILE A 1 192 ? -8.530 10.295 -1.330 1.00 96.06 192 ILE A C 1
ATOM 1601 O O . ILE A 1 192 ? -7.551 10.797 -0.772 1.00 96.06 192 ILE A O 1
ATOM 1605 N N . HIS A 1 193 ? -9.573 11.033 -1.716 1.00 94.25 193 HIS A N 1
ATOM 1606 C CA . HIS A 1 193 ? -9.640 12.477 -1.493 1.00 94.25 193 HIS A CA 1
ATOM 1607 C C . HIS A 1 193 ? -9.670 12.840 -0.008 1.00 94.25 193 HIS A C 1
ATOM 1609 O O . HIS A 1 193 ? -8.949 13.751 0.398 1.00 94.25 193 HIS A O 1
ATOM 1615 N N . LEU A 1 194 ? -10.430 12.107 0.808 1.00 93.81 194 LEU A N 1
ATOM 1616 C CA . LEU A 1 194 ? -10.467 12.285 2.258 1.00 93.81 194 LEU A CA 1
ATOM 1617 C C . LEU A 1 194 ? -9.058 12.152 2.860 1.00 93.81 194 LEU A C 1
ATOM 1619 O O . LEU A 1 194 ? -8.622 13.028 3.605 1.00 93.81 194 LEU A O 1
ATOM 1623 N N . LEU A 1 195 ? -8.312 11.111 2.479 1.00 92.00 195 LEU A N 1
ATOM 1624 C CA . LEU A 1 195 ? -6.938 10.889 2.940 1.00 92.00 195 LEU A CA 1
ATOM 1625 C C . LEU A 1 195 ? -5.987 12.013 2.505 1.00 92.00 195 LEU A C 1
ATOM 1627 O O . LEU A 1 195 ? -5.191 12.488 3.316 1.00 92.00 195 LEU A O 1
ATOM 1631 N N . LEU A 1 196 ? -6.082 12.465 1.252 1.00 91.38 196 LEU A N 1
ATOM 1632 C CA . LEU A 1 196 ? -5.214 13.510 0.695 1.00 91.38 196 LEU A CA 1
ATOM 1633 C C . LEU A 1 196 ? -5.576 14.934 1.147 1.00 91.38 196 LEU A C 1
ATOM 1635 O O . LEU A 1 196 ? -4.729 15.820 1.071 1.00 91.38 196 LEU A O 1
ATOM 1639 N N . SER A 1 197 ? -6.799 15.170 1.630 1.00 89.25 197 SER A N 1
ATOM 1640 C CA . SER A 1 197 ? -7.236 16.478 2.150 1.00 89.25 197 SER A CA 1
ATOM 1641 C C . SER A 1 197 ? -6.668 16.831 3.528 1.00 89.25 197 SER A C 1
ATOM 1643 O O . SER A 1 197 ? -6.878 17.936 4.031 1.00 89.25 197 SER A O 1
ATOM 1645 N N . ARG A 1 198 ? -5.949 15.899 4.159 1.00 83.62 198 ARG A N 1
ATOM 1646 C CA . ARG A 1 198 ? -5.410 16.089 5.501 1.00 83.62 198 ARG A CA 1
ATOM 1647 C C . ARG A 1 198 ? -4.306 17.155 5.522 1.00 83.62 198 ARG A C 1
ATOM 1649 O O . ARG A 1 198 ? -3.462 17.188 4.625 1.00 83.62 198 ARG A O 1
ATOM 1656 N N . PRO A 1 199 ? -4.238 17.984 6.579 1.00 75.31 199 PRO A N 1
ATOM 1657 C CA . PRO A 1 199 ? -3.109 18.883 6.770 1.00 75.31 199 PRO A CA 1
ATOM 1658 C C . PRO A 1 199 ? -1.832 18.094 7.110 1.00 75.31 199 PRO A C 1
ATOM 1660 O O . PRO A 1 199 ? -1.892 17.025 7.718 1.00 75.31 199 PRO A O 1
ATOM 1663 N N . ASN A 1 200 ? -0.673 18.666 6.772 1.00 78.31 200 ASN A N 1
ATOM 1664 C CA . ASN A 1 200 ? 0.662 18.195 7.173 1.00 78.31 200 ASN A CA 1
ATOM 1665 C C . ASN A 1 200 ? 1.091 16.805 6.660 1.00 78.31 200 ASN A C 1
ATOM 1667 O O . ASN A 1 200 ? 1.876 16.136 7.325 1.00 78.31 200 ASN A O 1
ATOM 1671 N N . ILE A 1 201 ? 0.639 16.369 5.479 1.00 85.62 201 ILE A N 1
ATOM 1672 C CA . ILE A 1 201 ? 1.170 15.144 4.853 1.00 85.62 201 ILE A CA 1
ATOM 1673 C C . ILE A 1 201 ? 2.651 15.360 4.516 1.00 85.62 201 ILE A C 1
ATOM 1675 O O . ILE A 1 201 ? 2.995 16.282 3.770 1.00 85.62 201 ILE A O 1
ATOM 1679 N N . SER A 1 202 ? 3.541 14.514 5.041 1.00 88.81 202 SER A N 1
ATOM 1680 C CA . SER A 1 202 ? 4.966 14.656 4.742 1.00 88.81 202 SER A CA 1
ATOM 1681 C C . SER A 1 202 ? 5.291 14.383 3.275 1.00 88.81 202 SER A C 1
ATOM 1683 O O . SER A 1 202 ? 4.627 13.631 2.557 1.00 88.81 202 SER A O 1
ATOM 1685 N N . LYS A 1 203 ? 6.404 14.959 2.821 1.00 89.94 203 LYS A N 1
ATOM 1686 C CA . LYS A 1 203 ? 6.910 14.779 1.457 1.00 89.94 203 LYS A CA 1
ATOM 1687 C C . LYS A 1 203 ? 7.117 13.303 1.091 1.00 89.94 203 LYS A C 1
ATOM 1689 O O . LYS A 1 203 ? 6.750 12.889 -0.004 1.00 89.94 203 LYS A O 1
ATOM 1694 N N . LYS A 1 204 ? 7.657 12.494 2.012 1.00 90.81 204 LYS A N 1
ATOM 1695 C CA . LYS A 1 204 ? 7.847 11.040 1.831 1.00 90.81 204 LYS A CA 1
ATOM 1696 C C . LYS A 1 204 ? 6.510 10.333 1.569 1.00 90.81 204 LYS A C 1
ATOM 1698 O O . LYS A 1 204 ? 6.419 9.499 0.664 1.00 90.81 204 LYS A O 1
ATOM 1703 N N . SER A 1 205 ? 5.478 10.704 2.320 1.00 90.88 205 SER A N 1
ATOM 1704 C CA . SER A 1 205 ? 4.113 10.196 2.174 1.00 90.88 205 SER A CA 1
ATOM 1705 C C . SER A 1 205 ? 3.485 10.599 0.835 1.00 90.88 205 SER A C 1
ATOM 1707 O O . SER A 1 205 ? 2.937 9.746 0.135 1.00 90.88 205 SER A O 1
ATOM 1709 N N . LEU A 1 206 ? 3.648 11.854 0.402 1.00 92.62 206 LEU A N 1
ATOM 1710 C CA . LEU A 1 206 ? 3.172 12.335 -0.907 1.00 92.62 206 LEU A CA 1
ATOM 1711 C C . LEU A 1 206 ? 3.854 11.621 -2.081 1.00 92.62 206 LEU A C 1
ATOM 1713 O O . LEU A 1 206 ? 3.197 11.197 -3.030 1.00 92.62 206 LEU A O 1
ATOM 1717 N N . LEU A 1 207 ? 5.169 11.424 -2.002 1.00 93.81 207 LEU A N 1
ATOM 1718 C CA . LEU A 1 207 ? 5.930 10.693 -3.015 1.00 93.81 207 LEU A CA 1
ATOM 1719 C C . LEU A 1 207 ? 5.499 9.225 -3.121 1.00 93.81 207 LEU A C 1
ATOM 1721 O O . LEU A 1 207 ? 5.336 8.694 -4.221 1.00 93.81 207 LEU A O 1
ATOM 1725 N N . SER A 1 208 ? 5.255 8.583 -1.979 1.00 93.38 208 SER A N 1
ATOM 1726 C CA . SER A 1 208 ? 4.692 7.229 -1.935 1.00 93.38 208 SER A CA 1
ATOM 1727 C C . SER A 1 208 ? 3.280 7.196 -2.526 1.00 93.38 208 SER A C 1
ATOM 1729 O O . SER A 1 208 ? 2.926 6.257 -3.235 1.00 93.38 208 SER A O 1
ATOM 1731 N N . SER A 1 209 ? 2.500 8.256 -2.308 1.00 94.38 209 SER A N 1
ATOM 1732 C CA . SER A 1 209 ? 1.145 8.387 -2.848 1.00 94.38 209 SER A CA 1
ATOM 1733 C C . SER A 1 209 ? 1.118 8.454 -4.364 1.00 94.38 209 SER A C 1
ATOM 1735 O O . SER A 1 209 ? 0.275 7.812 -4.982 1.00 94.38 209 SER A O 1
ATOM 1737 N N . ILE A 1 210 ? 2.061 9.171 -4.980 1.00 95.62 210 ILE A N 1
ATOM 1738 C CA . ILE A 1 210 ? 2.195 9.216 -6.443 1.00 95.62 210 ILE A CA 1
ATOM 1739 C C . ILE A 1 210 ? 2.493 7.823 -7.005 1.00 95.62 210 ILE A C 1
ATOM 1741 O O . ILE A 1 210 ? 1.840 7.393 -7.951 1.00 95.62 210 ILE A O 1
ATOM 1745 N N . LYS A 1 211 ? 3.423 7.077 -6.391 1.00 95.12 211 LYS A N 1
ATOM 1746 C CA . LYS A 1 211 ? 3.715 5.692 -6.799 1.00 95.12 211 LYS A CA 1
ATOM 1747 C C . LYS A 1 211 ? 2.472 4.803 -6.733 1.00 95.12 211 LYS A C 1
ATOM 1749 O O . LYS A 1 211 ? 2.162 4.113 -7.702 1.00 95.12 211 LYS A O 1
ATOM 1754 N N . ILE A 1 212 ? 1.759 4.845 -5.605 1.00 95.31 212 ILE A N 1
ATOM 1755 C CA . ILE A 1 212 ? 0.561 4.033 -5.360 1.00 95.31 212 ILE A CA 1
ATOM 1756 C C . ILE A 1 212 ? -0.550 4.412 -6.342 1.00 95.31 212 ILE A C 1
ATOM 1758 O O . ILE A 1 212 ? -1.044 3.550 -7.058 1.00 95.31 212 ILE A O 1
ATOM 1762 N N . THR A 1 213 ? -0.909 5.691 -6.441 1.00 96.56 213 THR A N 1
ATOM 1763 C CA . THR A 1 213 ? -1.976 6.147 -7.349 1.00 96.56 213 THR A CA 1
ATOM 1764 C C . THR A 1 213 ? -1.688 5.796 -8.806 1.00 96.56 213 THR A C 1
ATOM 1766 O O . THR A 1 213 ? -2.584 5.299 -9.479 1.00 96.56 213 THR A O 1
ATOM 1769 N N . CYS A 1 214 ? -0.446 5.933 -9.286 1.00 96.50 214 CYS A N 1
ATOM 1770 C CA . CYS A 1 214 ? -0.076 5.464 -10.624 1.00 96.50 214 CYS A CA 1
ATOM 1771 C C . CYS A 1 214 ? -0.196 3.941 -10.773 1.00 96.50 214 CYS A C 1
ATOM 1773 O O . CYS A 1 214 ? -0.696 3.475 -11.792 1.00 96.50 214 CYS A O 1
ATOM 1775 N N . LYS A 1 215 ? 0.223 3.167 -9.763 1.00 94.81 215 LYS A N 1
ATOM 1776 C CA . LYS A 1 215 ? 0.133 1.697 -9.776 1.00 94.81 215 LYS A CA 1
ATOM 1777 C C . LYS A 1 215 ? -1.311 1.191 -9.879 1.00 94.81 215 LYS A C 1
ATOM 1779 O O . LYS A 1 215 ? -1.542 0.169 -10.511 1.00 94.81 215 LYS A O 1
ATOM 1784 N N . TYR A 1 216 ? -2.258 1.900 -9.270 1.00 95.69 216 TYR A N 1
ATOM 1785 C CA . TYR A 1 216 ? -3.692 1.590 -9.325 1.00 95.69 216 TYR A CA 1
ATOM 1786 C C . TYR A 1 216 ? -4.454 2.439 -10.360 1.00 95.69 216 TYR A C 1
ATOM 1788 O O . TYR A 1 216 ? -5.671 2.549 -10.284 1.00 95.69 216 TYR A O 1
ATOM 1796 N N . GLU A 1 217 ? -3.748 3.033 -11.329 1.00 96.12 217 GLU A N 1
ATOM 1797 C CA . GLU A 1 217 ? -4.324 3.738 -12.486 1.00 96.12 217 GLU A CA 1
ATOM 1798 C C . GLU A 1 217 ? -5.097 5.042 -12.179 1.00 96.12 217 GLU A C 1
ATOM 1800 O O . GLU A 1 217 ? -5.770 5.600 -13.044 1.00 96.12 217 GLU A O 1
ATOM 1805 N N . PHE A 1 218 ? -4.923 5.625 -10.991 1.00 96.88 218 PHE A N 1
ATOM 1806 C CA . PHE A 1 218 ? -5.491 6.924 -10.602 1.00 96.88 218 PHE A CA 1
ATOM 1807 C C . PHE A 1 218 ? -4.629 8.109 -11.070 1.00 96.88 218 PHE A C 1
ATOM 1809 O O . PHE A 1 218 ? -4.141 8.912 -10.268 1.00 96.88 218 PHE A O 1
ATOM 1816 N N . LEU A 1 219 ? -4.435 8.235 -12.387 1.00 95.50 219 LEU A N 1
ATOM 1817 C CA . LEU A 1 219 ? -3.545 9.242 -12.982 1.00 95.50 219 LEU A CA 1
ATOM 1818 C C . LEU A 1 219 ? -3.953 10.688 -12.650 1.00 95.50 219 LEU A C 1
ATOM 1820 O O . LEU A 1 219 ? -3.088 11.522 -12.388 1.00 95.50 219 LEU A O 1
ATOM 1824 N N . GLU A 1 220 ? -5.251 10.994 -12.643 1.00 95.69 220 GLU A N 1
ATOM 1825 C CA . GLU A 1 220 ? -5.749 12.340 -12.321 1.00 95.69 220 GLU A CA 1
ATOM 1826 C C . GLU A 1 220 ? -5.408 12.739 -10.882 1.00 95.69 220 GLU A C 1
ATOM 1828 O O . GLU A 1 220 ? -4.979 13.864 -10.623 1.00 95.69 220 GLU A O 1
ATOM 1833 N N . ILE A 1 221 ? -5.511 11.792 -9.947 1.00 96.06 221 ILE A N 1
ATOM 1834 C CA . ILE A 1 221 ? -5.149 12.007 -8.545 1.00 96.06 221 ILE A CA 1
ATOM 1835 C C . ILE A 1 221 ? -3.639 12.229 -8.429 1.00 96.06 221 ILE A C 1
ATOM 1837 O O . ILE A 1 221 ? -3.216 13.190 -7.788 1.00 96.06 221 ILE A O 1
ATOM 1841 N N . ALA A 1 222 ? -2.825 11.414 -9.108 1.00 96.25 222 ALA A N 1
ATOM 1842 C CA . ALA A 1 222 ? -1.373 11.597 -9.144 1.00 96.25 222 ALA A CA 1
ATOM 1843 C C . ALA A 1 222 ? -0.978 12.987 -9.683 1.00 96.25 222 ALA A C 1
ATOM 1845 O O . ALA A 1 222 ? -0.126 13.666 -9.108 1.00 96.25 222 ALA A O 1
ATOM 1846 N N . GLN A 1 223 ? -1.637 13.455 -10.749 1.00 94.69 223 GLN A N 1
ATOM 1847 C CA . GLN A 1 223 ? -1.428 14.797 -11.303 1.00 94.69 223 GLN A CA 1
ATOM 1848 C C . GLN A 1 223 ? -1.870 15.907 -10.343 1.00 94.69 223 GLN A C 1
ATOM 1850 O O . GLN A 1 223 ? -1.192 16.929 -10.241 1.00 94.69 223 GLN A O 1
ATOM 1855 N N . ASN A 1 224 ? -2.977 15.721 -9.624 1.00 93.38 224 ASN A N 1
ATOM 1856 C CA . ASN A 1 224 ? -3.439 16.681 -8.623 1.00 93.38 224 ASN A CA 1
ATOM 1857 C C . ASN A 1 224 ? -2.466 16.781 -7.441 1.00 93.38 224 ASN A C 1
ATOM 1859 O O . ASN A 1 224 ? -2.207 17.887 -6.969 1.00 93.38 224 ASN A O 1
ATOM 1863 N N . ILE A 1 225 ? -1.861 15.664 -7.015 1.00 92.94 225 ILE A N 1
ATOM 1864 C CA . ILE A 1 225 ? -0.797 15.680 -6.001 1.00 92.94 225 ILE A CA 1
ATOM 1865 C C . ILE A 1 225 ? 0.399 16.509 -6.501 1.00 92.94 225 ILE A C 1
ATOM 1867 O O . ILE A 1 225 ? 0.914 17.347 -5.768 1.00 92.94 225 ILE A O 1
ATOM 1871 N N . LEU A 1 226 ? 0.815 16.356 -7.761 1.00 92.62 226 LEU A N 1
ATOM 1872 C CA . LEU A 1 226 ? 1.916 17.159 -8.315 1.00 92.62 226 LEU A CA 1
ATOM 1873 C C . LEU A 1 226 ? 1.611 18.658 -8.395 1.00 92.62 226 LEU A C 1
ATOM 1875 O O . LEU A 1 226 ? 2.508 19.468 -8.188 1.00 92.62 226 LEU A O 1
ATOM 1879 N N . LYS A 1 227 ? 0.367 19.032 -8.709 1.00 90.31 227 LYS A N 1
ATOM 1880 C CA . LYS A 1 227 ? -0.037 20.441 -8.843 1.00 90.31 227 LYS A CA 1
ATOM 1881 C C . LYS A 1 227 ? -0.176 21.146 -7.498 1.00 90.31 227 LYS A C 1
ATOM 1883 O O . LYS A 1 227 ? 0.185 22.312 -7.382 1.00 90.31 227 LYS A O 1
ATOM 1888 N N . ASN A 1 228 ? -0.730 20.452 -6.508 1.00 87.00 228 ASN A N 1
ATOM 1889 C CA . ASN A 1 228 ? -1.133 21.068 -5.244 1.00 87.00 228 ASN A CA 1
ATOM 1890 C C . ASN A 1 228 ? -0.033 21.032 -4.178 1.00 87.00 228 ASN A C 1
ATOM 1892 O O . ASN A 1 228 ? -0.134 21.738 -3.177 1.00 87.00 228 ASN A O 1
ATOM 1896 N N . PHE A 1 229 ? 1.013 20.228 -4.377 1.00 85.00 229 PHE A N 1
ATOM 1897 C CA . PHE A 1 229 ? 2.092 20.060 -3.411 1.00 85.00 229 PHE A CA 1
ATOM 1898 C C . PHE A 1 229 ? 3.450 20.434 -4.013 1.00 85.00 229 PHE A C 1
ATOM 1900 O O . PHE A 1 229 ? 3.692 20.279 -5.207 1.00 85.00 229 PHE A O 1
ATOM 1907 N N . GLN A 1 230 ? 4.365 20.921 -3.170 1.00 87.00 230 GLN A N 1
ATOM 1908 C CA . GLN A 1 230 ? 5.712 21.340 -3.575 1.00 87.00 230 GLN A CA 1
ATOM 1909 C C . GLN A 1 230 ? 6.621 20.128 -3.850 1.00 87.00 230 GLN A C 1
ATOM 1911 O O . GLN A 1 230 ? 7.496 19.785 -3.053 1.00 87.00 230 GLN A O 1
ATOM 1916 N N . ILE A 1 231 ? 6.399 19.454 -4.978 1.00 90.94 231 ILE A N 1
ATOM 1917 C CA . ILE A 1 231 ? 7.197 18.312 -5.434 1.00 90.94 231 ILE A CA 1
ATOM 1918 C C . ILE A 1 231 ? 8.161 18.788 -6.515 1.00 90.94 231 ILE A C 1
ATOM 1920 O O . ILE A 1 231 ? 7.754 19.335 -7.539 1.00 90.94 231 ILE A O 1
ATOM 1924 N N . THR A 1 232 ? 9.459 18.597 -6.286 1.00 93.38 232 THR A N 1
ATOM 1925 C CA . THR A 1 232 ? 10.494 19.023 -7.232 1.00 93.38 232 THR A CA 1
ATOM 1926 C C . THR A 1 232 ? 10.731 17.968 -8.312 1.00 93.38 232 THR A C 1
ATOM 1928 O O . THR A 1 232 ? 10.363 16.799 -8.175 1.00 93.38 232 THR A O 1
ATOM 1931 N N . GLN A 1 233 ? 11.417 18.355 -9.389 1.00 93.56 233 GLN A N 1
ATOM 1932 C CA . GLN A 1 233 ? 11.824 17.404 -10.426 1.00 93.56 233 GLN A CA 1
ATOM 1933 C C . GLN A 1 233 ? 12.806 16.348 -9.894 1.00 93.56 233 GLN A C 1
ATOM 1935 O O . GLN A 1 233 ? 12.748 15.203 -10.330 1.00 93.56 233 GLN A O 1
ATOM 1940 N N . GLU A 1 234 ? 13.679 16.693 -8.940 1.00 92.94 234 GLU A N 1
ATOM 1941 C CA . GLU A 1 234 ? 14.584 15.712 -8.324 1.00 92.94 234 GLU A CA 1
ATOM 1942 C C . GLU A 1 234 ? 13.817 14.659 -7.522 1.00 92.94 234 GLU A C 1
ATOM 1944 O O . GLU A 1 234 ? 14.139 13.471 -7.589 1.00 92.94 234 GLU A O 1
ATOM 1949 N N . ASP A 1 235 ? 12.755 15.074 -6.831 1.00 94.62 235 ASP A N 1
ATOM 1950 C CA . ASP A 1 235 ? 11.890 14.145 -6.111 1.00 94.62 235 ASP A CA 1
ATOM 1951 C C . ASP A 1 235 ? 11.195 13.179 -7.065 1.00 94.62 235 ASP A C 1
ATOM 1953 O O . ASP A 1 235 ? 11.161 11.980 -6.805 1.00 94.62 235 ASP A O 1
ATOM 1957 N N . LEU A 1 236 ? 10.697 13.672 -8.201 1.00 94.00 236 LEU A N 1
ATOM 1958 C CA . LEU A 1 236 ? 10.101 12.828 -9.236 1.00 94.00 236 LEU A CA 1
ATOM 1959 C C . LEU A 1 236 ? 11.096 11.816 -9.805 1.00 94.00 236 LEU A C 1
ATOM 1961 O O . LEU A 1 236 ? 10.758 10.645 -9.959 1.00 94.00 236 LEU A O 1
ATOM 1965 N N . ILE A 1 237 ? 12.336 12.236 -10.071 1.00 94.25 237 ILE A N 1
ATOM 1966 C CA . ILE A 1 237 ? 13.396 11.335 -10.548 1.00 94.25 237 ILE A CA 1
ATOM 1967 C C . ILE A 1 237 ? 13.682 10.242 -9.511 1.00 94.25 237 ILE A C 1
ATOM 1969 O O . ILE A 1 237 ? 13.914 9.094 -9.887 1.00 94.25 237 ILE A O 1
ATOM 1973 N N . SER A 1 238 ? 13.598 10.553 -8.211 1.00 94.12 238 SER A N 1
ATOM 1974 C CA . SER A 1 238 ? 13.737 9.552 -7.141 1.00 94.12 238 SER A CA 1
ATOM 1975 C C . SER A 1 238 ? 12.630 8.484 -7.148 1.00 94.12 238 SER A C 1
ATOM 1977 O O . SER A 1 238 ? 12.789 7.416 -6.551 1.00 94.12 238 SER A O 1
ATOM 1979 N N . LEU A 1 239 ? 11.512 8.738 -7.842 1.00 94.25 239 LEU A N 1
ATOM 1980 C CA . LEU A 1 239 ? 10.418 7.783 -8.008 1.00 94.25 239 LEU A CA 1
ATOM 1981 C C . LEU A 1 239 ? 10.559 6.881 -9.230 1.00 94.25 239 LEU A C 1
ATOM 1983 O O . LEU A 1 239 ? 9.692 6.027 -9.396 1.00 94.25 239 LEU A O 1
ATOM 1987 N N . LEU A 1 240 ? 11.603 7.031 -10.054 1.00 93.00 240 LEU A N 1
ATOM 1988 C CA . LEU A 1 240 ? 11.781 6.196 -11.242 1.00 93.00 240 LEU A CA 1
ATOM 1989 C C . LEU A 1 240 ? 11.620 4.703 -10.896 1.00 93.00 240 LEU A C 1
ATOM 1991 O O . LEU A 1 240 ? 12.312 4.204 -10.002 1.00 93.00 240 LEU A O 1
ATOM 1995 N N . PRO A 1 241 ? 10.715 3.982 -11.579 1.00 83.50 241 PRO A N 1
ATOM 1996 C CA . PRO A 1 241 ? 10.493 2.568 -11.318 1.00 83.50 241 PRO A CA 1
ATOM 1997 C C . PRO A 1 241 ? 11.717 1.761 -11.772 1.00 83.50 241 PRO A C 1
ATOM 1999 O O . PRO A 1 241 ? 12.037 1.689 -12.959 1.00 83.50 241 PRO A O 1
ATOM 2002 N N . ILE A 1 242 ? 12.448 1.191 -10.809 1.00 84.75 242 ILE A N 1
ATOM 2003 C CA . ILE A 1 242 ? 13.609 0.327 -11.079 1.00 84.75 242 ILE A CA 1
ATOM 2004 C C . ILE A 1 242 ? 13.202 -1.146 -10.962 1.00 84.75 242 ILE A C 1
ATOM 2006 O O . ILE A 1 242 ? 13.579 -1.940 -11.807 1.00 84.75 242 ILE A O 1
ATOM 2010 N N . GLN A 1 243 ? 12.403 -1.534 -9.969 1.00 85.12 243 GLN A N 1
ATOM 2011 C CA . GLN A 1 243 ? 12.058 -2.942 -9.690 1.00 85.12 243 GLN A CA 1
ATOM 2012 C C . GLN A 1 243 ? 10.567 -3.253 -9.878 1.00 85.12 243 GLN A C 1
ATOM 2014 O O . GLN A 1 243 ? 10.051 -4.214 -9.320 1.00 85.12 243 GLN A O 1
ATOM 2019 N N . GLU A 1 244 ? 9.866 -2.434 -10.657 1.00 89.06 244 GLU A N 1
ATOM 2020 C CA . GLU A 1 244 ? 8.468 -2.667 -11.014 1.00 89.06 244 GLU A CA 1
ATOM 2021 C C . GLU A 1 244 ? 8.172 -2.100 -12.405 1.00 89.06 244 GLU A C 1
ATOM 2023 O O . GLU A 1 244 ? 8.808 -1.135 -12.830 1.00 89.06 244 GLU A O 1
ATOM 2028 N N . GLU A 1 245 ? 7.201 -2.680 -13.108 1.00 91.56 245 GLU A N 1
ATOM 2029 C CA . GLU A 1 245 ? 6.659 -2.091 -14.331 1.00 91.56 245 GLU A CA 1
ATOM 2030 C C . GLU A 1 245 ? 5.531 -1.121 -13.954 1.00 91.56 245 GLU A C 1
ATOM 2032 O O . GLU A 1 245 ? 4.418 -1.530 -13.633 1.00 91.56 245 GLU A O 1
ATOM 2037 N N . ASN A 1 246 ? 5.827 0.181 -13.965 1.00 93.00 246 ASN A N 1
ATOM 2038 C CA . ASN A 1 246 ? 4.846 1.235 -13.703 1.00 93.00 246 ASN A CA 1
ATOM 2039 C C . ASN A 1 246 ? 4.900 2.288 -14.816 1.00 93.00 246 ASN A C 1
ATOM 2041 O O . ASN A 1 246 ? 5.506 3.354 -14.680 1.00 93.00 246 ASN A O 1
ATOM 2045 N N . LEU A 1 247 ? 4.273 1.944 -15.945 1.00 94.94 247 LEU A N 1
ATOM 2046 C CA . LEU A 1 247 ? 4.229 2.767 -17.153 1.00 94.94 247 LEU A CA 1
ATOM 2047 C C . LEU A 1 247 ? 3.675 4.170 -16.871 1.00 94.94 247 LEU A C 1
ATOM 2049 O O . LEU A 1 247 ? 4.263 5.161 -17.295 1.00 94.94 247 LEU A O 1
ATOM 2053 N N . LEU A 1 248 ? 2.577 4.255 -16.111 1.00 95.69 248 LEU A N 1
ATOM 2054 C CA . LEU A 1 248 ? 1.930 5.525 -15.776 1.00 95.69 248 LEU A CA 1
ATOM 2055 C C . LEU A 1 248 ? 2.834 6.424 -14.934 1.00 95.69 248 LEU A C 1
ATOM 2057 O O . LEU A 1 248 ? 2.903 7.624 -15.192 1.00 95.69 248 LEU A O 1
ATOM 2061 N N . LEU A 1 249 ? 3.547 5.857 -13.958 1.00 96.88 249 LEU A N 1
ATOM 2062 C CA . LEU A 1 249 ? 4.506 6.609 -13.155 1.00 96.88 249 LEU A CA 1
ATOM 2063 C C . LEU A 1 249 ? 5.661 7.123 -14.012 1.00 96.88 249 LEU A C 1
ATOM 2065 O O . LEU A 1 249 ? 6.037 8.286 -13.891 1.00 96.88 249 LEU A O 1
ATOM 2069 N N . PHE A 1 250 ? 6.211 6.287 -14.893 1.00 96.62 250 PHE A N 1
ATOM 2070 C CA . PHE A 1 250 ? 7.290 6.711 -15.780 1.00 96.62 250 PHE A CA 1
ATOM 2071 C C . PHE A 1 250 ? 6.838 7.827 -16.723 1.00 96.62 250 PHE A C 1
ATOM 2073 O O . PHE A 1 250 ? 7.493 8.865 -16.790 1.00 96.62 250 PHE A O 1
ATOM 2080 N N . ASP A 1 251 ? 5.687 7.672 -17.380 1.00 95.50 251 ASP A N 1
ATOM 2081 C CA . ASP A 1 251 ? 5.109 8.702 -18.248 1.00 95.50 251 ASP A CA 1
ATOM 2082 C C . ASP A 1 251 ? 4.861 10.011 -17.489 1.00 95.50 251 ASP A C 1
ATOM 2084 O O . ASP A 1 251 ? 5.128 11.098 -18.009 1.00 95.50 251 ASP A O 1
ATOM 2088 N N . LEU A 1 252 ? 4.373 9.925 -16.246 1.00 96.50 252 LEU A N 1
ATOM 2089 C CA . LEU A 1 252 ? 4.181 11.084 -15.380 1.00 96.50 252 LEU A CA 1
ATOM 2090 C C . LEU A 1 252 ? 5.518 11.775 -15.075 1.00 96.50 252 LEU A C 1
ATOM 2092 O O . LEU A 1 252 ? 5.597 13.000 -15.164 1.00 96.50 252 LEU A O 1
ATOM 2096 N N . ILE A 1 253 ? 6.571 11.014 -14.763 1.00 95.94 253 ILE A N 1
ATOM 2097 C CA . ILE A 1 253 ? 7.914 11.547 -14.505 1.00 95.94 253 ILE A CA 1
ATOM 2098 C C . ILE A 1 253 ? 8.457 12.242 -15.759 1.00 95.94 253 ILE A C 1
ATOM 2100 O O . ILE A 1 253 ? 8.837 13.407 -15.681 1.00 95.94 253 ILE A O 1
ATOM 2104 N N . ILE A 1 254 ? 8.448 11.591 -16.928 1.00 95.00 254 ILE A N 1
ATOM 2105 C CA . ILE A 1 254 ? 9.025 12.168 -18.158 1.00 95.00 254 ILE A CA 1
ATOM 2106 C C . ILE A 1 254 ? 8.303 13.442 -18.594 1.00 95.00 254 ILE A C 1
ATOM 2108 O O . ILE A 1 254 ? 8.946 14.379 -19.061 1.00 95.00 254 ILE A O 1
ATOM 2112 N N . LYS A 1 255 ? 6.984 13.525 -18.396 1.00 94.81 255 LYS A N 1
ATOM 2113 C CA . LYS A 1 255 ? 6.214 14.739 -18.707 1.00 94.81 255 LYS A CA 1
ATOM 2114 C C . LYS A 1 255 ? 6.542 15.925 -17.797 1.00 94.81 255 LYS A C 1
ATOM 2116 O O . LYS A 1 255 ? 6.328 17.061 -18.206 1.00 94.81 255 LYS A O 1
ATOM 2121 N N . ASN A 1 256 ? 7.033 15.676 -16.582 1.00 94.81 256 ASN A N 1
ATOM 2122 C CA . ASN A 1 256 ? 7.262 16.710 -15.566 1.00 94.81 256 ASN A CA 1
ATOM 2123 C C . ASN A 1 256 ? 8.750 16.976 -15.275 1.00 94.81 256 ASN A C 1
ATOM 2125 O O . ASN A 1 256 ? 9.077 17.913 -14.547 1.00 94.81 256 ASN A O 1
ATOM 2129 N N . VAL A 1 257 ? 9.665 16.186 -15.841 1.00 94.88 257 VAL A N 1
ATOM 2130 C CA . VAL A 1 257 ? 11.113 16.363 -15.691 1.00 94.88 257 VAL A CA 1
ATOM 2131 C C . VAL A 1 257 ? 11.697 17.013 -16.945 1.00 94.88 257 VAL A C 1
ATOM 2133 O O . VAL A 1 257 ? 11.494 16.560 -18.068 1.00 94.88 257 VAL A O 1
ATOM 2136 N N . SER A 1 258 ? 12.464 18.086 -16.754 1.00 94.50 258 SER A N 1
ATOM 2137 C CA . SER A 1 258 ? 13.121 18.802 -17.847 1.00 94.50 258 SER A CA 1
ATOM 2138 C C . SER A 1 258 ? 14.205 17.960 -18.523 1.00 94.50 258 SER A C 1
ATOM 2140 O O . SER A 1 258 ? 14.899 17.159 -17.891 1.00 94.50 258 SER A O 1
ATOM 2142 N N . ARG A 1 259 ? 14.442 18.218 -19.815 1.00 93.25 259 ARG A N 1
ATOM 2143 C CA . ARG A 1 259 ? 15.516 17.559 -20.578 1.00 93.25 259 ARG A CA 1
ATOM 2144 C C . ARG A 1 259 ? 16.895 17.732 -19.925 1.00 93.25 259 ARG A C 1
ATOM 2146 O O . ARG A 1 259 ? 17.693 16.801 -19.950 1.00 93.25 259 ARG A O 1
ATOM 2153 N N . GLN A 1 260 ? 17.169 18.892 -19.322 1.00 93.62 260 GLN A N 1
ATOM 2154 C CA . GLN A 1 260 ? 18.425 19.145 -18.603 1.00 93.62 260 GLN A CA 1
ATOM 2155 C C . GLN A 1 260 ? 18.601 18.194 -17.414 1.00 93.62 260 GLN A C 1
ATOM 2157 O O . GLN A 1 260 ? 19.678 17.626 -17.245 1.00 93.62 260 GLN A O 1
ATOM 2162 N N . ASN A 1 261 ? 17.536 17.941 -16.652 1.00 93.81 261 ASN A N 1
ATOM 2163 C CA . ASN A 1 261 ? 17.578 17.004 -15.532 1.00 93.81 261 ASN A CA 1
ATOM 2164 C C . ASN A 1 261 ? 17.734 15.548 -15.985 1.00 93.81 261 ASN A C 1
ATOM 2166 O O . ASN A 1 261 ? 18.472 14.796 -15.350 1.00 93.81 261 ASN A O 1
ATOM 2170 N N . ILE A 1 262 ? 17.125 15.162 -17.112 1.00 93.31 262 ILE A N 1
ATOM 2171 C CA . ILE A 1 262 ? 17.358 13.841 -17.724 1.00 93.31 262 ILE A CA 1
ATOM 2172 C C . ILE A 1 262 ? 18.844 13.670 -18.075 1.00 93.31 262 ILE A C 1
ATOM 2174 O O . ILE A 1 262 ? 19.421 12.624 -17.792 1.00 93.31 262 ILE A O 1
ATOM 2178 N N . ILE A 1 263 ? 19.488 14.702 -18.634 1.00 92.25 263 ILE A N 1
ATOM 2179 C CA . ILE A 1 263 ? 20.926 14.678 -18.953 1.00 92.25 263 ILE A CA 1
ATOM 2180 C C . ILE A 1 263 ? 21.771 14.549 -17.681 1.00 92.25 263 ILE A C 1
ATOM 2182 O O . ILE A 1 263 ? 22.638 13.679 -17.606 1.00 92.25 263 ILE A O 1
ATOM 2186 N N . GLN A 1 264 ? 21.508 15.383 -16.673 1.00 93.38 264 GLN A N 1
ATOM 2187 C CA . GLN A 1 264 ? 22.276 15.396 -15.425 1.00 93.38 264 GLN A CA 1
ATOM 2188 C C . GLN A 1 264 ? 22.132 14.098 -14.620 1.00 93.38 264 GLN A C 1
ATOM 2190 O O . GLN A 1 264 ? 23.094 13.647 -14.006 1.00 93.38 264 GLN A O 1
ATOM 2195 N N . LYS A 1 265 ? 20.946 13.478 -14.627 1.00 93.81 265 LYS A N 1
ATOM 2196 C CA . LYS A 1 265 ? 20.642 12.247 -13.879 1.00 93.81 265 LYS A CA 1
ATOM 2197 C C . LYS A 1 265 ? 20.552 11.012 -14.784 1.00 93.81 265 LYS A C 1
ATOM 2199 O O . LYS A 1 265 ? 19.919 10.027 -14.400 1.00 93.81 265 LYS A O 1
ATOM 2204 N N . LYS A 1 266 ? 21.192 11.033 -15.963 1.00 92.12 266 LYS A N 1
ATOM 2205 C CA . LYS A 1 266 ? 21.094 9.972 -16.988 1.00 92.12 266 LYS A CA 1
ATOM 2206 C C . LYS A 1 266 ? 21.321 8.562 -16.437 1.00 92.12 266 LYS A C 1
ATOM 2208 O O . LYS A 1 266 ? 20.638 7.630 -16.842 1.00 92.12 266 LYS A O 1
ATOM 2213 N N . GLU A 1 267 ? 22.224 8.412 -15.469 1.00 92.38 267 GLU A N 1
ATOM 2214 C CA . GLU A 1 267 ? 22.550 7.124 -14.852 1.00 92.38 267 GLU A CA 1
ATOM 2215 C C . GLU A 1 267 ? 21.344 6.462 -14.172 1.00 92.38 267 GLU A C 1
ATOM 2217 O O . GLU A 1 267 ? 21.217 5.241 -14.212 1.00 92.38 267 GLU A O 1
ATOM 2222 N N . ILE A 1 268 ? 20.436 7.238 -13.570 1.00 94.00 268 ILE A N 1
ATOM 2223 C CA . ILE A 1 268 ? 19.242 6.699 -12.897 1.00 94.00 268 ILE A CA 1
ATOM 2224 C C . ILE A 1 268 ? 18.252 6.161 -13.937 1.00 94.00 268 ILE A C 1
ATOM 2226 O O . ILE A 1 268 ? 17.723 5.062 -13.780 1.00 94.00 268 ILE A O 1
ATOM 2230 N N . PHE A 1 269 ? 18.053 6.890 -15.037 1.00 95.25 269 PHE A N 1
ATOM 2231 C CA . PHE A 1 269 ? 17.202 6.442 -16.141 1.00 95.25 269 PHE A CA 1
ATOM 2232 C C . PHE A 1 269 ? 17.776 5.206 -16.843 1.00 95.25 269 PHE A C 1
ATOM 2234 O O . PHE A 1 269 ? 17.036 4.273 -17.144 1.00 95.25 269 PHE A O 1
ATOM 2241 N N . VAL A 1 270 ? 19.097 5.161 -17.044 1.00 93.50 270 VAL A N 1
ATOM 2242 C CA . VAL A 1 270 ? 19.797 3.978 -17.565 1.00 93.50 270 VAL A CA 1
ATOM 2243 C C . VAL A 1 270 ? 19.595 2.780 -16.640 1.00 93.50 270 VAL A C 1
ATOM 2245 O O . VAL A 1 270 ? 19.266 1.702 -17.120 1.00 93.50 270 VAL A O 1
ATOM 2248 N N . LYS A 1 271 ? 19.737 2.951 -15.319 1.00 94.88 271 LYS A N 1
ATOM 2249 C CA . LYS A 1 271 ? 19.484 1.877 -14.342 1.00 94.88 271 LYS A CA 1
ATOM 2250 C C . LYS A 1 271 ? 18.040 1.370 -14.400 1.00 94.88 271 LYS A C 1
ATOM 2252 O O . LYS A 1 271 ? 17.833 0.161 -14.345 1.00 94.88 271 LYS A O 1
ATOM 2257 N N . SER A 1 272 ? 17.060 2.267 -14.540 1.00 95.75 272 SER A N 1
ATOM 2258 C CA . SER A 1 272 ? 15.645 1.904 -14.722 1.00 95.75 272 SER A CA 1
ATOM 2259 C C . SER A 1 272 ? 15.429 1.091 -16.008 1.00 95.75 272 SER A C 1
ATOM 2261 O O . SER A 1 272 ? 14.827 0.019 -15.949 1.00 95.75 272 SER A O 1
ATOM 2263 N N . LEU A 1 273 ? 15.999 1.528 -17.139 1.00 95.69 273 LEU A N 1
ATOM 2264 C CA . LEU A 1 273 ? 15.947 0.800 -18.411 1.00 95.69 273 LEU A CA 1
ATOM 2265 C C . LEU A 1 273 ? 16.607 -0.581 -18.314 1.00 95.69 273 LEU A C 1
ATOM 2267 O O . LEU A 1 273 ? 16.004 -1.572 -18.713 1.00 95.69 273 LEU A O 1
ATOM 2271 N N . LEU A 1 274 ? 17.835 -0.655 -17.790 1.00 94.38 274 LEU A N 1
ATOM 2272 C CA . LEU A 1 274 ? 18.551 -1.922 -17.638 1.00 94.38 274 LEU A CA 1
ATOM 2273 C C . LEU A 1 274 ? 17.726 -2.883 -16.789 1.00 94.38 274 LEU A C 1
ATOM 2275 O O . LEU A 1 274 ? 17.400 -3.961 -17.255 1.00 94.38 274 LEU A O 1
ATOM 2279 N N . SER A 1 275 ? 17.261 -2.457 -15.615 1.00 95.12 275 SER A N 1
ATOM 2280 C CA . SER A 1 275 ? 16.402 -3.301 -14.783 1.00 95.12 275 SER A CA 1
ATOM 2281 C C . SER A 1 275 ? 15.125 -3.754 -15.506 1.00 95.12 275 SER A C 1
ATOM 2283 O O . SER A 1 275 ? 14.680 -4.883 -15.323 1.00 95.12 275 SER A O 1
ATOM 2285 N N . SER A 1 276 ? 14.563 -2.918 -16.380 1.00 95.94 276 SER A N 1
ATOM 2286 C CA . SER A 1 276 ? 13.382 -3.282 -17.171 1.00 95.94 276 SER A CA 1
ATOM 2287 C C . SER A 1 276 ? 13.677 -4.375 -18.197 1.00 95.94 276 SER A C 1
ATOM 2289 O O . SER A 1 276 ? 12.893 -5.310 -18.349 1.00 95.94 276 SER A O 1
ATOM 2291 N N . ILE A 1 277 ? 14.844 -4.308 -18.842 1.00 95.31 277 ILE A N 1
ATOM 2292 C CA . ILE A 1 277 ? 15.342 -5.369 -19.723 1.00 95.31 277 ILE A CA 1
ATOM 2293 C C . ILE A 1 277 ? 15.575 -6.651 -18.915 1.00 95.31 277 ILE A C 1
ATOM 2295 O O . ILE A 1 277 ? 15.179 -7.727 -19.353 1.00 95.31 277 ILE A O 1
ATOM 2299 N N . ASP A 1 278 ? 16.187 -6.541 -17.735 1.00 94.25 278 ASP A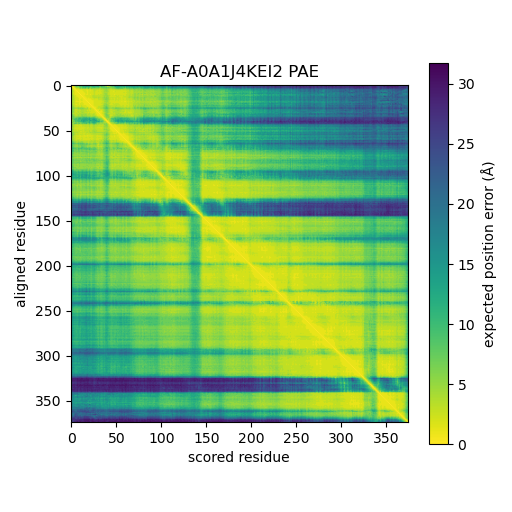 N 1
ATOM 2300 C CA . ASP A 1 278 ? 16.579 -7.656 -16.865 1.00 94.25 278 ASP A CA 1
ATOM 2301 C C . ASP A 1 278 ? 15.396 -8.504 -16.412 1.00 94.25 278 ASP A C 1
ATOM 2303 O O . ASP A 1 278 ? 15.486 -9.732 -16.413 1.00 94.25 278 ASP A O 1
ATOM 2307 N N . HIS A 1 279 ? 14.308 -7.837 -16.027 1.00 94.38 279 HIS A N 1
ATOM 2308 C CA . HIS A 1 279 ? 13.081 -8.466 -15.545 1.00 94.38 279 HIS A CA 1
ATOM 2309 C C . HIS A 1 279 ? 12.117 -8.832 -16.683 1.00 94.38 279 HIS A C 1
ATOM 2311 O O . HIS A 1 279 ? 11.088 -9.451 -16.423 1.00 94.38 279 HIS A O 1
ATOM 2317 N N . GLY A 1 280 ? 12.440 -8.476 -17.932 1.00 93.94 280 GLY A N 1
ATOM 2318 C CA . GLY A 1 280 ? 11.607 -8.780 -19.094 1.00 93.94 280 GLY A CA 1
ATOM 2319 C C . GLY A 1 280 ? 10.287 -8.006 -19.117 1.00 93.94 280 GLY A C 1
ATOM 2320 O O . GLY A 1 280 ? 9.257 -8.579 -19.467 1.00 93.94 280 GLY A O 1
ATOM 2321 N N . TYR A 1 281 ? 10.302 -6.727 -18.726 1.00 95.25 281 TYR A N 1
ATOM 2322 C CA . TYR A 1 281 ? 9.122 -5.859 -18.810 1.00 95.25 281 TYR A CA 1
ATOM 2323 C C . TYR A 1 281 ? 8.680 -5.625 -20.257 1.00 95.25 281 TYR A C 1
ATOM 2325 O O . TYR A 1 281 ? 9.409 -5.914 -21.211 1.00 95.25 281 TYR A O 1
ATOM 2333 N N . SER A 1 282 ? 7.465 -5.098 -20.431 1.00 94.94 282 SER A N 1
ATOM 2334 C CA . SER A 1 282 ? 6.865 -4.967 -21.759 1.00 94.94 282 SER A CA 1
ATOM 2335 C C . SER A 1 282 ? 7.712 -4.142 -22.741 1.00 94.94 282 SER A C 1
ATOM 2337 O O . SER A 1 282 ? 8.320 -3.124 -22.394 1.00 94.94 282 SER A O 1
ATOM 2339 N N . GLN A 1 283 ? 7.679 -4.535 -24.021 1.00 93.62 283 GLN A N 1
ATOM 2340 C CA . GLN A 1 283 ? 8.360 -3.813 -25.103 1.00 93.62 283 GLN A CA 1
ATOM 2341 C C . GLN A 1 283 ? 7.947 -2.335 -25.145 1.00 93.62 283 GLN A C 1
ATOM 2343 O O . GLN A 1 283 ? 8.786 -1.467 -25.358 1.00 93.62 283 GLN A O 1
ATOM 2348 N N . LYS A 1 284 ? 6.667 -2.034 -24.881 1.00 94.94 284 LYS A N 1
ATOM 2349 C CA . LYS A 1 284 ? 6.145 -0.661 -24.830 1.00 94.94 284 LYS A CA 1
ATOM 2350 C C . LYS A 1 284 ? 6.851 0.174 -23.762 1.00 94.94 284 LYS A C 1
ATOM 2352 O O . LYS A 1 284 ? 7.203 1.323 -24.021 1.00 94.94 284 LYS A O 1
ATOM 2357 N N . PHE A 1 285 ? 7.045 -0.387 -22.571 1.00 95.31 285 PHE A N 1
ATOM 2358 C CA . PHE A 1 285 ? 7.701 0.317 -21.479 1.00 95.31 285 PHE A CA 1
ATOM 2359 C C . PHE A 1 285 ? 9.175 0.587 -21.794 1.00 95.31 285 PHE A C 1
ATOM 2361 O O . PHE A 1 285 ? 9.643 1.724 -21.687 1.00 95.31 285 PHE A O 1
ATOM 2368 N N . ILE A 1 286 ? 9.866 -0.433 -22.302 1.00 95.56 286 ILE A N 1
ATOM 2369 C CA . ILE A 1 286 ? 11.267 -0.341 -22.716 1.00 95.56 286 ILE A CA 1
ATOM 2370 C C . ILE A 1 286 ? 11.441 0.653 -23.871 1.00 95.56 286 ILE A C 1
ATOM 2372 O O . ILE A 1 286 ? 12.390 1.434 -23.873 1.00 95.56 286 ILE A O 1
ATOM 2376 N N . ASP A 1 287 ? 10.503 0.697 -24.816 1.00 93.56 287 ASP A N 1
ATOM 2377 C CA . ASP A 1 287 ? 10.507 1.640 -25.934 1.00 93.56 287 ASP A CA 1
ATOM 2378 C C . ASP A 1 287 ? 10.399 3.100 -25.480 1.00 93.56 287 ASP A C 1
ATOM 2380 O O . ASP A 1 287 ? 11.060 3.984 -26.028 1.00 93.56 287 ASP A O 1
ATOM 2384 N N . ILE A 1 288 ? 9.584 3.380 -24.468 1.00 94.50 288 ILE A N 1
ATOM 2385 C CA . ILE A 1 288 ? 9.458 4.735 -23.925 1.00 94.50 288 ILE A CA 1
ATOM 2386 C C . ILE A 1 288 ? 10.730 5.113 -23.164 1.00 94.50 288 ILE A C 1
ATOM 2388 O O . ILE A 1 288 ? 11.266 6.210 -23.358 1.00 94.50 288 ILE A O 1
ATOM 2392 N N . GLN A 1 289 ? 11.265 4.194 -22.358 1.00 95.12 289 GLN A N 1
ATOM 2393 C CA . GLN A 1 289 ? 12.518 4.396 -21.635 1.00 95.12 289 GLN A CA 1
ATOM 2394 C C . GLN A 1 289 ? 13.681 4.664 -22.587 1.00 95.12 289 GLN A C 1
ATOM 2396 O O . GLN A 1 289 ? 14.371 5.672 -22.438 1.00 95.12 289 GLN A O 1
ATOM 2401 N N . ILE A 1 290 ? 13.874 3.801 -23.589 1.00 91.75 290 ILE A N 1
ATOM 2402 C CA . ILE A 1 290 ? 14.974 3.923 -24.540 1.00 91.75 290 ILE A CA 1
ATOM 2403 C C . ILE A 1 290 ? 14.854 5.238 -25.308 1.00 91.75 290 ILE A C 1
ATOM 2405 O O . ILE A 1 290 ? 15.814 5.998 -25.321 1.00 91.75 290 ILE A O 1
ATOM 2409 N N . ASN A 1 291 ? 13.672 5.589 -25.830 1.00 90.81 291 ASN A N 1
ATOM 2410 C CA . ASN A 1 291 ? 13.458 6.840 -26.566 1.00 90.81 291 ASN A CA 1
ATOM 2411 C C . ASN A 1 291 ? 13.709 8.093 -25.714 1.00 90.81 291 ASN A C 1
ATOM 2413 O O . ASN A 1 291 ? 14.148 9.112 -26.244 1.00 90.81 291 ASN A O 1
ATOM 2417 N N . THR A 1 292 ? 13.471 8.016 -24.403 1.00 92.25 292 THR A N 1
ATOM 2418 C CA . THR A 1 292 ? 13.724 9.121 -23.467 1.00 92.25 292 THR A CA 1
ATOM 2419 C C . THR A 1 292 ? 15.214 9.439 -23.346 1.00 92.25 292 THR A C 1
ATOM 2421 O O . THR A 1 292 ? 15.598 10.608 -23.286 1.00 92.25 292 THR A O 1
ATOM 2424 N N . ILE A 1 293 ? 16.066 8.411 -23.300 1.00 90.50 293 ILE A N 1
ATOM 2425 C CA . ILE A 1 293 ? 17.496 8.576 -22.999 1.00 90.50 293 ILE A CA 1
ATOM 2426 C C . ILE A 1 293 ? 18.428 8.317 -24.180 1.00 90.50 293 ILE A C 1
ATOM 2428 O O . ILE A 1 293 ? 19.619 8.598 -24.068 1.00 90.50 293 ILE A O 1
ATOM 2432 N N . PHE A 1 294 ? 17.928 7.836 -25.320 1.00 85.19 294 PHE A N 1
ATOM 2433 C CA . PHE A 1 294 ? 18.782 7.416 -26.435 1.00 85.19 294 PHE A CA 1
ATOM 2434 C C . PHE A 1 294 ? 19.672 8.534 -26.985 1.00 85.19 294 PHE A C 1
ATOM 2436 O O . PHE A 1 294 ? 20.835 8.304 -27.302 1.00 85.19 294 PHE A O 1
ATOM 2443 N N . ASP A 1 295 ? 19.147 9.760 -27.055 1.00 83.62 295 ASP A N 1
ATOM 2444 C CA . ASP A 1 295 ? 19.907 10.927 -27.521 1.00 83.62 295 ASP A CA 1
ATOM 2445 C C . ASP A 1 295 ? 20.859 11.480 -26.441 1.00 83.62 295 ASP A C 1
ATOM 2447 O O . ASP A 1 295 ? 21.741 12.288 -26.733 1.00 83.62 295 ASP A O 1
ATOM 2451 N N . VAL A 1 296 ? 20.667 11.065 -25.186 1.00 85.88 296 VAL A N 1
ATOM 2452 C CA . VAL A 1 296 ? 21.420 11.518 -24.009 1.00 85.88 296 VAL A CA 1
ATOM 2453 C C . VAL A 1 296 ? 22.607 10.599 -23.724 1.00 85.88 296 VAL A C 1
ATOM 2455 O O . VAL A 1 296 ? 23.665 11.067 -23.300 1.00 85.88 296 VAL A O 1
ATOM 2458 N N . ILE A 1 297 ? 22.461 9.293 -23.962 1.00 83.38 297 ILE A N 1
ATOM 2459 C CA . ILE A 1 297 ? 23.541 8.327 -23.769 1.00 83.38 297 ILE A CA 1
ATOM 2460 C C . ILE A 1 297 ? 24.566 8.496 -24.896 1.00 83.38 297 ILE A C 1
ATOM 2462 O O . ILE A 1 297 ? 24.310 8.240 -26.075 1.00 83.38 297 ILE A O 1
ATOM 2466 N N . THR A 1 298 ? 25.760 8.937 -24.518 1.00 77.25 298 THR A N 1
ATOM 2467 C CA . THR A 1 298 ? 26.899 9.122 -25.425 1.00 77.25 298 THR A CA 1
ATOM 2468 C C . THR A 1 298 ? 28.053 8.184 -25.113 1.00 77.25 298 THR A C 1
ATOM 2470 O O . THR A 1 298 ? 28.886 7.940 -25.986 1.00 77.25 298 THR A O 1
ATOM 2473 N N . ASP A 1 299 ? 28.110 7.661 -23.889 1.00 80.88 299 ASP A N 1
ATOM 2474 C CA . ASP A 1 299 ? 29.181 6.787 -23.453 1.00 80.88 299 ASP A CA 1
ATOM 2475 C C . ASP A 1 299 ? 28.993 5.363 -23.985 1.00 80.88 299 ASP A C 1
ATOM 2477 O O . ASP A 1 299 ? 27.907 4.783 -24.018 1.00 80.88 299 ASP A O 1
ATOM 2481 N N . VAL A 1 300 ? 30.111 4.827 -24.453 1.00 78.25 300 VAL A N 1
ATOM 2482 C CA . VAL A 1 300 ? 30.207 3.545 -25.148 1.00 78.25 300 VAL A CA 1
ATOM 2483 C C . VAL A 1 300 ? 29.773 2.385 -24.267 1.00 78.25 300 VAL A C 1
ATOM 2485 O O . VAL A 1 300 ? 29.095 1.469 -24.725 1.00 78.25 300 VAL A O 1
ATOM 2488 N N . GLU A 1 301 ? 30.198 2.437 -23.011 1.00 80.94 301 GLU A N 1
ATOM 2489 C CA . GLU A 1 301 ? 30.014 1.375 -22.038 1.00 80.94 301 GLU A CA 1
ATOM 2490 C C . GLU A 1 301 ? 28.532 1.138 -21.740 1.00 80.94 301 GLU A C 1
ATOM 2492 O O . GLU A 1 301 ? 28.076 -0.005 -21.788 1.00 80.94 301 GLU A O 1
ATOM 2497 N N . THR A 1 302 ? 27.750 2.205 -21.544 1.00 85.50 302 THR A N 1
ATOM 2498 C CA . THR A 1 302 ? 26.306 2.084 -21.321 1.00 85.50 302 THR A CA 1
ATOM 2499 C C . THR A 1 302 ? 25.586 1.505 -22.535 1.00 85.50 302 THR A C 1
ATOM 2501 O O . THR A 1 302 ? 24.791 0.578 -22.384 1.00 85.50 302 THR A O 1
ATOM 2504 N N . ILE A 1 303 ? 25.864 2.007 -23.746 1.00 85.81 303 ILE A N 1
ATOM 2505 C CA . ILE A 1 303 ? 25.219 1.505 -24.975 1.00 85.81 303 ILE A CA 1
ATOM 2506 C C . ILE A 1 303 ? 25.524 0.016 -25.161 1.00 85.81 303 ILE A C 1
ATOM 2508 O O . ILE A 1 303 ? 24.631 -0.772 -25.475 1.00 85.81 303 ILE A O 1
ATOM 2512 N N . TYR A 1 304 ? 26.780 -0.370 -24.939 1.00 83.94 304 TYR A N 1
ATOM 2513 C CA . TYR A 1 304 ? 27.212 -1.757 -25.022 1.00 83.94 304 TYR A CA 1
ATOM 2514 C C . TYR A 1 304 ? 26.508 -2.645 -23.989 1.00 83.94 304 TYR A C 1
ATOM 2516 O O . TYR A 1 304 ? 26.014 -3.714 -24.339 1.00 83.94 304 TYR A O 1
ATOM 2524 N N . SER A 1 305 ? 26.406 -2.182 -22.740 1.00 86.88 305 SER A N 1
ATOM 2525 C CA . SER A 1 305 ? 25.697 -2.881 -21.664 1.00 86.88 305 SER A CA 1
ATOM 2526 C C . SER A 1 305 ? 24.225 -3.134 -22.015 1.00 86.88 305 SER A C 1
ATOM 2528 O O . SER A 1 305 ? 23.754 -4.270 -21.926 1.00 86.88 305 SER A O 1
ATOM 2530 N N . ILE A 1 306 ? 23.519 -2.110 -22.517 1.00 90.38 306 ILE A N 1
ATOM 2531 C CA . ILE A 1 306 ? 22.124 -2.234 -22.971 1.00 90.38 306 ILE A CA 1
ATOM 2532 C C . ILE A 1 306 ? 22.020 -3.267 -24.105 1.00 90.38 306 ILE A C 1
ATOM 2534 O O . ILE A 1 306 ? 21.173 -4.160 -24.045 1.00 90.38 306 ILE A O 1
ATOM 2538 N N . LEU A 1 307 ? 22.897 -3.190 -25.114 1.00 89.50 307 LEU A N 1
ATOM 2539 C CA . LEU A 1 307 ? 22.907 -4.121 -26.248 1.00 89.50 307 LEU A CA 1
ATOM 2540 C C . LEU A 1 307 ? 23.141 -5.571 -25.801 1.00 89.50 307 LEU A C 1
ATOM 2542 O O . LEU A 1 307 ? 22.456 -6.480 -26.268 1.00 89.50 307 LEU A O 1
ATOM 2546 N N . LEU A 1 308 ? 24.090 -5.795 -24.891 1.00 88.19 308 LEU A N 1
ATOM 2547 C CA . LEU A 1 308 ? 24.412 -7.122 -24.371 1.00 88.19 308 LEU A CA 1
ATOM 2548 C C . LEU A 1 308 ? 23.230 -7.731 -23.601 1.00 88.19 308 LEU A C 1
ATOM 2550 O O . LEU A 1 308 ? 22.909 -8.910 -23.784 1.00 88.19 308 LEU A O 1
ATOM 2554 N N . ARG A 1 309 ? 22.549 -6.931 -22.772 1.00 92.00 309 ARG A N 1
ATOM 2555 C CA . ARG A 1 309 ? 21.361 -7.359 -22.020 1.00 92.00 309 ARG A CA 1
ATOM 2556 C C . ARG A 1 309 ? 20.192 -7.675 -22.957 1.00 92.00 309 ARG A C 1
ATOM 2558 O O . ARG A 1 309 ? 19.584 -8.735 -22.830 1.00 92.00 309 ARG A O 1
ATOM 2565 N N . ALA A 1 310 ? 19.959 -6.825 -23.959 1.00 93.56 310 ALA A N 1
ATOM 2566 C CA . ALA A 1 310 ? 18.954 -7.043 -25.000 1.00 93.56 310 ALA A CA 1
ATOM 2567 C C . ALA A 1 310 ? 19.212 -8.344 -25.784 1.00 93.56 310 ALA A C 1
ATOM 2569 O O . ALA A 1 310 ? 18.297 -9.146 -25.975 1.00 93.56 310 ALA A O 1
ATOM 2570 N N . CYS A 1 311 ? 20.472 -8.604 -26.157 1.00 92.19 311 CYS A N 1
ATOM 2571 C CA . CYS A 1 311 ? 20.879 -9.861 -26.790 1.00 92.19 311 CYS A CA 1
ATOM 2572 C C . CYS A 1 311 ? 20.690 -11.063 -25.860 1.00 92.19 311 CYS A C 1
ATOM 2574 O O . CYS A 1 311 ? 20.277 -12.120 -26.314 1.00 92.19 311 CYS A O 1
ATOM 2576 N N . SER A 1 312 ? 20.947 -10.918 -24.558 1.00 92.94 312 SER A N 1
ATOM 2577 C CA . SER A 1 312 ? 20.732 -11.989 -23.572 1.00 92.94 312 SER A CA 1
ATOM 2578 C C . SER A 1 312 ? 19.253 -12.350 -23.402 1.00 92.94 312 SER A C 1
ATOM 2580 O O . SER A 1 312 ? 18.926 -13.512 -23.156 1.00 92.94 312 SER A O 1
ATOM 2582 N N . ASN A 1 313 ? 18.357 -11.381 -23.573 1.00 94.50 313 ASN A N 1
ATOM 2583 C CA . ASN A 1 313 ? 16.925 -11.536 -23.309 1.00 94.50 313 ASN A CA 1
ATOM 2584 C C . ASN A 1 313 ? 16.075 -11.662 -24.586 1.00 94.50 313 ASN A C 1
ATOM 2586 O O . ASN A 1 313 ? 14.861 -11.517 -24.529 1.00 94.50 313 ASN A O 1
ATOM 2590 N N . ASN A 1 314 ? 16.700 -11.960 -25.730 1.00 95.62 314 ASN A N 1
ATOM 2591 C CA . ASN A 1 314 ? 16.040 -12.129 -27.030 1.00 95.62 314 ASN A CA 1
ATOM 2592 C C . ASN A 1 314 ? 15.196 -10.920 -27.491 1.00 95.62 314 ASN A C 1
ATOM 2594 O O . ASN A 1 314 ? 14.163 -11.072 -28.139 1.00 95.62 314 ASN A O 1
ATOM 2598 N N . MET A 1 315 ? 15.625 -9.701 -27.160 1.00 96.00 315 MET A N 1
ATOM 2599 C CA . MET A 1 315 ? 14.888 -8.479 -27.486 1.00 96.00 315 MET A CA 1
ATOM 2600 C C . MET A 1 315 ? 15.226 -7.960 -28.891 1.00 96.00 315 MET A C 1
ATOM 2602 O O . MET A 1 315 ? 15.963 -6.984 -29.038 1.00 96.00 315 MET A O 1
ATOM 2606 N N . VAL A 1 316 ? 14.700 -8.623 -29.925 1.00 95.12 316 VAL A N 1
ATOM 2607 C CA . VAL A 1 316 ? 14.994 -8.349 -31.349 1.00 95.12 316 VAL A CA 1
ATOM 2608 C C . VAL A 1 316 ? 14.784 -6.872 -31.714 1.00 95.12 316 VAL A C 1
ATOM 2610 O O . VAL A 1 316 ? 15.707 -6.237 -32.224 1.00 95.12 316 VAL A O 1
ATOM 2613 N N . ASP A 1 317 ? 13.628 -6.299 -31.371 1.00 93.81 317 ASP A N 1
ATOM 2614 C CA . ASP A 1 317 ? 13.273 -4.913 -31.711 1.00 93.81 317 ASP A CA 1
ATOM 2615 C C . ASP A 1 317 ? 14.207 -3.888 -31.055 1.00 93.81 317 ASP A C 1
ATOM 2617 O O . ASP A 1 317 ? 14.598 -2.890 -31.664 1.00 93.81 317 ASP A O 1
ATOM 2621 N N . LEU A 1 318 ? 14.592 -4.126 -29.797 1.00 92.94 318 LEU A N 1
ATOM 2622 C CA . LEU A 1 318 ? 15.519 -3.249 -29.086 1.00 92.94 318 LEU A CA 1
ATOM 2623 C C . LEU A 1 318 ? 16.926 -3.337 -29.690 1.00 92.94 318 LEU A C 1
ATOM 2625 O O . LEU A 1 318 ? 17.572 -2.307 -29.885 1.00 92.94 318 LEU A O 1
ATOM 2629 N N . VAL A 1 319 ? 17.386 -4.550 -30.019 1.00 91.69 319 VAL A N 1
ATOM 2630 C CA . VAL A 1 319 ? 18.662 -4.763 -30.716 1.00 91.69 319 VAL A CA 1
ATOM 2631 C C . VAL A 1 319 ? 18.663 -4.012 -32.045 1.00 91.69 319 VAL A C 1
ATOM 2633 O O . VAL A 1 319 ? 19.597 -3.261 -32.321 1.00 91.69 319 VAL A O 1
ATOM 2636 N N . GLU A 1 320 ? 17.603 -4.146 -32.840 1.00 90.19 320 GLU A N 1
ATOM 2637 C CA . GLU A 1 320 ? 17.460 -3.434 -34.106 1.00 90.19 320 GLU A CA 1
ATOM 2638 C C . GLU A 1 320 ? 17.543 -1.908 -33.914 1.00 90.19 320 GLU A C 1
ATOM 2640 O O . GLU A 1 320 ? 18.382 -1.243 -34.534 1.00 90.19 320 GLU A O 1
ATOM 2645 N N . LYS A 1 321 ? 16.752 -1.347 -32.989 1.00 88.44 321 LYS A N 1
ATOM 2646 C CA . LYS A 1 321 ? 16.747 0.096 -32.684 1.00 88.44 321 LYS A CA 1
ATOM 2647 C C . LYS A 1 321 ? 18.120 0.620 -32.276 1.00 88.44 321 LYS A C 1
ATOM 2649 O O . LYS A 1 321 ? 18.513 1.704 -32.717 1.00 88.44 321 LYS A O 1
ATOM 2654 N N . ILE A 1 322 ? 18.856 -0.138 -31.461 1.00 87.00 322 ILE A N 1
ATOM 2655 C CA . ILE A 1 322 ? 20.193 0.256 -31.009 1.00 87.00 322 ILE A CA 1
ATOM 2656 C C . ILE A 1 322 ? 21.167 0.320 -32.184 1.00 87.00 322 ILE A C 1
ATOM 2658 O O . ILE A 1 322 ? 21.939 1.276 -32.303 1.00 87.00 322 ILE A O 1
ATOM 2662 N N . LEU A 1 323 ? 21.127 -0.677 -33.067 1.00 82.94 323 LEU A N 1
ATOM 2663 C CA . LEU A 1 323 ? 22.110 -0.807 -34.132 1.00 82.94 323 LEU A CA 1
ATOM 2664 C C . LEU A 1 323 ? 21.884 0.190 -35.292 1.00 82.94 323 LEU A C 1
ATOM 2666 O O . LEU A 1 323 ? 22.855 0.690 -35.863 1.00 82.94 323 LEU A O 1
ATOM 2670 N N . TYR A 1 324 ? 20.635 0.554 -35.618 1.00 79.75 324 TYR A N 1
ATOM 2671 C CA . TYR A 1 324 ? 20.320 1.457 -36.744 1.00 79.75 324 TYR A CA 1
ATOM 2672 C C . TYR A 1 324 ? 20.499 2.965 -36.459 1.00 79.75 324 TYR A C 1
ATOM 2674 O O . TYR A 1 324 ? 20.552 3.774 -37.388 1.00 79.75 324 TYR A O 1
ATOM 2682 N N . ARG A 1 325 ? 20.661 3.387 -35.200 1.00 74.81 325 ARG A N 1
ATOM 2683 C CA . ARG A 1 325 ? 20.723 4.810 -34.788 1.00 74.81 325 ARG A CA 1
ATOM 2684 C C . ARG A 1 325 ? 22.099 5.503 -34.949 1.00 74.81 325 ARG A C 1
ATOM 2686 O O . ARG A 1 325 ? 22.345 6.536 -34.334 1.00 74.81 325 ARG A O 1
ATOM 2693 N N . LYS A 1 326 ? 22.980 5.015 -35.835 1.00 58.91 326 LYS A N 1
ATOM 2694 C CA . LYS A 1 326 ? 24.223 5.701 -36.288 1.00 58.91 326 LYS A CA 1
ATOM 2695 C C . LYS A 1 326 ? 25.311 5.991 -35.222 1.00 58.91 326 LYS A C 1
ATOM 2697 O O . LYS A 1 326 ? 25.997 7.008 -35.301 1.00 58.91 326 LYS A O 1
ATOM 2702 N N . ARG A 1 327 ? 25.592 5.071 -34.289 1.00 55.75 327 ARG A N 1
ATOM 2703 C CA . ARG A 1 327 ? 26.854 5.067 -33.497 1.00 55.75 327 ARG A CA 1
ATOM 2704 C C . ARG A 1 327 ? 27.590 3.725 -33.635 1.00 55.75 327 ARG A C 1
ATOM 2706 O O . ARG A 1 327 ? 27.753 2.961 -32.692 1.00 55.75 327 ARG A O 1
ATOM 2713 N N . PHE A 1 328 ? 28.021 3.453 -34.867 1.00 54.44 328 PHE A N 1
ATOM 2714 C CA . PHE A 1 328 ? 28.579 2.197 -35.400 1.00 54.44 328 PHE A CA 1
ATOM 2715 C C . PHE A 1 328 ? 29.943 1.719 -34.843 1.00 54.44 328 PHE A C 1
ATOM 2717 O O . PHE A 1 328 ? 30.710 1.109 -35.586 1.00 54.44 328 PHE 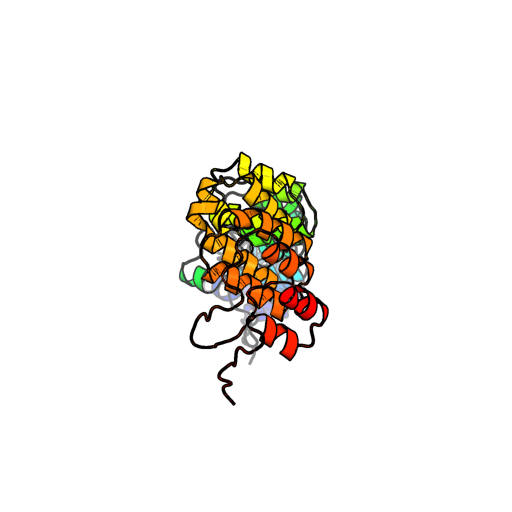A O 1
ATOM 2724 N N . LEU A 1 329 ? 30.313 1.964 -33.584 1.00 54.50 329 LEU A N 1
ATOM 2725 C CA . LEU A 1 329 ? 31.721 1.771 -33.178 1.00 54.50 329 LEU A CA 1
ATOM 2726 C C . LEU A 1 329 ? 32.010 0.734 -32.088 1.00 54.50 329 LEU A C 1
ATOM 2728 O O . LEU A 1 329 ? 33.177 0.585 -31.727 1.00 54.50 329 LEU A O 1
ATOM 2732 N N . TYR A 1 330 ? 31.018 0.005 -31.562 1.00 55.34 330 TYR A N 1
ATOM 2733 C CA . TYR A 1 330 ? 31.234 -0.681 -30.275 1.00 55.34 330 TYR A CA 1
ATOM 2734 C C . TYR A 1 330 ? 30.741 -2.124 -30.166 1.00 55.34 330 TYR A C 1
ATOM 2736 O O . TYR A 1 330 ? 30.925 -2.726 -29.116 1.00 55.34 330 TYR A O 1
ATOM 2744 N N . VAL A 1 331 ? 30.207 -2.724 -31.236 1.00 56.31 331 VAL A N 1
ATOM 2745 C CA . VAL A 1 331 ? 29.746 -4.132 -31.214 1.00 56.31 331 VAL A CA 1
ATOM 2746 C C . VAL A 1 331 ? 30.908 -5.124 -30.999 1.00 56.31 331 VAL A C 1
ATOM 2748 O O . VAL A 1 331 ? 30.683 -6.252 -30.574 1.00 56.31 331 VAL A O 1
ATOM 2751 N N . SER A 1 332 ? 32.149 -4.689 -31.247 1.00 52.03 332 SER A N 1
ATOM 2752 C CA . SER A 1 332 ? 33.384 -5.478 -31.126 1.00 52.03 332 SER A CA 1
ATOM 2753 C C . SER A 1 332 ? 34.282 -5.103 -29.934 1.00 52.03 332 SER A C 1
ATOM 2755 O O . SER A 1 332 ? 35.352 -5.696 -29.769 1.00 52.03 332 SER A O 1
ATOM 2757 N N . LYS A 1 333 ? 33.900 -4.123 -29.096 1.00 54.81 333 LYS A N 1
ATOM 2758 C CA . LYS A 1 333 ? 34.727 -3.700 -27.948 1.00 54.81 333 LYS A CA 1
ATOM 2759 C C . LYS A 1 333 ? 34.524 -4.599 -26.731 1.00 54.81 333 LYS A C 1
ATOM 2761 O O . LYS A 1 333 ? 33.414 -5.027 -26.446 1.00 54.81 333 LYS A O 1
ATOM 2766 N N . THR A 1 334 ? 35.608 -4.837 -25.993 1.00 51.56 334 THR A N 1
ATOM 2767 C CA . THR A 1 334 ? 35.589 -5.490 -24.680 1.00 51.56 334 THR A CA 1
ATOM 2768 C C . THR A 1 334 ? 35.196 -4.471 -23.605 1.00 51.56 334 THR A C 1
ATOM 2770 O O . THR A 1 334 ? 35.690 -3.343 -23.597 1.00 51.56 334 THR A O 1
ATOM 2773 N N . VAL A 1 335 ? 34.303 -4.857 -22.692 1.00 49.84 335 VAL A N 1
ATOM 2774 C CA . VAL A 1 335 ? 33.999 -4.095 -21.474 1.00 49.84 335 VAL A CA 1
ATOM 2775 C C . VAL A 1 335 ? 34.152 -5.041 -20.287 1.00 49.84 335 VAL A C 1
ATOM 2777 O O . VAL A 1 335 ? 33.426 -6.024 -20.172 1.00 49.84 335 VAL A O 1
ATOM 2780 N N . GLY A 1 336 ? 35.096 -4.741 -19.395 1.00 52.34 336 GLY A N 1
ATOM 2781 C CA . GLY A 1 336 ? 35.269 -5.455 -18.128 1.00 52.34 336 GLY A CA 1
ATOM 2782 C C . GLY A 1 336 ? 36.049 -6.776 -18.196 1.00 52.34 336 GLY A C 1
ATOM 2783 O O . GLY A 1 336 ? 36.687 -7.111 -19.190 1.00 52.34 336 GLY A O 1
ATOM 2784 N N . LYS A 1 337 ? 36.033 -7.511 -17.072 1.00 44.47 337 LYS A N 1
ATOM 2785 C CA . LYS A 1 337 ? 36.801 -8.758 -16.851 1.00 44.47 337 LYS A CA 1
ATOM 2786 C C . LYS A 1 337 ? 36.242 -9.977 -17.597 1.00 44.47 337 LYS A C 1
ATOM 2788 O O . LYS A 1 337 ? 36.956 -10.963 -17.750 1.00 44.47 337 LYS A O 1
ATOM 2793 N N . TYR A 1 338 ? 34.988 -9.906 -18.038 1.00 47.19 338 TYR A N 1
ATOM 2794 C CA . TYR A 1 338 ? 34.318 -10.949 -18.806 1.00 47.19 338 TYR A CA 1
ATOM 2795 C C . TYR A 1 338 ? 34.137 -10.444 -20.233 1.00 47.19 338 TYR A C 1
ATOM 2797 O O . TYR A 1 338 ? 33.340 -9.547 -20.493 1.00 47.19 338 TYR A O 1
ATOM 2805 N N . GLU A 1 339 ? 34.892 -11.019 -21.161 1.00 54.75 339 GLU A N 1
ATOM 2806 C CA . GLU A 1 339 ? 34.802 -10.737 -22.593 1.00 54.75 339 GLU A CA 1
ATOM 2807 C C . GLU A 1 339 ? 33.523 -11.364 -23.179 1.00 54.75 339 GLU 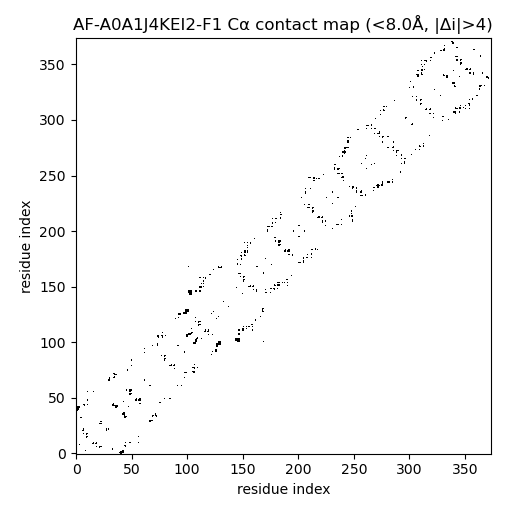A C 1
ATOM 2809 O O . GLU A 1 339 ? 33.582 -12.275 -23.995 1.00 54.75 339 GLU A O 1
ATOM 2814 N N . SER A 1 340 ? 32.346 -10.942 -22.714 1.00 58.78 340 SER A N 1
ATOM 2815 C CA . SER A 1 340 ? 31.063 -11.360 -23.292 1.00 58.78 340 SER A CA 1
ATOM 2816 C C . SER A 1 340 ? 30.643 -10.372 -24.379 1.00 58.78 340 SER A C 1
ATOM 2818 O O . SER A 1 340 ? 30.565 -9.171 -24.114 1.00 58.78 340 SER A O 1
ATOM 2820 N N . PHE A 1 341 ? 30.393 -10.872 -25.596 1.00 75.62 341 PHE A N 1
ATOM 2821 C CA . PHE A 1 341 ? 30.015 -10.062 -26.764 1.00 75.62 341 PHE A CA 1
ATOM 2822 C C . PHE A 1 341 ? 28.574 -10.334 -27.207 1.00 75.62 341 PHE A C 1
ATOM 2824 O O . PHE A 1 341 ? 28.107 -11.469 -27.055 1.00 75.62 341 PHE A O 1
ATOM 2831 N N . PRO A 1 342 ? 27.868 -9.341 -27.788 1.00 84.94 342 PRO A N 1
ATOM 2832 C CA . PRO A 1 342 ? 26.496 -9.496 -28.278 1.00 84.94 342 PRO A CA 1
ATOM 2833 C C . PRO A 1 342 ? 26.302 -10.722 -29.180 1.00 84.94 342 PRO A C 1
ATOM 2835 O O . PRO A 1 342 ? 25.385 -11.509 -28.955 1.00 84.94 342 PRO A O 1
ATOM 2838 N N . LEU A 1 343 ? 27.212 -10.935 -30.144 1.00 87.44 343 LEU A N 1
ATOM 2839 C CA . LEU A 1 343 ? 27.139 -12.062 -31.081 1.00 87.44 343 LEU A CA 1
ATOM 2840 C C . LEU A 1 343 ? 27.348 -13.404 -30.378 1.00 87.44 343 LEU A C 1
ATOM 2842 O O . LEU A 1 343 ? 26.548 -14.312 -30.567 1.00 87.44 343 LEU A O 1
ATOM 2846 N N . TYR A 1 344 ? 28.377 -13.514 -29.530 1.00 85.75 344 TYR A N 1
ATOM 2847 C CA . TYR A 1 344 ? 28.620 -14.724 -28.739 1.00 85.75 344 TYR A CA 1
ATOM 2848 C C . TYR A 1 344 ? 27.403 -15.070 -27.876 1.00 85.75 344 TYR A C 1
ATOM 2850 O O . TYR A 1 344 ? 26.945 -16.206 -27.885 1.00 85.75 344 TYR A O 1
ATOM 2858 N N . THR A 1 345 ? 26.845 -14.077 -27.183 1.00 87.62 345 THR A N 1
ATOM 2859 C CA . THR A 1 345 ? 25.688 -14.244 -26.295 1.00 87.62 345 THR A CA 1
ATOM 2860 C C . THR A 1 345 ? 24.458 -14.728 -27.062 1.00 87.62 345 THR A C 1
ATOM 2862 O O . THR A 1 345 ? 23.789 -15.665 -26.627 1.00 87.62 345 THR A O 1
ATOM 2865 N N . ALA A 1 346 ? 24.180 -14.129 -28.224 1.00 91.62 346 ALA A N 1
ATOM 2866 C CA . ALA A 1 346 ? 23.078 -14.541 -29.086 1.00 91.62 346 ALA A CA 1
ATOM 2867 C C . ALA A 1 346 ? 23.283 -15.963 -29.638 1.00 91.62 346 ALA A C 1
ATOM 2869 O O . ALA A 1 346 ? 22.346 -16.759 -29.620 1.00 91.62 346 ALA A O 1
ATOM 2870 N N . CYS A 1 347 ? 24.506 -16.313 -30.058 1.00 91.50 347 CYS A N 1
ATOM 2871 C CA . CYS A 1 347 ? 24.853 -17.664 -30.506 1.00 91.50 347 CYS A CA 1
ATOM 2872 C C . CYS A 1 347 ? 24.715 -18.697 -29.380 1.00 91.50 347 CYS A C 1
ATOM 2874 O O . CYS A 1 347 ? 24.082 -19.729 -29.579 1.00 91.50 347 CYS A O 1
ATOM 2876 N N . GLN A 1 348 ? 25.255 -18.408 -28.192 1.00 90.50 348 GLN A N 1
ATOM 2877 C CA . GLN A 1 348 ? 25.200 -19.290 -27.023 1.00 90.50 348 GLN A CA 1
ATOM 2878 C C . GLN A 1 348 ? 23.755 -19.607 -26.618 1.00 90.50 348 GLN A C 1
ATOM 2880 O O . GLN A 1 348 ? 23.466 -20.721 -26.191 1.00 90.50 348 GLN A O 1
ATOM 2885 N N . ARG A 1 349 ? 22.848 -18.633 -26.756 1.00 93.19 349 ARG A N 1
ATOM 2886 C CA . ARG A 1 349 ? 21.422 -18.784 -26.431 1.00 93.19 349 ARG A CA 1
ATOM 2887 C C . ARG A 1 349 ? 20.555 -19.256 -27.604 1.00 93.19 349 ARG A C 1
ATOM 2889 O O . ARG A 1 349 ? 19.372 -19.507 -27.407 1.00 93.19 349 ARG A O 1
ATOM 2896 N N . GLY A 1 350 ? 21.115 -19.382 -28.809 1.00 95.69 350 GLY A N 1
ATOM 2897 C CA . GLY A 1 350 ? 20.384 -19.825 -30.001 1.00 95.69 350 GLY A CA 1
ATOM 2898 C C . GLY A 1 350 ? 19.425 -18.785 -30.599 1.00 95.69 350 GLY A C 1
ATOM 2899 O O . GLY A 1 350 ? 18.498 -19.149 -31.319 1.00 95.69 350 GLY A O 1
ATOM 2900 N N . TYR A 1 351 ? 19.620 -17.491 -30.332 1.00 97.69 351 TYR A N 1
ATOM 2901 C CA . TYR A 1 351 ? 18.734 -16.424 -30.813 1.00 97.69 351 TYR A CA 1
ATOM 2902 C C . TYR A 1 351 ? 19.049 -16.020 -32.259 1.00 97.69 351 TYR A C 1
ATOM 2904 O O . TYR A 1 351 ? 19.736 -15.031 -32.526 1.00 97.69 351 TYR A O 1
ATOM 2912 N N . LEU A 1 352 ? 18.534 -16.806 -33.206 1.00 97.19 352 LEU A N 1
ATOM 2913 C CA . LEU A 1 352 ? 18.833 -16.697 -34.637 1.00 97.19 352 LEU A CA 1
ATOM 2914 C C . LEU A 1 352 ? 18.566 -15.305 -35.231 1.00 97.19 352 LEU A C 1
ATOM 2916 O O . LEU A 1 352 ? 19.377 -14.820 -36.020 1.00 97.19 352 LEU A O 1
ATOM 2920 N N . ASP A 1 353 ? 17.458 -14.654 -34.880 1.00 97.50 353 ASP A N 1
ATOM 2921 C CA . ASP A 1 353 ? 17.105 -13.355 -35.470 1.00 97.50 353 ASP A CA 1
ATOM 2922 C C . ASP A 1 353 ? 18.051 -12.244 -35.012 1.00 97.50 353 ASP A C 1
ATOM 2924 O O . ASP A 1 353 ? 18.476 -11.416 -35.818 1.00 97.50 353 ASP A O 1
ATOM 2928 N N . ILE A 1 354 ? 18.499 -12.300 -33.756 1.00 94.81 354 ILE A N 1
ATOM 2929 C CA . ILE A 1 354 ? 19.535 -11.405 -33.234 1.00 94.81 354 ILE A CA 1
ATOM 2930 C C . ILE A 1 354 ? 20.878 -11.684 -33.911 1.00 94.81 354 ILE A C 1
ATOM 2932 O O . ILE A 1 354 ? 21.562 -10.740 -34.300 1.00 94.81 354 ILE A O 1
ATOM 2936 N N . VAL A 1 355 ? 21.247 -12.953 -34.122 1.00 93.81 355 VAL A N 1
ATOM 2937 C CA . VAL A 1 355 ? 22.462 -13.309 -34.878 1.00 93.81 355 VAL A CA 1
ATOM 2938 C C . VAL A 1 355 ? 22.405 -12.723 -36.291 1.00 93.81 355 VAL A C 1
ATOM 2940 O O . VAL A 1 355 ? 23.343 -12.045 -36.711 1.00 93.81 355 VAL A O 1
ATOM 2943 N N . LYS A 1 356 ? 21.290 -12.906 -37.010 1.00 93.75 356 LYS A N 1
ATOM 2944 C CA . LYS A 1 356 ? 21.089 -12.323 -38.347 1.00 93.75 356 LYS A CA 1
ATOM 2945 C C . LYS A 1 356 ? 21.186 -10.800 -38.325 1.00 93.75 356 LYS A C 1
ATOM 2947 O O . LYS A 1 356 ? 21.798 -10.235 -39.226 1.00 93.75 356 LYS A O 1
ATOM 2952 N N . LEU A 1 357 ? 20.594 -10.136 -37.328 1.00 91.62 357 LEU A N 1
ATOM 2953 C CA . LEU A 1 357 ? 20.687 -8.684 -37.176 1.00 91.62 357 LEU A CA 1
ATOM 2954 C C . LEU A 1 357 ? 22.134 -8.244 -36.960 1.00 91.62 357 LEU A C 1
ATOM 2956 O O . LEU A 1 357 ? 22.619 -7.407 -37.712 1.00 91.62 357 LEU A O 1
ATOM 2960 N N . LEU A 1 358 ? 22.842 -8.836 -35.997 1.00 88.44 358 LEU A N 1
ATOM 2961 C CA . LEU A 1 358 ? 24.225 -8.483 -35.668 1.00 88.44 358 LEU A CA 1
ATOM 2962 C C . LEU A 1 358 ? 25.185 -8.697 -36.849 1.00 88.44 358 LEU A C 1
ATOM 2964 O O . LEU A 1 358 ? 26.058 -7.863 -37.078 1.00 88.44 358 LEU A O 1
ATOM 2968 N N . LEU A 1 359 ? 25.002 -9.767 -37.630 1.00 88.12 359 LEU A N 1
ATOM 2969 C CA . LEU A 1 359 ? 25.838 -10.074 -38.798 1.00 88.12 359 LEU A CA 1
ATOM 2970 C C . LEU A 1 359 ? 25.667 -9.091 -39.968 1.00 88.12 359 LEU A C 1
ATOM 2972 O O . LEU A 1 359 ? 26.544 -9.022 -40.825 1.00 88.12 359 LEU A O 1
ATOM 2976 N N . LYS A 1 360 ? 24.588 -8.295 -40.007 1.00 86.75 360 LYS A N 1
ATOM 2977 C CA . LYS A 1 360 ? 24.431 -7.222 -41.008 1.00 86.75 360 LYS A CA 1
ATOM 2978 C C . LYS A 1 360 ? 25.373 -6.037 -40.765 1.00 86.75 360 LYS A C 1
ATOM 2980 O O . LYS A 1 360 ? 25.513 -5.192 -41.647 1.00 86.75 360 LYS A O 1
ATOM 2985 N N . PHE A 1 361 ? 25.993 -5.931 -39.587 1.00 80.00 361 PHE A N 1
ATOM 2986 C CA . PHE A 1 361 ? 26.802 -4.769 -39.222 1.00 80.00 361 PHE A CA 1
ATOM 2987 C C . PHE A 1 361 ? 28.271 -4.954 -39.629 1.00 80.00 361 PHE A C 1
ATOM 2989 O O . PHE A 1 361 ? 28.912 -5.891 -39.165 1.00 80.00 361 PHE A O 1
ATOM 2996 N N . PRO A 1 362 ? 28.856 -4.038 -40.429 1.00 73.56 362 PRO A N 1
ATOM 2997 C CA . PRO A 1 362 ? 30.161 -4.247 -41.071 1.00 73.56 362 PRO A CA 1
ATOM 2998 C C . PRO A 1 362 ? 31.340 -4.342 -40.091 1.00 73.56 362 PRO A C 1
ATOM 3000 O O . PRO A 1 362 ? 32.368 -4.920 -40.421 1.00 73.56 362 PRO A O 1
ATOM 3003 N N . ASN A 1 363 ? 31.193 -3.802 -38.878 1.00 72.44 363 ASN A N 1
ATOM 3004 C CA . ASN A 1 363 ? 32.246 -3.779 -37.857 1.00 72.44 363 ASN A CA 1
ATOM 3005 C C . ASN A 1 363 ? 32.164 -4.962 -36.871 1.00 72.44 363 ASN A C 1
ATOM 3007 O O . ASN A 1 363 ? 32.838 -4.948 -35.838 1.00 72.44 363 ASN A O 1
ATOM 3011 N N . ILE A 1 364 ? 31.316 -5.962 -37.141 1.00 77.62 364 ILE A N 1
ATOM 3012 C CA . ILE A 1 364 ? 31.192 -7.150 -36.295 1.00 77.62 364 ILE A CA 1
ATOM 3013 C C . ILE A 1 364 ? 32.431 -8.045 -36.453 1.00 77.62 364 ILE A C 1
ATOM 3015 O O . ILE A 1 364 ? 32.774 -8.476 -37.552 1.00 77.62 364 ILE A O 1
ATOM 3019 N N . ASN A 1 365 ? 33.117 -8.351 -35.350 1.00 78.38 365 ASN A N 1
ATOM 3020 C CA . ASN A 1 365 ? 34.227 -9.302 -35.371 1.00 78.38 365 ASN A CA 1
ATOM 3021 C C . ASN A 1 365 ? 33.707 -10.720 -35.097 1.00 78.38 365 ASN A C 1
ATOM 3023 O O . ASN A 1 365 ? 33.606 -11.146 -33.950 1.00 78.38 365 ASN A O 1
ATOM 3027 N N . ILE A 1 366 ? 33.395 -11.458 -36.161 1.00 82.81 366 ILE A N 1
ATOM 3028 C CA . ILE A 1 366 ? 32.871 -12.834 -36.080 1.00 82.81 366 ILE A CA 1
ATOM 3029 C C . ILE A 1 366 ? 33.901 -13.799 -35.467 1.00 82.81 366 ILE A C 1
ATOM 3031 O O . ILE A 1 366 ? 33.536 -14.783 -34.832 1.00 82.81 366 ILE A O 1
ATOM 3035 N N . ASN A 1 367 ? 35.192 -13.496 -35.615 1.00 80.56 367 ASN A N 1
ATOM 3036 C CA . ASN A 1 367 ? 36.291 -14.335 -35.135 1.00 80.56 367 ASN A CA 1
ATOM 3037 C C . ASN A 1 367 ? 36.731 -13.989 -33.705 1.00 80.56 367 ASN A C 1
ATOM 3039 O O . ASN A 1 367 ? 37.744 -14.508 -33.228 1.00 80.56 367 ASN A O 1
ATOM 3043 N N . GLN A 1 368 ? 36.012 -13.092 -33.026 1.00 76.44 368 GLN A N 1
ATOM 3044 C CA . GLN A 1 368 ? 36.337 -12.689 -31.668 1.00 76.44 368 GLN A CA 1
ATOM 3045 C C . GLN A 1 368 ? 36.184 -13.873 -30.712 1.00 76.44 368 GLN A C 1
ATOM 3047 O O . GLN A 1 368 ? 35.110 -14.454 -30.572 1.00 76.44 368 GLN A O 1
ATOM 3052 N N . ARG A 1 369 ? 37.287 -14.236 -30.055 1.00 74.31 369 ARG A N 1
ATOM 3053 C CA . ARG A 1 369 ? 37.325 -15.318 -29.070 1.00 74.31 369 ARG A CA 1
ATOM 3054 C C . ARG A 1 369 ? 37.091 -14.750 -27.677 1.00 74.31 369 ARG A C 1
ATOM 3056 O O . ARG A 1 369 ? 37.592 -13.676 -27.365 1.00 74.31 369 ARG A O 1
ATOM 3063 N N . THR A 1 370 ? 36.362 -15.489 -26.850 1.00 66.44 370 THR A N 1
ATOM 3064 C CA . THR A 1 370 ? 36.120 -15.157 -25.443 1.00 66.44 370 THR A CA 1
ATOM 3065 C C . THR A 1 370 ? 36.988 -16.044 -24.560 1.00 66.44 370 THR A C 1
ATOM 3067 O O . THR A 1 370 ? 37.037 -17.257 -24.781 1.00 66.44 370 THR A O 1
ATOM 3070 N N . ARG A 1 371 ? 37.628 -15.497 -23.523 1.00 65.31 371 ARG A N 1
ATOM 3071 C CA . ARG A 1 371 ? 38.169 -16.334 -22.440 1.00 65.31 371 ARG A CA 1
ATOM 3072 C C . ARG A 1 371 ? 37.007 -16.930 -21.642 1.00 65.31 371 ARG A C 1
ATOM 3074 O O . ARG A 1 371 ? 36.381 -16.232 -20.851 1.00 65.31 371 ARG A O 1
ATOM 3081 N N . SER A 1 372 ? 36.690 -18.203 -21.865 1.00 52.09 372 SER A N 1
ATOM 3082 C CA . SER A 1 372 ? 35.747 -18.921 -21.010 1.00 52.09 372 SER A CA 1
ATOM 3083 C C . SER A 1 372 ? 36.418 -19.250 -19.678 1.00 52.09 372 SER A C 1
ATOM 3085 O O . SER A 1 372 ? 37.484 -19.862 -19.671 1.00 52.09 372 SER A O 1
ATOM 3087 N N . LEU A 1 373 ? 35.785 -18.890 -18.560 1.00 43.34 373 LEU A N 1
ATOM 3088 C CA . LEU A 1 373 ? 36.003 -19.590 -17.294 1.00 43.34 373 LEU A CA 1
ATOM 3089 C C . LEU A 1 373 ? 35.241 -20.915 -17.382 1.00 43.34 373 LEU A C 1
ATOM 3091 O O . LEU A 1 373 ? 34.096 -21.006 -16.944 1.00 43.34 373 LEU A O 1
ATOM 3095 N N . PHE A 1 374 ? 35.853 -21.890 -18.043 1.00 43.66 374 PHE A N 1
ATOM 3096 C CA . PHE A 1 374 ? 35.625 -23.293 -17.729 1.00 43.66 374 PHE A CA 1
ATOM 3097 C C . PHE A 1 374 ? 36.858 -23.794 -16.994 1.00 43.66 374 PHE A C 1
ATOM 3099 O O . PHE A 1 374 ? 37.973 -23.420 -17.432 1.00 43.66 374 PHE A O 1
#

Secondary structure (DSSP, 8-state):
--B--HHHHHHHTT-HHHHHHHHTSTT--HHHHHTPPP-SSB--HHHHHHHTT-HHHHHHHHT-TT----HHHHHHHHHHHHTT-HHHHHHHHHHS--EEPSSTTSHHHHHHHTT-HHHHHHHHHHSEE-----HHHHHH-TT---HHHHHHHTT-HHHHHHHHH-TT----TTTHHHHHHHHHHTT-HHHHHHHHTSTT--HHHHHHHHHHHHHTT-HHHHHHHHHHS---HHHHHHT--SSS--HHHHHHHHHHS-HHHHHHTHHHHHHHHHHHHHTT--HHHHHHHHHHHTTT---HHHHHHHHHHHHHTT-HHHHHHHHHSS--S-TT---SSS---HHHHHHHHT-HHHHHHHHTSTT--TTPPP----

pLDDT: mean 84.18, std 13.17, range [40.94, 97.69]

Foldseek 3Di:
DADADQLLVCVVVVPVPSNVVQVPDPPHDVQCQQQDQDDPRYDRSVLVCLVVVVVVSLVVSLVDPPHDHDPSVQLVVLVCVVVVVVVSNLVDLQSDADEFEFFCSGPLNVCLLVVVLVSNLSCLVRYDYDLDDDVVSVVVVPPTQGSLLSNLLVVPPSSNVSLVVRPSRDDDLVCLLSSLLSCLVVVPVVSNCSSVVDPDNDPVSLLSNLLSCLVSPVLVVSVVSVVVDDQDLVSLLVSQDQQDDRQSSVVVSLVRHDLVVCLVPVVSLLSSLLSCLVVVHDPVSNVVSCVSCVVNDDDQQSLQSNLQSCLLSLVLVSNLVSCPPPPQDHQCDADDPWRDGSLNNNVVVVSVSSNVSLVVRPPHDPVDDTPDPD

Radius of gyration: 33.06 Å; Cα contacts (8 Å, |Δi|>4): 415; chains: 1; bounding box: 65×46×97 Å